Protein 4IC5 (pdb70)

B-factor: mean 51.71, std 29.11, range [2.99, 169.83]

Organism: Arabidopsis thaliana (NCBI:txid3702)

Solvent-accessible surface area: 26484 Å² total; per-residue (Å²): 136,126,24,60,115,56,2,44,95,9,4,78,7,25,88,132,14,15,38,6,3,0,15,0,41,11,55,108,153,172,33,60,2,0,0,0,0,41,34,104,121,0,14,0,0,0,3,46,110,16,1,23,137,24,31,100,56,102,178,55,59,23,23,0,89,0,12,0,34,3,55,186,49,65,91,22,46,66,105,3,139,52,36,3,46,9,64,69,38,7,0,0,0,0,46,2,109,23,112,83,82,95,2,33,42,18,85,69,13,69,14,128,95,14,91,16,0,11,17,0,10,0,0,0,2,17,118,21,120,46,24,7,0,12,44,12,13,0,1,0,54,20,121,131,30,129,77,21,99,40,150,40,30,18,83,9,1,9,2,20,0,43,21,49,83,17,4,8,0,0,1,0,2,19,26,107,2,67,0,1,0,0,0,2,47,40,76,93,25,43,0,2,4,0,43,13,0,63,154,8,0,62,105,0,48,112,159,26,90,82,136,126,23,59,118,58,2,45,96,8,5,80,5,26,89,134,11,13,40,6,3,0,14,0,45,12,52,113,160,177,33,59,3,0,0,0,0,42,32,104,118,0,12,0,0,0,2,48,112,17,1,23,132,20,28,100,61,104,168,58,58,24,25,0,91,0,13,0,32,4,54,177,53,61,95,25,46,70,106,3,129,50,37,3,52,8,67,67,32,7,0,0,0,0,41,1,107,22,112,84,71,96,2,34,43,20,85,71,13,69,14,125,91,13,83,14,0,13,18,0,10,0,0,0,2,17,124,19,119,47,26,5,0,10,43,13,12,0,1,0,56,21,123,130,29,122,81,20,103,41,147,38,27,16,84,8,1,10,1,19,0,50,20,49,86,17,3,8,0,0,1,0,4,19,28,108,3,67,0,1,0,0,0,3,43,40,77,91,24,43,0,2,5,0,42,10,0,62,151,9,0,60,105,0,49,110,161,25,92,81,134,127,24,59,115,56,2,42,92,9,4,81,8,27,88,134,12,13,41,6,3,0,13,0,52,26,61,118,162,85,69,3,0,0,0,1,42,33,103,119,0,14,0,0,0,2,51,107,15,0,26,140,22,29,98,59,105,165,60,54,23,24,0,95,0,12,0,33,3,54,175,52,64,95,18,48,67,114,2,130,51,35,3,49,8,65,62,36,6,0,0,0,0,39,1,111,23,110,80,78,96,2,34,43,20,86,72,13,71,13,124,93,14,96,18,0,11,17,0,10,0,0,0,2,18,115,20,120,47,22,7,0,13,45,13,13,0,2,0,54,24,124,133,30,125,75,18,99,38,148,38,29,17,82,8,1,11,2,18,0,46,21,52,85,19,3,8,0,0,1,0,2,20,29,105,2,66,0,2,0,0,0,3,44,38,74,94,23,43,0,2,4,0,42,10,0,61,154,8,0,59,106,0,48,111,162,26,92,82

Nearest PDB structures (foldseek):
  4ic5-assembly1_A  TM=1.004E+00  e=8.558E-43  Arabidopsis thaliana
  4ic5-assembly4_C  TM=1.004E+00  e=1.139E-42  Arabidopsis thaliana
  4ic6-assembly1_C-2  TM=8.941E-01  e=6.213E-22  Arabidopsis thaliana
  4ic6-assembly1_B-2  TM=8.958E-01  e=6.965E-22  Arabidopsis thaliana
  4ic6-assembly1_A-2  TM=8.940E-01  e=2.062E-21  Arabidopsis thaliana

Structure (mmCIF, N/CA/C/O backbone):
data_4IC5
#
_entry.id   4IC5
#
_cell.length_a   109.090
_cell.length_b   125.952
_cell.length_c   83.325
_cell.angle_alpha   90.00
_cell.angle_beta   102.91
_cell.angle_gamma   90.00
#
_symmetry.space_group_name_H-M   'C 1 2 1'
#
loop_
_entity.id
_entity.type
_entity.pdbx_description
1 polymer 'Protease Do-like 5, chloroplastic'
2 non-polymer 'CALCIUM ION'
3 water water
#
loop_
_atom_site.group_PDB
_atom_site.id
_atom_site.type_symbol
_atom_site.label_atom_id
_atom_site.label_alt_id
_atom_site.label_comp_id
_atom_site.label_asym_id
_atom_site.label_entity_id
_atom_site.label_seq_id
_atom_site.pdbx_PDB_ins_code
_atom_site.Cartn_x
_atom_site.Cartn_y
_atom_site.Cartn_z
_atom_site.occupancy
_atom_site.B_iso_or_equiv
_atom_site.auth_seq_id
_atom_site.auth_comp_id
_atom_site.auth_asym_id
_atom_site.auth_atom_id
_atom_site.pdbx_PDB_model_num
ATOM 1 N N . GLU A 1 33 ? 7.865 13.627 -10.410 1.00 59.84 82 GLU A N 1
ATOM 2 C CA . GLU A 1 33 ? 7.583 14.516 -11.529 1.00 63.29 82 GLU A CA 1
ATOM 3 C C . GLU A 1 33 ? 7.632 15.991 -11.143 1.00 60.59 82 GLU A C 1
ATOM 4 O O . GLU A 1 33 ? 7.555 16.347 -9.962 1.00 35.18 82 GLU A O 1
ATOM 10 N N . GLU A 1 34 ? 7.782 16.825 -12.171 1.00 70.00 83 GLU A N 1
ATOM 11 C CA . GLU A 1 34 ? 7.730 18.275 -12.068 1.00 61.84 83 GLU A CA 1
ATOM 12 C C . GLU A 1 34 ? 6.266 18.707 -12.042 1.00 65.12 83 GLU A C 1
ATOM 13 O O . GLU A 1 34 ? 5.954 19.893 -12.158 1.00 77.72 83 GLU A O 1
ATOM 19 N N . LEU A 1 35 ? 5.369 17.730 -11.900 1.00 38.81 84 LEU A N 1
ATOM 20 C CA . LEU A 1 35 ? 3.953 18.014 -11.735 1.00 33.16 84 LEU A CA 1
ATOM 21 C C . LEU A 1 35 ? 3.643 18.364 -10.284 1.00 28.92 84 LEU A C 1
ATOM 22 O O . LEU A 1 35 ? 4.327 17.929 -9.376 1.00 29.14 84 LEU A O 1
ATOM 27 N N . GLU A 1 36 ? 2.613 19.165 -10.072 1.00 21.94 85 GLU A N 1
ATOM 28 C CA . GLU A 1 36 ? 2.159 19.469 -8.726 1.00 19.86 85 GLU A CA 1
ATOM 29 C C . GLU A 1 36 ? 1.662 18.190 -8.041 1.00 31.48 85 GLU A C 1
ATOM 30 O O . GLU A 1 36 ? 1.307 17.231 -8.722 1.00 28.72 85 GLU A O 1
ATOM 36 N N . GLU A 1 37 ? 1.662 18.161 -6.706 1.00 31.24 86 GLU A N 1
ATOM 37 C CA . GLU A 1 37 ? 1.235 16.962 -5.970 1.00 24.37 86 GLU A CA 1
ATOM 38 C C . GLU A 1 37 ? -0.084 16.413 -6.481 1.00 30.94 86 GLU A C 1
ATOM 39 O O . GLU A 1 37 ? -0.217 15.203 -6.661 1.00 42.19 86 GLU A O 1
ATOM 45 N N . GLU A 1 38 ? -1.058 17.303 -6.686 1.00 25.75 87 GLU A N 1
ATOM 46 C CA . GLU A 1 38 ? -2.390 16.895 -7.125 1.00 25.84 87 GLU A CA 1
ATOM 47 C C . GLU A 1 38 ? -2.367 16.245 -8.504 1.00 36.60 87 GLU A C 1
ATOM 48 O O . GLU A 1 38 ? -2.945 15.178 -8.697 1.00 29.72 87 GLU A O 1
ATOM 54 N N . GLU A 1 39 ? -1.698 16.884 -9.464 1.00 25.58 88 GLU A N 1
ATOM 55 C CA . GLU A 1 39 ? -1.507 16.270 -10.770 1.00 24.35 88 GLU A CA 1
ATOM 56 C C . GLU A 1 39 ? -0.882 14.873 -10.609 1.00 27.10 88 GLU A C 1
ATOM 57 O O . GLU A 1 39 ? -1.285 13.920 -11.277 1.00 26.38 88 GLU A O 1
ATOM 63 N N . GLU A 1 40 ? 0.096 14.753 -9.713 1.00 21.73 89 GLU A N 1
ATOM 64 C CA . GLU A 1 40 ? 0.762 13.470 -9.488 1.00 26.75 89 GLU A CA 1
ATOM 65 C C . GLU A 1 40 ? -0.199 12.388 -9.037 1.00 26.27 89 GLU A C 1
ATOM 66 O O . GLU A 1 40 ? -0.167 11.269 -9.541 1.00 29.04 89 GLU A O 1
ATOM 72 N N . ARG A 1 41 ? -1.052 12.700 -8.077 1.00 23.88 90 ARG A N 1
ATOM 73 C CA A ARG A 1 41 ? -2.035 11.729 -7.642 0.47 25.73 90 ARG A CA 1
ATOM 74 C CA B ARG A 1 41 ? -2.020 11.714 -7.649 0.53 25.25 90 ARG A CA 1
ATOM 75 C C . ARG A 1 41 ? -2.963 11.385 -8.808 1.00 22.60 90 ARG A C 1
ATOM 76 O O . ARG A 1 41 ? -3.223 10.221 -9.079 1.00 30.92 90 ARG A O 1
ATOM 91 N N . ASN A 1 42 ? -3.442 12.402 -9.517 1.00 16.91 91 ASN A N 1
ATOM 92 C CA . ASN A 1 42 ? -4.326 12.158 -10.658 1.00 20.12 91 ASN A CA 1
ATOM 93 C C . ASN A 1 42 ? -3.693 11.228 -11.677 1.00 21.31 91 ASN A C 1
ATOM 94 O O . ASN A 1 42 ? -4.285 10.246 -12.108 1.00 30.72 91 ASN A O 1
ATOM 99 N N . VAL A 1 43 ? -2.465 11.547 -12.048 1.00 21.86 92 VAL A N 1
ATOM 100 C CA . VAL A 1 43 ? -1.758 10.809 -13.077 1.00 15.69 92 VAL A CA 1
ATOM 101 C C . VAL A 1 43 ? -1.582 9.339 -12.684 1.00 27.78 92 VAL A C 1
ATOM 102 O O . VAL A 1 43 ? -1.727 8.432 -13.511 1.00 27.77 92 VAL A O 1
ATOM 106 N N . ASN A 1 44 ? -1.300 9.108 -11.408 1.00 19.64 93 ASN A N 1
ATOM 107 C CA . ASN A 1 44 ? -1.078 7.759 -10.917 1.00 22.94 93 ASN A CA 1
ATOM 108 C C . ASN A 1 44 ? -2.369 6.976 -10.776 1.00 34.56 93 ASN A C 1
ATOM 109 O O . ASN A 1 44 ? -2.451 5.805 -11.165 1.00 26.17 93 ASN A O 1
ATOM 114 N N . LEU A 1 45 ? -3.378 7.639 -10.229 1.00 14.74 94 LEU A N 1
ATOM 115 C CA . LEU A 1 45 ? -4.682 7.038 -10.096 1.00 17.32 94 LEU A CA 1
ATOM 116 C C . LEU A 1 45 ? -5.101 6.497 -11.450 1.00 16.66 94 LEU A C 1
ATOM 117 O O . LEU A 1 45 ? -5.516 5.349 -11.559 1.00 31.35 94 LEU A O 1
ATOM 122 N N . PHE A 1 46 ? -4.984 7.318 -12.485 1.00 15.50 95 PHE A N 1
ATOM 123 C CA . PHE A 1 46 ? -5.365 6.881 -13.822 1.00 14.52 95 PHE A CA 1
ATOM 124 C C . PHE A 1 46 ? -4.543 5.680 -14.292 1.00 28.89 95 PHE A C 1
ATOM 125 O O . PHE A 1 46 ? -5.087 4.700 -14.807 1.00 32.26 95 PHE A O 1
ATOM 133 N N . GLN A 1 47 ? -3.229 5.756 -14.117 1.00 23.15 96 GLN A N 1
ATOM 134 C CA . GLN A 1 47 ? -2.373 4.678 -14.574 1.00 25.21 96 GLN A CA 1
ATOM 135 C C . GLN A 1 47 ? -2.731 3.357 -13.899 1.00 24.76 96 GLN A C 1
ATOM 136 O O . GLN A 1 47 ? -2.723 2.308 -14.529 1.00 33.01 96 GLN A O 1
ATOM 142 N N . LYS A 1 48 ? -3.075 3.401 -12.624 1.00 17.77 97 LYS A N 1
ATOM 143 C CA . LYS A 1 48 ? -3.279 2.160 -11.908 1.00 30.48 97 LYS A CA 1
ATOM 144 C C . LYS A 1 48 ? -4.704 1.617 -11.999 1.00 32.59 97 LYS A C 1
ATOM 145 O O . LYS A 1 48 ? -4.949 0.463 -11.660 1.00 45.38 97 LYS A O 1
ATOM 151 N N . THR A 1 49 ? -5.632 2.428 -12.495 1.00 19.23 98 THR A N 1
ATOM 152 C CA . THR A 1 49 ? -7.025 1.990 -12.602 1.00 22.96 98 THR A CA 1
ATOM 153 C C . THR A 1 49 ? -7.604 1.881 -14.011 1.00 32.51 98 THR A C 1
ATOM 154 O O . THR A 1 49 ? -8.628 1.232 -14.191 1.00 41.33 98 THR A O 1
ATOM 158 N N . SER A 1 50 ? -6.986 2.514 -15.005 1.00 33.41 99 SER A N 1
ATOM 159 C CA . SER A 1 50 ? -7.547 2.436 -16.357 1.00 35.19 99 SER A CA 1
ATOM 160 C C . SER A 1 50 ? -7.466 1.034 -16.977 1.00 29.97 99 SER A C 1
ATOM 161 O O . SER A 1 50 ? -8.287 0.695 -17.818 1.00 41.51 99 SER A O 1
ATOM 164 N N . PRO A 1 51 ? -6.489 0.215 -16.553 1.00 34.22 100 PRO A N 1
ATOM 165 C CA . PRO A 1 51 ? -6.429 -1.165 -17.057 1.00 33.13 100 PRO A CA 1
ATOM 166 C C . PRO A 1 51 ? -7.628 -2.015 -16.629 1.00 35.21 100 PRO A C 1
ATOM 167 O O . PRO A 1 51 ? -7.834 -3.084 -17.192 1.00 49.31 100 PRO A O 1
ATOM 171 N N . SER A 1 52 ? -8.397 -1.553 -15.649 1.00 29.12 101 SER A N 1
ATOM 172 C CA . SER A 1 52 ? -9.594 -2.259 -15.216 1.00 22.40 101 SER A CA 1
ATOM 173 C C . SER A 1 52 ? -10.812 -1.880 -16.053 1.00 22.70 101 SER A C 1
ATOM 174 O O . SER A 1 52 ? -11.915 -2.379 -15.847 1.00 28.67 101 SER A O 1
ATOM 177 N N . VAL A 1 53 ? -10.627 -0.979 -16.997 1.00 20.20 102 VAL A N 1
ATOM 178 C CA . VAL A 1 53 ? -11.784 -0.419 -17.665 1.00 31.17 102 VAL A CA 1
ATOM 179 C C . VAL A 1 53 ? -11.931 -1.017 -19.039 1.00 29.09 102 VAL A C 1
ATOM 180 O O . VAL A 1 53 ? -10.943 -1.293 -19.705 1.00 36.84 102 VAL A O 1
ATOM 184 N N . VAL A 1 54 ? -13.165 -1.264 -19.451 1.00 23.79 103 VAL A N 1
ATOM 185 C CA . VAL A 1 54 ? -13.367 -1.988 -20.695 1.00 15.40 103 VAL A CA 1
ATOM 186 C C . VAL A 1 54 ? -14.355 -1.269 -21.572 1.00 31.16 103 VAL A C 1
ATOM 187 O O . VAL A 1 54 ? -15.193 -0.490 -21.092 1.00 25.49 103 VAL A O 1
ATOM 191 N N . TYR A 1 55 ? -14.232 -1.555 -22.865 1.00 36.90 104 TYR A N 1
ATOM 192 C CA . TYR A 1 55 ? -15.040 -0.951 -23.904 1.00 34.56 104 TYR A CA 1
ATOM 193 C C . TYR A 1 55 ? -16.010 -1.989 -24.444 1.00 40.64 104 TYR A C 1
ATOM 194 O O . TYR A 1 55 ? -15.627 -3.114 -24.743 1.00 42.72 104 TYR A O 1
ATOM 203 N N . ILE A 1 56 ? -17.268 -1.607 -24.576 1.00 35.59 105 ILE A N 1
ATOM 204 C CA . ILE A 1 56 ? -18.297 -2.564 -24.929 1.00 44.80 105 ILE A CA 1
ATOM 205 C C . ILE A 1 56 ? -19.087 -2.111 -26.143 1.00 50.99 105 ILE A C 1
ATOM 206 O O . ILE A 1 56 ? -19.747 -1.070 -26.121 1.00 56.86 105 ILE A O 1
ATOM 211 N N . GLU A 1 57 ? -18.996 -2.896 -27.208 1.00 51.03 106 GLU A N 1
ATOM 212 C CA . GLU A 1 57 ? -19.714 -2.616 -28.441 1.00 60.97 106 GLU A CA 1
ATOM 213 C C . GLU A 1 57 ? -20.859 -3.589 -28.616 1.00 69.71 106 GLU A C 1
ATOM 214 O O . GLU A 1 57 ? -20.658 -4.811 -28.628 1.00 56.38 106 GLU A O 1
ATOM 220 N N . ALA A 1 58 ? -22.057 -3.033 -28.754 1.00 78.94 107 ALA A N 1
ATOM 221 C CA . ALA A 1 58 ? -23.243 -3.801 -29.093 1.00 81.58 107 ALA A CA 1
ATOM 222 C C . ALA A 1 58 ? -23.417 -3.802 -30.615 1.00 77.65 107 ALA A C 1
ATOM 223 O O . ALA A 1 58 ? -23.971 -2.864 -31.193 1.00 76.67 107 ALA A O 1
ATOM 225 N N . ILE A 1 59 ? -22.929 -4.853 -31.262 1.00 76.00 108 ILE A N 1
ATOM 226 C CA . ILE A 1 59 ? -22.981 -4.943 -32.713 1.00 86.65 108 ILE A CA 1
ATOM 227 C C . ILE A 1 59 ? -24.211 -5.697 -33.195 1.00 95.94 108 ILE A C 1
ATOM 228 O O . ILE A 1 59 ? -24.529 -6.773 -32.686 1.00 97.29 108 ILE A O 1
ATOM 233 N N . GLU A 1 60 ? -24.898 -5.133 -34.182 1.00 104.94 109 GLU A N 1
ATOM 234 C CA . GLU A 1 60 ? -25.961 -5.858 -34.866 1.00 112.61 109 GLU A CA 1
ATOM 235 C C . GLU A 1 60 ? -25.432 -6.474 -36.162 1.00 109.12 109 GLU A C 1
ATOM 236 O O . GLU A 1 60 ? -24.819 -5.785 -36.979 1.00 105.16 109 GLU A O 1
ATOM 242 N N . LEU A 1 61 ? -25.665 -7.772 -36.341 1.00 108.99 110 LEU A N 1
ATOM 243 C CA . LEU A 1 61 ? -25.198 -8.481 -37.533 1.00 104.93 110 LEU A CA 1
ATOM 244 C C . LEU A 1 61 ? -26.194 -8.373 -38.690 1.00 98.22 110 LEU A C 1
ATOM 245 O O . LEU A 1 61 ? -25.832 -8.552 -39.858 1.00 92.50 110 LEU A O 1
ATOM 250 N N . GLU A 1 79 ? -27.011 0.431 -33.281 1.00 120.17 128 GLU A N 1
ATOM 251 C CA . GLU A 1 79 ? -25.836 0.121 -32.473 1.00 116.60 128 GLU A CA 1
ATOM 252 C C . GLU A 1 79 ? -25.901 0.820 -31.109 1.00 114.44 128 GLU A C 1
ATOM 253 O O . GLU A 1 79 ? -26.906 1.447 -30.764 1.00 109.01 128 GLU A O 1
ATOM 259 N N . GLY A 1 80 ? -24.826 0.700 -30.336 1.00 109.58 129 GLY A N 1
ATOM 260 C CA . GLY A 1 80 ? -24.750 1.293 -29.014 1.00 93.14 129 GLY A CA 1
ATOM 261 C C . GLY A 1 80 ? -23.473 0.884 -28.304 1.00 86.76 129 GLY A C 1
ATOM 262 O O . GLY A 1 80 ? -23.171 -0.303 -28.181 1.00 80.55 129 GLY A O 1
ATOM 263 N N . THR A 1 81 ? -22.714 1.868 -27.836 1.00 89.28 130 THR A N 1
ATOM 264 C CA . THR A 1 81 ? -21.454 1.589 -27.153 1.00 80.54 130 THR A CA 1
ATOM 265 C C . THR A 1 81 ? -21.490 1.988 -25.681 1.00 62.51 130 THR A C 1
ATOM 266 O O . THR A 1 81 ? -22.316 2.804 -25.266 1.00 65.99 130 THR A O 1
ATOM 270 N N . GLY A 1 82 ? -20.592 1.404 -24.894 1.00 35.20 131 GLY A N 1
ATOM 271 C CA . GLY A 1 82 ? -20.558 1.672 -23.470 1.00 23.21 131 GLY A CA 1
ATOM 272 C C . GLY A 1 82 ? -19.225 1.304 -22.866 1.00 28.33 131 GLY A C 1
ATOM 273 O O . GLY A 1 82 ? -18.344 0.792 -23.557 1.00 39.88 131 GLY A O 1
ATOM 274 N N . SER A 1 83 ? -19.073 1.570 -21.573 1.00 26.33 132 SER A N 1
ATOM 275 C CA . SER A 1 83 ? -17.893 1.126 -20.837 1.00 27.60 132 SER A CA 1
ATOM 276 C C . SER A 1 83 ? -18.329 0.103 -19.806 1.00 31.02 132 SER A C 1
ATOM 277 O O . SER A 1 83 ? -19.524 -0.102 -19.573 1.00 20.72 132 SER A O 1
ATOM 280 N N . GLY A 1 84 ? -17.351 -0.527 -19.176 1.00 26.68 133 GLY A N 1
ATOM 281 C CA . GLY A 1 84 ? -17.623 -1.425 -18.072 1.00 16.75 133 GLY A CA 1
ATOM 282 C C . GLY A 1 84 ? -16.324 -1.627 -17.345 1.00 24.54 133 GLY A C 1
ATOM 283 O O . GLY A 1 84 ? -15.305 -1.033 -17.717 1.00 32.42 133 GLY A O 1
ATOM 284 N N . PHE A 1 85 ? -16.330 -2.461 -16.316 1.00 20.44 134 PHE A N 1
ATOM 285 C CA . PHE A 1 85 ? -15.074 -2.737 -15.644 1.00 16.11 134 PHE A CA 1
ATOM 286 C C . PHE A 1 85 ? -14.953 -4.177 -15.193 1.00 21.32 134 PHE A C 1
ATOM 287 O O . PHE A 1 85 ? -15.937 -4.905 -15.088 1.00 39.24 134 PHE A O 1
ATOM 295 N N . VAL A 1 86 ? -13.712 -4.575 -14.956 1.00 27.15 135 VAL A N 1
ATOM 296 C CA . VAL A 1 86 ? -13.372 -5.938 -14.615 1.00 20.15 135 VAL A CA 1
ATOM 297 C C . VAL A 1 86 ? -13.646 -6.162 -13.149 1.00 31.63 135 VAL A C 1
ATOM 298 O O . VAL A 1 86 ? -13.078 -5.497 -12.278 1.00 32.43 135 VAL A O 1
ATOM 302 N N . TRP A 1 87 ? -14.542 -7.100 -12.896 1.00 35.20 136 TRP A N 1
ATOM 303 C CA . TRP A 1 87 ? -14.967 -7.419 -11.557 1.00 30.21 136 TRP A CA 1
ATOM 304 C C . TRP A 1 87 ? -13.995 -8.409 -10.920 1.00 36.82 136 TRP A C 1
ATOM 305 O O . TRP A 1 87 ? -13.578 -8.222 -9.783 1.00 31.91 136 TRP A O 1
ATOM 316 N N . ASP A 1 88 ? -13.624 -9.453 -11.660 1.00 31.03 137 ASP A N 1
ATOM 317 C CA . ASP A 1 88 ? -12.720 -10.478 -11.128 1.00 36.93 137 ASP A CA 1
ATOM 318 C C . ASP A 1 88 ? -11.862 -11.171 -12.189 1.00 43.90 137 ASP A C 1
ATOM 319 O O . ASP A 1 88 ? -12.115 -11.035 -13.388 1.00 46.50 137 ASP A O 1
ATOM 324 N N . LYS A 1 89 ? -10.863 -11.930 -11.736 1.00 42.58 138 LYS A N 1
ATOM 325 C CA . LYS A 1 89 ? -9.930 -12.613 -12.642 1.00 53.38 138 LYS A CA 1
ATOM 326 C C . LYS A 1 89 ? -10.600 -13.684 -13.516 1.00 47.81 138 LYS A C 1
ATOM 327 O O . LYS A 1 89 ? -10.098 -14.029 -14.583 1.00 51.86 138 LYS A O 1
ATOM 333 N N . LEU A 1 90 ? -11.736 -14.201 -13.065 1.00 34.91 139 LEU A N 1
ATOM 334 C CA . LEU A 1 90 ? -12.487 -15.199 -13.831 1.00 36.61 139 LEU A CA 1
ATOM 335 C C . LEU A 1 90 ? -13.001 -14.674 -15.172 1.00 44.54 139 LEU A C 1
ATOM 336 O O . LEU A 1 90 ? -13.299 -15.453 -16.075 1.00 46.23 139 LEU A O 1
ATOM 341 N N . GLY A 1 91 ? -13.129 -13.356 -15.291 1.00 45.52 140 GLY A N 1
ATOM 342 C CA . GLY A 1 91 ? -13.635 -12.760 -16.511 1.00 34.26 140 GLY A CA 1
ATOM 343 C C . GLY A 1 91 ? -15.030 -12.177 -16.395 1.00 43.10 140 GLY A C 1
ATOM 344 O O . GLY A 1 91 ? -15.732 -12.040 -17.394 1.00 49.61 140 GLY A O 1
ATOM 345 N N . HIS A 1 92 ? -15.446 -11.828 -15.184 1.00 37.62 141 HIS A N 1
ATOM 346 C CA . HIS A 1 92 ? -16.713 -11.120 -15.025 1.00 38.41 141 HIS A CA 1
ATOM 347 C C . HIS A 1 92 ? -16.569 -9.611 -15.212 1.00 37.98 141 HIS A C 1
ATOM 348 O O . HIS A 1 92 ? -15.642 -8.984 -14.690 1.00 40.71 141 HIS A O 1
ATOM 355 N N . ILE A 1 93 ? -17.517 -9.041 -15.945 1.00 31.78 142 ILE A N 1
ATOM 356 C CA . ILE A 1 93 ? -17.510 -7.629 -16.273 1.00 26.10 142 ILE A CA 1
ATOM 357 C C . ILE A 1 93 ? -18.808 -6.993 -15.791 1.00 32.13 142 ILE A C 1
ATOM 358 O O . ILE A 1 93 ? -19.889 -7.511 -16.058 1.00 36.74 142 ILE A O 1
ATOM 363 N N . VAL A 1 94 ? -18.703 -5.871 -15.087 1.00 31.26 143 VAL A N 1
ATOM 364 C CA . VAL A 1 94 ? -19.877 -5.106 -14.683 1.00 30.61 143 VAL A CA 1
ATOM 365 C C . VAL A 1 94 ? -20.072 -3.910 -15.606 1.00 29.70 143 VAL A C 1
ATOM 366 O O . VAL A 1 94 ? -19.103 -3.250 -15.974 1.00 38.05 143 VAL A O 1
ATOM 370 N N . THR A 1 95 ? -21.320 -3.635 -15.969 1.00 19.99 144 THR A N 1
ATOM 371 C CA . THR A 1 95 ? -21.670 -2.433 -16.723 1.00 24.13 144 THR A CA 1
ATOM 372 C C . THR A 1 95 ? -23.110 -2.012 -16.429 1.00 33.35 144 THR A C 1
ATOM 373 O O . THR A 1 95 ? -23.736 -2.510 -15.487 1.00 38.81 144 THR A O 1
ATOM 377 N N . ASN A 1 96 ? -23.626 -1.085 -17.231 1.00 31.47 145 ASN A N 1
ATOM 378 C CA . ASN A 1 96 ? -25.010 -0.657 -17.111 1.00 38.17 145 ASN A CA 1
ATOM 379 C C . ASN A 1 96 ? -25.889 -1.601 -17.886 1.00 50.04 145 ASN A C 1
ATOM 380 O O . ASN A 1 96 ? -25.456 -2.164 -18.887 1.00 45.03 145 ASN A O 1
ATOM 385 N N . TYR A 1 97 ? -27.130 -1.755 -17.437 1.00 46.13 146 TYR A N 1
ATOM 386 C CA . TYR A 1 97 ? -28.122 -2.499 -18.196 1.00 47.67 146 TYR A CA 1
ATOM 387 C C . TYR A 1 97 ? -28.480 -1.792 -19.502 1.00 47.71 146 TYR A C 1
ATOM 388 O O . TYR A 1 97 ? -28.629 -2.436 -20.535 1.00 56.55 146 TYR A O 1
ATOM 397 N N A HIS A 1 98 ? -28.632 -0.472 -19.450 0.56 50.76 147 HIS A N 1
ATOM 398 N N B HIS A 1 98 ? -28.588 -0.466 -19.456 0.44 50.82 147 HIS A N 1
ATOM 399 C CA A HIS A 1 98 ? -28.964 0.296 -20.643 0.56 53.39 147 HIS A CA 1
ATOM 400 C CA B HIS A 1 98 ? -28.969 0.309 -20.635 0.44 53.39 147 HIS A CA 1
ATOM 401 C C A HIS A 1 98 ? -27.951 0.034 -21.756 0.56 54.55 147 HIS A C 1
ATOM 402 C C B HIS A 1 98 ? -27.851 0.398 -21.683 0.44 54.70 147 HIS A C 1
ATOM 403 O O A HIS A 1 98 ? -28.299 0.010 -22.937 0.56 52.97 147 HIS A O 1
ATOM 404 O O B HIS A 1 98 ? -28.033 0.980 -22.750 0.44 58.37 147 HIS A O 1
ATOM 417 N N . VAL A 1 99 ? -26.699 -0.184 -21.373 1.00 52.95 148 VAL A N 1
ATOM 418 C CA . VAL A 1 99 ? -25.635 -0.358 -22.355 1.00 43.89 148 VAL A CA 1
ATOM 419 C C . VAL A 1 99 ? -25.849 -1.640 -23.166 1.00 54.53 148 VAL A C 1
ATOM 420 O O . VAL A 1 99 ? -25.578 -1.671 -24.364 1.00 61.52 148 VAL A O 1
ATOM 424 N N . ILE A 1 100 ? -26.334 -2.694 -22.510 1.00 58.24 149 ILE A N 1
ATOM 425 C CA . ILE A 1 100 ? -26.567 -3.979 -23.174 1.00 57.57 149 ILE A CA 1
ATOM 426 C C . ILE A 1 100 ? -28.051 -4.297 -23.307 1.00 58.77 149 ILE A C 1
ATOM 427 O O . ILE A 1 100 ? -28.438 -5.462 -23.373 1.00 59.97 149 ILE A O 1
ATOM 432 N N . ALA A 1 101 ? -28.878 -3.258 -23.353 1.00 64.41 150 ALA A N 1
ATOM 433 C CA . ALA A 1 101 ? -30.327 -3.438 -23.307 1.00 68.85 150 ALA A CA 1
ATOM 434 C C . ALA A 1 101 ? -30.870 -4.219 -24.497 1.00 80.48 150 ALA A C 1
ATOM 435 O O . ALA A 1 101 ? -31.655 -5.148 -24.318 1.00 93.46 150 ALA A O 1
ATOM 437 N N . LYS A 1 102 ? -30.458 -3.842 -25.705 1.00 78.37 151 LYS A N 1
ATOM 438 C CA . LYS A 1 102 ? -30.954 -4.493 -26.923 1.00 89.73 151 LYS A CA 1
ATOM 439 C C . LYS A 1 102 ? -30.516 -5.960 -27.062 1.00 86.62 151 LYS A C 1
ATOM 440 O O . LYS A 1 102 ? -31.283 -6.808 -27.519 1.00 95.31 151 LYS A O 1
ATOM 446 N N . LEU A 1 103 ? -29.287 -6.249 -26.657 1.00 68.48 152 LEU A N 1
ATOM 447 C CA . LEU A 1 103 ? -28.767 -7.611 -26.661 1.00 57.81 152 LEU A CA 1
ATOM 448 C C . LEU A 1 103 ? -29.516 -8.519 -25.684 1.00 71.72 152 LEU A C 1
ATOM 449 O O . LEU A 1 103 ? -29.522 -9.744 -25.837 1.00 83.35 152 LEU A O 1
ATOM 454 N N . ALA A 1 104 ? -30.149 -7.916 -24.683 1.00 66.34 153 ALA A N 1
ATOM 455 C CA . ALA A 1 104 ? -30.811 -8.675 -23.627 1.00 74.65 153 ALA A CA 1
ATOM 456 C C . ALA A 1 104 ? -32.314 -8.788 -23.849 1.00 85.24 153 ALA A C 1
ATOM 457 O O . ALA A 1 104 ? -32.951 -9.744 -23.400 1.00 76.74 153 ALA A O 1
ATOM 459 N N . THR A 1 105 ? -32.883 -7.805 -24.535 1.00 101.68 154 THR A N 1
ATOM 460 C CA . THR A 1 105 ? -34.323 -7.782 -24.739 1.00 120.92 154 THR A CA 1
ATOM 461 C C . THR A 1 105 ? -34.675 -8.151 -26.178 1.00 136.44 154 THR A C 1
ATOM 462 O O . THR A 1 105 ? -35.438 -9.090 -26.417 1.00 134.81 154 THR A O 1
ATOM 466 N N . ASP A 1 106 ? -34.097 -7.425 -27.130 1.00 146.12 155 ASP A N 1
ATOM 467 C CA . ASP A 1 106 ? -34.336 -7.676 -28.545 1.00 156.96 155 ASP A CA 1
ATOM 468 C C . ASP A 1 106 ? -33.865 -9.077 -28.926 1.00 151.87 155 ASP A C 1
ATOM 469 O O . ASP A 1 106 ? -34.641 -9.890 -29.436 1.00 146.34 155 ASP A O 1
ATOM 474 N N . GLN A 1 107 ? -32.591 -9.354 -28.661 1.00 146.64 156 GLN A N 1
ATOM 475 C CA . GLN A 1 107 ? -31.981 -10.623 -29.035 1.00 141.06 156 GLN A CA 1
ATOM 476 C C . GLN A 1 107 ? -32.215 -10.875 -30.520 1.00 145.35 156 GLN A C 1
ATOM 477 O O . GLN A 1 107 ? -31.376 -10.526 -31.355 1.00 135.56 156 GLN A O 1
ATOM 483 N N . PHE A 1 108 ? -33.368 -11.466 -30.835 1.00 153.70 157 PHE A N 1
ATOM 484 C CA . PHE A 1 108 ? -33.747 -11.806 -32.209 1.00 145.52 157 PHE A CA 1
ATOM 485 C C . PHE A 1 108 ? -32.840 -12.895 -32.779 1.00 128.35 157 PHE A C 1
ATOM 486 O O . PHE A 1 108 ? -33.317 -13.896 -33.315 1.00 124.07 157 PHE A O 1
ATOM 494 N N . GLY A 1 109 ? -31.532 -12.692 -32.652 1.00 117.99 158 GLY A N 1
ATOM 495 C CA . GLY A 1 109 ? -30.553 -13.672 -33.083 1.00 105.82 158 GLY A CA 1
ATOM 496 C C . GLY A 1 109 ? -29.200 -13.059 -33.402 1.00 96.08 158 GLY A C 1
ATOM 497 O O . GLY A 1 109 ? -28.163 -13.549 -32.951 1.00 69.67 158 GLY A O 1
ATOM 498 N N . LEU A 1 110 ? -29.215 -11.978 -34.177 1.00 112.66 159 LEU A N 1
ATOM 499 C CA . LEU A 1 110 ? -27.988 -11.339 -34.650 1.00 123.76 159 LEU A CA 1
ATOM 500 C C . LEU A 1 110 ? -27.171 -10.671 -33.539 1.00 127.51 159 LEU A C 1
ATOM 501 O O . LEU A 1 110 ? -25.946 -10.808 -33.496 1.00 130.44 159 LEU A O 1
ATOM 506 N N . GLN A 1 111 ? -27.858 -9.964 -32.644 1.00 124.55 160 GLN A N 1
ATOM 507 C CA . GLN A 1 111 ? -27.221 -9.229 -31.548 1.00 109.34 160 GLN A CA 1
ATOM 508 C C . GLN A 1 111 ? -26.037 -9.964 -30.905 1.00 105.65 160 GLN A C 1
ATOM 509 O O . GLN A 1 111 ? -26.199 -11.035 -30.319 1.00 102.11 160 GLN A O 1
ATOM 515 N N . ARG A 1 112 ? -24.849 -9.377 -31.020 1.00 101.71 161 ARG A N 1
ATOM 516 C CA . ARG A 1 112 ? -23.661 -9.896 -30.346 1.00 93.02 161 ARG A CA 1
ATOM 517 C C . ARG A 1 112 ? -23.075 -8.840 -29.404 1.00 92.27 161 ARG A C 1
ATOM 518 O O . ARG A 1 112 ? -23.616 -7.738 -29.267 1.00 80.33 161 ARG A O 1
ATOM 520 N N . CYS A 1 113 ? -21.966 -9.173 -28.757 1.00 83.93 162 CYS A N 1
ATOM 521 C CA . CYS A 1 113 ? -21.389 -8.275 -27.767 1.00 62.90 162 CYS A CA 1
ATOM 522 C C . CYS A 1 113 ? -19.866 -8.403 -27.690 1.00 64.82 162 CYS A C 1
ATOM 523 O O . CYS A 1 113 ? -19.343 -9.392 -27.170 1.00 60.27 162 CYS A O 1
ATOM 526 N N . LYS A 1 114 ? -19.149 -7.407 -28.208 1.00 55.05 163 LYS A N 1
ATOM 527 C CA . LYS A 1 114 ? -17.691 -7.463 -28.174 1.00 47.81 163 LYS A CA 1
ATOM 528 C C . LYS A 1 114 ? -17.121 -6.613 -27.048 1.00 54.03 163 LYS A C 1
ATOM 529 O O . LYS A 1 114 ? -17.585 -5.497 -26.792 1.00 44.17 163 LYS A O 1
ATOM 535 N N . VAL A 1 115 ? -16.106 -7.156 -26.386 1.00 37.15 164 VAL A N 1
ATOM 536 C CA . VAL A 1 115 ? -15.477 -6.498 -25.256 1.00 30.79 164 VAL A CA 1
ATOM 537 C C . VAL A 1 115 ? -13.979 -6.319 -25.499 1.00 39.39 164 VAL A C 1
ATOM 538 O O . VAL A 1 115 ? -13.265 -7.277 -25.786 1.00 44.40 164 VAL A O 1
ATOM 542 N N . SER A 1 116 ? -13.496 -5.092 -25.377 1.00 34.03 165 SER A N 1
ATOM 543 C CA . SER A 1 116 ? -12.078 -4.843 -25.563 1.00 40.67 165 SER A CA 1
ATOM 544 C C . SER A 1 116 ? -11.462 -4.355 -24.268 1.00 36.05 165 SER A C 1
ATOM 545 O O . SER A 1 116 ? -12.045 -3.548 -23.550 1.00 39.63 165 SER A O 1
ATOM 548 N N . LEU A 1 117 ? -10.273 -4.851 -23.975 1.00 35.60 166 LEU A N 1
ATOM 549 C CA . LEU A 1 117 ? -9.590 -4.471 -22.760 1.00 32.41 166 LEU A CA 1
ATOM 550 C C . LEU A 1 117 ? -8.110 -4.754 -22.864 1.00 40.79 166 LEU A C 1
ATOM 551 O O . LEU A 1 117 ? -7.557 -4.869 -23.949 1.00 50.30 166 LEU A O 1
ATOM 556 N N . VAL A 1 118 ? -7.482 -4.889 -21.710 1.00 40.10 167 VAL A N 1
ATOM 557 C CA . VAL A 1 118 ? -6.044 -4.941 -21.621 1.00 31.88 167 VAL A CA 1
ATOM 558 C C . VAL A 1 118 ? -5.711 -5.913 -20.506 1.00 42.11 167 VAL A C 1
ATOM 559 O O . VAL A 1 118 ? -6.389 -5.925 -19.476 1.00 50.02 167 VAL A O 1
ATOM 563 N N . ASP A 1 119 ? -4.687 -6.739 -20.707 1.00 49.43 168 ASP A N 1
ATOM 564 C CA . ASP A 1 119 ? -4.312 -7.730 -19.696 1.00 48.43 168 ASP A CA 1
ATOM 565 C C . ASP A 1 119 ? -3.309 -7.133 -18.717 1.00 50.44 168 ASP A C 1
ATOM 566 O O . ASP A 1 119 ? -3.121 -5.915 -18.680 1.00 52.46 168 ASP A O 1
ATOM 571 N N . ALA A 1 120 ? -2.675 -7.980 -17.915 1.00 44.07 169 ALA A N 1
ATOM 572 C CA . ALA A 1 120 ? -1.760 -7.486 -16.892 1.00 58.82 169 ALA A CA 1
ATOM 573 C C . ALA A 1 120 ? -0.399 -7.113 -17.475 1.00 69.84 169 ALA A C 1
ATOM 574 O O . ALA A 1 120 ? 0.385 -6.412 -16.836 1.00 71.21 169 ALA A O 1
ATOM 576 N N . LYS A 1 121 ? -0.125 -7.588 -18.687 1.00 77.57 170 LYS A N 1
ATOM 577 C CA . LYS A 1 121 ? 1.136 -7.292 -19.364 1.00 79.25 170 LYS A CA 1
ATOM 578 C C . LYS A 1 121 ? 1.046 -5.979 -20.139 1.00 73.82 170 LYS A C 1
ATOM 579 O O . LYS A 1 121 ? 2.064 -5.373 -20.471 1.00 77.11 170 LYS A O 1
ATOM 585 N N . GLY A 1 122 ? -0.180 -5.543 -20.417 1.00 57.57 171 GLY A N 1
ATOM 586 C CA . GLY A 1 122 ? -0.411 -4.292 -21.117 1.00 33.93 171 GLY A CA 1
ATOM 587 C C . GLY A 1 122 ? -0.994 -4.484 -22.502 1.00 52.22 171 GLY A C 1
ATOM 588 O O . GLY A 1 122 ? -1.329 -3.515 -23.180 1.00 47.78 171 GLY A O 1
ATOM 589 N N . THR A 1 123 ? -1.122 -5.740 -22.923 1.00 63.29 172 THR A N 1
ATOM 590 C CA . THR A 1 123 ? -1.591 -6.064 -24.269 1.00 58.32 172 THR A CA 1
ATOM 591 C C . THR A 1 123 ? -3.086 -5.837 -24.453 1.00 55.07 172 THR A C 1
ATOM 592 O O . THR A 1 123 ? -3.904 -6.432 -23.753 1.00 54.12 172 THR A O 1
ATOM 596 N N . ARG A 1 124 ? -3.437 -4.984 -25.407 1.00 48.37 173 ARG A N 1
ATOM 597 C CA . ARG A 1 124 ? -4.831 -4.814 -25.793 1.00 47.87 173 ARG A CA 1
ATOM 598 C C . ARG A 1 124 ? -5.347 -6.117 -26.385 1.00 45.18 173 ARG A C 1
ATOM 599 O O . ARG A 1 124 ? -4.596 -6.858 -27.015 1.00 56.89 173 ARG A O 1
ATOM 607 N N . PHE A 1 125 ? -6.624 -6.409 -26.168 1.00 52.65 174 PHE A N 1
ATOM 608 C CA . PHE A 1 125 ? -7.235 -7.601 -26.748 1.00 51.72 174 PHE A CA 1
ATOM 609 C C . PHE A 1 125 ? -8.749 -7.594 -26.605 1.00 51.54 174 PHE A C 1
ATOM 610 O O . PHE A 1 125 ? -9.305 -6.867 -25.790 1.00 68.90 174 PHE A O 1
ATOM 618 N N . SER A 1 126 ? -9.411 -8.418 -27.403 1.00 48.13 175 SER A N 1
ATOM 619 C CA . SER A 1 126 ? -10.857 -8.368 -27.507 1.00 47.61 175 SER A CA 1
ATOM 620 C C . SER A 1 126 ? -11.466 -9.765 -27.368 1.00 51.00 175 SER A C 1
ATOM 621 O O . SER A 1 126 ? -10.793 -10.760 -27.599 1.00 49.57 175 SER A O 1
ATOM 624 N N . LYS A 1 127 ? -12.735 -9.831 -26.972 1.00 49.69 176 LYS A N 1
ATOM 625 C CA . LYS A 1 127 ? -13.409 -11.104 -26.719 1.00 43.67 176 LYS A CA 1
ATOM 626 C C . LYS A 1 127 ? -14.919 -10.960 -26.795 1.00 46.21 176 LYS A C 1
ATOM 627 O O . LYS A 1 127 ? -15.455 -9.868 -26.625 1.00 49.12 176 LYS A O 1
ATOM 633 N N . GLU A 1 128 ? -15.602 -12.068 -27.060 1.00 63.38 177 GLU A N 1
ATOM 634 C CA . GLU A 1 128 ? -17.060 -12.077 -27.054 1.00 54.31 177 GLU A CA 1
ATOM 635 C C . GLU A 1 128 ? -17.533 -12.073 -25.612 1.00 51.28 177 GLU A C 1
ATOM 636 O O . GLU A 1 128 ? -16.936 -12.713 -24.747 1.00 48.56 177 GLU A O 1
ATOM 642 N N . GLY A 1 129 ? -18.601 -11.337 -25.350 1.00 46.67 178 GLY A N 1
ATOM 643 C CA . GLY A 1 129 ? -19.102 -11.218 -24.001 1.00 49.63 178 GLY A CA 1
ATOM 644 C C . GLY A 1 129 ? -20.503 -11.761 -23.862 1.00 57.30 178 GLY A C 1
ATOM 645 O O . GLY A 1 129 ? -21.400 -11.403 -24.633 1.00 61.89 178 GLY A O 1
ATOM 646 N N . LYS A 1 130 ? -20.690 -12.612 -22.858 1.00 44.43 179 LYS A N 1
ATOM 647 C CA . LYS A 1 130 ? -21.954 -13.297 -22.657 1.00 49.88 179 LYS A CA 1
ATOM 648 C C . LYS A 1 130 ? -22.648 -12.764 -21.408 1.00 47.62 179 LYS A C 1
ATOM 649 O O . LYS A 1 130 ? -22.004 -12.545 -20.378 1.00 38.28 179 LYS A O 1
ATOM 655 N N . ILE A 1 131 ? -23.960 -12.556 -21.506 1.00 52.09 180 ILE A N 1
ATOM 656 C CA . ILE A 1 131 ? -24.765 -12.117 -20.365 1.00 46.34 180 ILE A CA 1
ATOM 657 C C . ILE A 1 131 ? -24.879 -13.196 -19.280 1.00 47.61 180 ILE A C 1
ATOM 658 O O . ILE A 1 131 ? -25.247 -14.332 -19.558 1.00 65.98 180 ILE A O 1
ATOM 663 N N . VAL A 1 132 ? -24.546 -12.825 -18.048 1.00 51.65 181 VAL A N 1
ATOM 664 C CA . VAL A 1 132 ? -24.612 -13.720 -16.896 1.00 39.95 181 VAL A CA 1
ATOM 665 C C . VAL A 1 132 ? -25.841 -13.419 -16.043 1.00 43.64 181 VAL A C 1
ATOM 666 O O . VAL A 1 132 ? -26.507 -14.326 -15.561 1.00 56.62 181 VAL A O 1
ATOM 670 N N . GLY A 1 133 ? -26.131 -12.138 -15.856 1.00 40.97 182 GLY A N 1
ATOM 671 C CA . GLY A 1 133 ? -27.264 -11.712 -15.059 1.00 32.97 182 GLY A CA 1
ATOM 672 C C . GLY A 1 133 ? -27.667 -10.283 -15.375 1.00 44.30 182 GLY A C 1
ATOM 673 O O . GLY A 1 133 ? -26.844 -9.476 -15.811 1.00 45.94 182 GLY A O 1
ATOM 674 N N . LEU A 1 134 ? -28.942 -9.968 -15.163 1.00 48.99 183 LEU A N 1
ATOM 675 C CA . LEU A 1 134 ? -29.449 -8.626 -15.425 1.00 47.58 183 LEU A CA 1
ATOM 676 C C . LEU A 1 134 ? -30.202 -8.087 -14.225 1.00 55.44 183 LEU A C 1
ATOM 677 O O . LEU A 1 134 ? -30.855 -8.839 -13.502 1.00 66.27 183 LEU A O 1
ATOM 682 N N . ASP A 1 135 ? -30.108 -6.779 -14.016 1.00 52.99 184 ASP A N 1
ATOM 683 C CA . ASP A 1 135 ? -30.883 -6.117 -12.978 1.00 43.88 184 ASP A CA 1
ATOM 684 C C . ASP A 1 135 ? -31.273 -4.715 -13.421 1.00 51.33 184 ASP A C 1
ATOM 685 O O . ASP A 1 135 ? -30.662 -3.731 -13.008 1.00 61.93 184 ASP A O 1
ATOM 690 N N . PRO A 1 136 ? -32.293 -4.624 -14.281 1.00 61.72 185 PRO A N 1
ATOM 691 C CA . PRO A 1 136 ? -32.740 -3.342 -14.838 1.00 67.35 185 PRO A CA 1
ATOM 692 C C . PRO A 1 136 ? -33.252 -2.368 -13.765 1.00 67.31 185 PRO A C 1
ATOM 693 O O . PRO A 1 136 ? -33.146 -1.149 -13.943 1.00 67.58 185 PRO A O 1
ATOM 697 N N . ASP A 1 137 ? -33.783 -2.899 -12.664 1.00 60.29 186 ASP A N 1
ATOM 698 C CA . ASP A 1 137 ? -34.212 -2.065 -11.536 1.00 68.84 186 ASP A CA 1
ATOM 699 C C . ASP A 1 137 ? -33.120 -1.136 -11.000 1.00 69.82 186 ASP A C 1
ATOM 700 O O . ASP A 1 137 ? -33.369 0.051 -10.764 1.00 78.17 186 ASP A O 1
ATOM 705 N N . ASN A 1 138 ? -31.922 -1.679 -10.796 1.00 54.59 187 ASN A N 1
ATOM 706 C CA . ASN A 1 138 ? -30.767 -0.857 -10.434 1.00 42.03 187 ASN A CA 1
ATOM 707 C C . ASN A 1 138 ? -29.830 -0.495 -11.603 1.00 49.42 187 ASN A C 1
ATOM 708 O O . ASN A 1 138 ? -28.682 -0.090 -11.381 1.00 57.80 187 ASN A O 1
ATOM 713 N N . ASP A 1 139 ? -30.302 -0.661 -12.837 1.00 33.92 188 ASP A N 1
ATOM 714 C CA . ASP A 1 139 ? -29.465 -0.408 -14.018 1.00 41.28 188 ASP A CA 1
ATOM 715 C C . ASP A 1 139 ? -28.120 -1.155 -13.998 1.00 46.45 188 ASP A C 1
ATOM 716 O O . ASP A 1 139 ? -27.084 -0.593 -14.341 1.00 47.04 188 ASP A O 1
ATOM 721 N N . L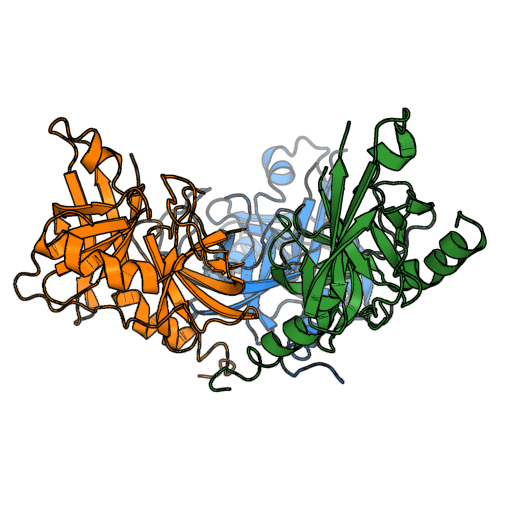EU A 1 140 ? -28.133 -2.426 -13.613 1.00 46.11 189 LEU A N 1
ATOM 722 C CA . LEU A 1 140 ? -26.898 -3.200 -13.585 1.00 37.51 189 LEU A CA 1
ATOM 723 C C . LEU A 1 140 ? -26.967 -4.400 -14.505 1.00 34.73 189 LEU A C 1
ATOM 724 O O . LEU A 1 140 ? -28.040 -4.902 -14.800 1.00 39.92 189 LEU A O 1
ATOM 729 N N . ALA A 1 141 ? -25.804 -4.843 -14.964 1.00 33.03 190 ALA A N 1
ATOM 730 C CA . ALA A 1 141 ? -25.687 -6.052 -15.769 1.00 30.51 190 ALA A CA 1
ATOM 731 C C . ALA A 1 141 ? -24.295 -6.650 -15.581 1.00 40.64 190 ALA A C 1
ATOM 732 O O . ALA A 1 141 ? -23.323 -5.923 -15.352 1.00 35.15 190 ALA A O 1
ATOM 734 N N . VAL A 1 142 ? -24.196 -7.972 -15.662 1.00 32.35 191 VAL A N 1
ATOM 735 C CA . VAL A 1 142 ? -22.903 -8.623 -15.550 1.00 19.55 191 VAL A CA 1
ATOM 736 C C . VAL A 1 142 ? -22.632 -9.429 -16.799 1.00 30.72 191 VAL A C 1
ATOM 737 O O . VAL A 1 142 ? -23.522 -10.086 -17.327 1.00 29.25 191 VAL A O 1
ATOM 741 N N . LEU A 1 143 ? -21.397 -9.356 -17.277 1.00 29.06 192 LEU A N 1
ATOM 742 C CA . LEU A 1 143 ? -20.993 -10.099 -18.452 1.00 24.91 192 LEU A CA 1
ATOM 743 C C . LEU A 1 143 ? -19.834 -10.992 -18.085 1.00 32.18 192 LEU A C 1
ATOM 744 O O . LEU A 1 143 ? -19.177 -10.798 -17.062 1.00 36.72 192 LEU A O 1
ATOM 749 N N . LYS A 1 144 ? -19.589 -11.977 -18.935 1.00 28.14 193 LYS A N 1
ATOM 750 C CA . LYS A 1 144 ? -18.511 -12.910 -18.724 1.00 32.11 193 LYS A CA 1
ATOM 751 C C . LYS A 1 144 ? -17.770 -13.041 -20.041 1.00 36.56 193 LYS A C 1
ATOM 752 O O . LYS A 1 144 ? -18.384 -13.052 -21.112 1.00 39.06 193 LYS A O 1
ATOM 758 N N . ILE A 1 145 ? -16.446 -13.090 -19.957 1.00 35.57 194 ILE A N 1
ATOM 759 C CA . ILE A 1 145 ? -15.621 -13.367 -21.116 1.00 45.99 194 ILE A CA 1
ATOM 760 C C . ILE A 1 145 ? -14.700 -14.523 -20.766 1.00 59.62 194 ILE A C 1
ATOM 761 O O . ILE A 1 145 ? -14.560 -14.879 -19.591 1.00 57.33 194 ILE A O 1
ATOM 766 N N . GLU A 1 146 ? -14.086 -15.107 -21.792 1.00 58.63 195 GLU A N 1
ATOM 767 C CA . GLU A 1 146 ? -13.107 -16.169 -21.612 1.00 59.32 195 GLU A CA 1
ATOM 768 C C . GLU A 1 146 ? -11.684 -15.607 -21.591 1.00 56.76 195 GLU A C 1
ATOM 769 O O . GLU A 1 146 ? -11.165 -15.164 -22.617 1.00 61.01 195 GLU A O 1
ATOM 775 N N . THR A 1 147 ? -11.055 -15.630 -20.421 1.00 50.96 196 THR A N 1
ATOM 776 C CA . THR A 1 147 ? -9.707 -15.099 -20.278 1.00 61.85 196 THR A CA 1
ATOM 777 C C . THR A 1 147 ? -8.718 -15.940 -21.067 1.00 73.70 196 THR A C 1
ATOM 778 O O . THR A 1 147 ? -7.794 -15.411 -21.686 1.00 74.20 196 THR A O 1
ATOM 782 N N . GLU A 1 148 ? -8.923 -17.253 -21.038 1.00 81.55 197 GLU A N 1
ATOM 783 C CA . GLU A 1 148 ? -8.029 -18.199 -21.698 1.00 70.56 197 GLU A CA 1
ATOM 784 C C . GLU A 1 148 ? -6.559 -17.902 -21.353 1.00 63.26 197 GLU A C 1
ATOM 785 O O . GLU A 1 148 ? -5.712 -17.725 -22.227 1.00 57.20 197 GLU A O 1
ATOM 791 N N . GLY A 1 149 ? -6.269 -17.830 -20.056 1.00 65.19 198 GLY A N 1
ATOM 792 C CA . GLY A 1 149 ? -4.899 -17.674 -19.597 1.00 70.09 198 GLY A CA 1
ATOM 793 C C . GLY A 1 149 ? -4.388 -16.245 -19.512 1.00 71.85 198 GLY A C 1
ATOM 794 O O . GLY A 1 149 ? -3.263 -16.007 -19.060 1.00 62.57 198 GLY A O 1
ATOM 795 N N . ARG A 1 150 ? -5.200 -15.292 -19.959 1.00 70.16 199 ARG A N 1
ATOM 796 C CA . ARG A 1 150 ? -4.882 -13.879 -19.791 1.00 62.46 199 ARG A CA 1
ATOM 797 C C . ARG A 1 150 ? -5.071 -13.502 -18.329 1.00 54.69 199 ARG A C 1
ATOM 798 O O . ARG A 1 150 ? -6.022 -13.951 -17.692 1.00 56.02 199 ARG A O 1
ATOM 806 N N . GLU A 1 151 ? -4.177 -12.683 -17.787 1.00 54.43 200 GLU A N 1
ATOM 807 C CA . GLU A 1 151 ? -4.437 -12.119 -16.469 1.00 57.11 200 GLU A CA 1
ATOM 808 C C . GLU A 1 151 ? -5.093 -10.732 -16.571 1.00 49.62 200 GLU A C 1
ATOM 809 O O . GLU A 1 151 ? -4.615 -9.838 -17.276 1.00 44.64 200 GLU A O 1
ATOM 815 N N . LEU A 1 152 ? -6.206 -10.575 -15.868 1.00 43.05 201 LEU A N 1
ATOM 816 C CA . LEU A 1 152 ? -6.967 -9.341 -15.905 1.00 39.66 201 LEU A CA 1
ATOM 817 C C . LEU A 1 152 ? -6.635 -8.432 -14.729 1.00 51.85 201 LEU A C 1
ATOM 818 O O . LEU A 1 152 ? -5.857 -8.808 -13.847 1.00 48.85 201 LEU A O 1
ATOM 823 N N . ASN A 1 153 ? -7.238 -7.240 -14.729 1.00 51.28 202 ASN A N 1
ATOM 824 C CA . ASN A 1 153 ? -7.041 -6.244 -13.672 1.00 38.13 202 ASN A CA 1
ATOM 825 C C . ASN A 1 153 ? -8.365 -5.814 -13.081 1.00 40.75 202 ASN A C 1
ATOM 826 O O . ASN A 1 153 ? -9.039 -4.934 -13.615 1.00 41.08 202 ASN A O 1
ATOM 831 N N . PRO A 1 154 ? -8.759 -6.460 -11.984 1.00 42.77 203 PRO A N 1
ATOM 832 C CA . PRO A 1 154 ? -10.046 -6.178 -11.348 1.00 37.09 203 PRO A CA 1
ATOM 833 C C . PRO A 1 154 ? -9.989 -4.862 -10.575 1.00 41.09 203 PRO A C 1
ATOM 834 O O . PRO A 1 154 ? -8.923 -4.497 -10.073 1.00 35.38 203 PRO A O 1
ATOM 838 N N . VAL A 1 155 ? -11.117 -4.160 -10.496 1.00 32.10 204 VAL A N 1
ATOM 839 C CA . VAL A 1 155 ? -11.215 -2.963 -9.668 1.00 24.66 204 VAL A CA 1
ATOM 840 C C . VAL A 1 155 ? -10.945 -3.312 -8.213 1.00 30.68 204 VAL A C 1
ATOM 841 O O . VAL A 1 155 ? -11.024 -4.471 -7.811 1.00 33.11 204 VAL A O 1
ATOM 845 N N . VAL A 1 156 ? -10.612 -2.299 -7.432 1.00 26.61 205 VAL A N 1
ATOM 846 C CA . VAL A 1 156 ? -10.560 -2.428 -5.991 1.00 23.36 205 VAL A CA 1
ATOM 847 C C . VAL A 1 156 ? -11.837 -1.778 -5.478 1.00 25.73 205 VAL A C 1
ATOM 848 O O . VAL A 1 156 ? -12.028 -0.567 -5.621 1.00 33.32 205 VAL A O 1
ATOM 852 N N . LEU A 1 157 ? -12.722 -2.584 -4.907 1.00 26.32 206 LEU A N 1
ATOM 853 C CA . LEU A 1 157 ? -14.015 -2.090 -4.435 1.00 23.66 206 LEU A CA 1
ATOM 854 C C . LEU A 1 157 ? -13.861 -1.263 -3.185 1.00 25.83 206 LEU A C 1
ATOM 855 O O . LEU A 1 157 ? -13.099 -1.621 -2.296 1.00 25.76 206 LEU A O 1
ATOM 860 N N . GLY A 1 158 ? -14.580 -0.142 -3.144 1.00 34.49 207 GLY A N 1
ATOM 861 C CA . GLY A 1 158 ? -14.670 0.687 -1.961 1.00 20.74 207 GLY A CA 1
ATOM 862 C C . GLY A 1 158 ? -16.066 0.619 -1.354 1.00 30.45 207 GLY A C 1
ATOM 863 O O . GLY A 1 158 ? -16.788 -0.364 -1.517 1.00 35.93 207 GLY A O 1
ATOM 864 N N . THR A 1 159 ? -16.453 1.671 -0.649 1.00 26.93 208 THR A N 1
ATOM 865 C CA . THR A 1 159 ? -17.761 1.712 -0.013 1.00 34.96 208 THR A CA 1
ATOM 866 C C . THR A 1 159 ? -18.452 3.022 -0.341 1.00 29.88 208 THR A C 1
ATOM 867 O O . THR A 1 159 ? -17.797 4.029 -0.601 1.00 37.18 208 THR A O 1
ATOM 871 N N . SER A 1 160 ? -19.776 3.018 -0.336 1.00 25.16 209 SER A N 1
ATOM 872 C CA . SER A 1 160 ? -20.496 4.221 -0.700 1.00 27.93 209 SER A CA 1
ATOM 873 C C . SER A 1 160 ? -21.325 4.813 0.443 1.00 34.76 209 SER A C 1
ATOM 874 O O . SER A 1 160 ? -21.839 5.931 0.331 1.00 42.70 209 SER A O 1
ATOM 877 N N . ASN A 1 161 ? -21.439 4.088 1.549 1.00 35.00 210 ASN A N 1
ATOM 878 C CA . ASN A 1 161 ? -22.238 4.583 2.683 1.00 48.63 210 ASN A CA 1
ATOM 879 C C . ASN A 1 161 ? -21.535 5.657 3.536 1.00 43.68 210 ASN A C 1
ATOM 880 O O . ASN A 1 161 ? -22.183 6.399 4.268 1.00 44.20 210 ASN A O 1
ATOM 885 N N . ASP A 1 162 ? -20.212 5.741 3.441 1.00 35.87 211 ASP A N 1
ATOM 886 C CA . ASP A 1 162 ? -19.466 6.714 4.228 1.00 40.95 211 ASP A CA 1
ATOM 887 C C . ASP A 1 162 ? -18.911 7.872 3.379 1.00 41.19 211 ASP A C 1
ATOM 888 O O . ASP A 1 162 ? -17.945 8.533 3.767 1.00 35.16 211 ASP A O 1
ATOM 893 N N . LEU A 1 163 ? -19.510 8.097 2.216 1.00 24.36 212 LEU A N 1
ATOM 894 C CA . LEU A 1 163 ? -19.115 9.201 1.357 1.00 28.12 212 LEU A CA 1
ATOM 895 C C . LEU A 1 163 ? -19.535 10.543 1.966 1.00 25.52 212 LEU A C 1
ATOM 896 O O . LEU A 1 163 ? -20.510 10.618 2.709 1.00 44.39 212 LEU A O 1
ATOM 901 N N . ARG A 1 164 ? -18.799 11.597 1.639 1.00 26.17 213 ARG A N 1
ATOM 902 C CA A ARG A 1 164 ? -19.135 12.948 2.085 0.43 27.28 213 ARG A CA 1
ATOM 903 C CA B ARG A 1 164 ? -19.139 12.944 2.088 0.57 27.34 213 ARG A CA 1
ATOM 904 C C . ARG A 1 164 ? -19.189 13.902 0.896 1.00 21.94 213 ARG A C 1
ATOM 905 O O . ARG A 1 164 ? -18.268 13.947 0.072 1.00 29.44 213 ARG A O 1
ATOM 920 N N . VAL A 1 165 ? -20.269 14.661 0.797 1.00 32.16 214 VAL A N 1
ATOM 921 C CA . VAL A 1 165 ? -20.386 15.671 -0.247 1.00 23.78 214 VAL A CA 1
ATOM 922 C C . VAL A 1 165 ? -19.168 16.577 -0.161 1.00 25.06 214 VAL A C 1
ATOM 923 O O . VAL A 1 165 ? -18.864 17.103 0.911 1.00 22.77 214 VAL A O 1
ATOM 927 N N . GLY A 1 166 ? -18.453 16.730 -1.276 1.00 25.99 215 GLY A N 1
ATOM 928 C CA . GLY A 1 166 ? -17.251 17.546 -1.302 1.00 15.60 215 GLY A CA 1
ATOM 929 C C . GLY A 1 166 ? -15.939 16.806 -1.537 1.00 28.47 215 GLY A C 1
ATOM 930 O O . GLY A 1 166 ? -14.918 17.411 -1.855 1.00 28.07 215 GLY A O 1
ATOM 931 N N . GLN A 1 167 ? -15.936 15.493 -1.376 1.00 17.10 216 GLN A N 1
ATOM 932 C CA . GLN A 1 167 ? -14.714 14.755 -1.673 1.00 22.66 216 GLN A CA 1
ATOM 933 C C . GLN A 1 167 ? -14.563 14.510 -3.183 1.00 23.62 216 GLN A C 1
ATOM 934 O O . GLN A 1 167 ? -15.539 14.582 -3.951 1.00 29.16 216 GLN A O 1
ATOM 940 N N . SER A 1 168 ? -13.332 14.236 -3.602 1.00 24.64 217 SER A N 1
ATOM 941 C CA . SER A 1 168 ? -13.000 14.106 -5.016 1.00 21.25 217 SER A CA 1
ATOM 942 C C . SER A 1 168 ? -13.587 12.837 -5.595 1.00 30.33 217 SER A C 1
ATOM 943 O O . SER A 1 168 ? -13.713 11.825 -4.908 1.00 20.45 217 SER A O 1
ATOM 946 N N . CYS A 1 169 ? -13.933 12.883 -6.869 1.00 18.05 218 CYS A N 1
ATOM 947 C CA . CYS A 1 169 ? -14.286 11.665 -7.564 1.00 14.74 218 CYS A CA 1
ATOM 948 C C . CYS A 1 169 ? -13.802 11.699 -9.011 1.00 18.83 218 CYS A C 1
ATOM 949 O O . CYS A 1 169 ? -13.649 12.765 -9.621 1.00 24.45 218 CYS A O 1
ATOM 952 N N . PHE A 1 170 ? -13.537 10.509 -9.530 1.00 15.27 219 PHE A N 1
ATOM 953 C CA . PHE A 1 170 ? -12.879 10.330 -10.810 1.00 16.45 219 PHE A CA 1
ATOM 954 C C . PHE A 1 170 ? -13.684 9.344 -11.642 1.00 23.89 219 PHE A C 1
ATOM 955 O O . PHE A 1 170 ? -13.874 8.203 -11.248 1.00 27.68 219 PHE A O 1
ATOM 963 N N . ALA A 1 171 ? -14.189 9.799 -12.778 1.00 18.46 220 ALA A N 1
ATOM 964 C CA . ALA A 1 171 ? -14.923 8.924 -13.667 1.00 19.09 220 ALA A CA 1
ATOM 965 C C . ALA A 1 171 ? -14.031 8.532 -14.842 1.00 23.54 220 ALA A C 1
ATOM 966 O O . ALA A 1 171 ? -13.412 9.386 -15.470 1.00 29.50 220 ALA A O 1
ATOM 968 N N . ILE A 1 172 ? -13.963 7.237 -15.120 1.00 27.21 221 ILE A N 1
ATOM 969 C CA . ILE A 1 172 ? -13.167 6.699 -16.218 1.00 25.65 221 ILE A CA 1
ATOM 970 C C . ILE A 1 172 ? -14.033 5.892 -17.189 1.00 30.14 221 ILE A C 1
ATOM 971 O O . ILE A 1 172 ? -14.931 5.162 -16.779 1.00 37.38 221 ILE A O 1
ATOM 976 N N . GLY A 1 173 ? -13.763 6.047 -18.477 1.00 30.52 222 GLY A N 1
ATOM 977 C CA . GLY A 1 173 ? -14.485 5.349 -19.519 1.00 39.48 222 GLY A CA 1
ATOM 978 C C . GLY A 1 173 ? -13.580 5.061 -20.704 1.00 51.87 222 GLY A C 1
ATOM 979 O O . GLY A 1 173 ? -12.415 5.461 -20.725 1.00 46.32 222 GLY A O 1
ATOM 980 N N . ASN A 1 174 ? -14.110 4.323 -21.675 1.00 65.80 223 ASN A N 1
ATOM 981 C CA . ASN A 1 174 ? -13.443 4.105 -22.956 1.00 52.35 223 ASN A CA 1
ATOM 982 C C . ASN A 1 174 ? -14.453 4.507 -24.001 1.00 46.02 223 ASN A C 1
ATOM 983 O O . ASN A 1 174 ? -15.391 3.759 -24.269 1.00 43.33 223 ASN A O 1
ATOM 988 N N . PRO A 1 175 ? -14.281 5.713 -24.569 1.00 60.70 224 PRO A N 1
ATOM 989 C CA . PRO A 1 175 ? -15.334 6.388 -25.338 1.00 62.42 224 PRO A CA 1
ATOM 990 C C . PRO A 1 175 ? -15.448 5.975 -26.819 1.00 72.10 224 PRO A C 1
ATOM 991 O O . PRO A 1 175 ? -16.559 5.946 -27.351 1.00 69.56 224 PRO A O 1
ATOM 995 N N . TYR A 1 176 ? -14.335 5.662 -27.473 1.00 75.78 225 TYR A N 1
ATOM 996 C CA . TYR A 1 176 ? -14.389 5.318 -28.891 1.00 74.66 225 TYR A CA 1
ATOM 997 C C . TYR A 1 176 ? -13.642 4.032 -29.237 1.00 77.90 225 TYR A C 1
ATOM 998 O O . TYR A 1 176 ? -13.384 3.761 -30.409 1.00 80.23 225 TYR A O 1
ATOM 1007 N N . GLY A 1 177 ? -13.295 3.245 -28.223 1.00 71.30 226 GLY A N 1
ATOM 1008 C CA . GLY A 1 177 ? -12.622 1.975 -28.444 1.00 67.23 226 GLY A CA 1
ATOM 1009 C C . GLY A 1 177 ? -11.105 2.057 -28.432 1.00 74.70 226 GLY A C 1
ATOM 1010 O O . GLY A 1 177 ? -10.415 1.030 -28.468 1.00 68.27 226 GLY A O 1
ATOM 1011 N N . TYR A 1 178 ? -10.582 3.280 -28.369 1.00 77.71 227 TYR A N 1
ATOM 1012 C CA . TYR A 1 178 ? -9.137 3.501 -28.402 1.00 72.09 227 TYR A CA 1
ATOM 1013 C C . TYR A 1 178 ? -8.532 3.717 -27.017 1.00 66.35 227 TYR A C 1
ATOM 1014 O O . TYR A 1 178 ? -8.167 2.754 -26.343 1.00 73.60 227 TYR A O 1
ATOM 1023 N N . GLU A 1 179 ? -8.430 4.968 -26.585 1.00 57.82 228 GLU A N 1
ATOM 1024 C CA . GLU A 1 179 ? -7.880 5.258 -25.259 1.00 58.65 228 GLU A CA 1
ATOM 1025 C C . GLU A 1 179 ? -8.973 5.387 -24.183 1.00 51.32 228 GLU A C 1
ATOM 1026 O O . GLU A 1 179 ? -10.148 5.607 -24.490 1.00 47.57 228 GLU A O 1
ATOM 1032 N N . ASN A 1 180 ? -8.587 5.232 -22.921 1.00 44.31 229 ASN A N 1
ATOM 1033 C CA . ASN A 1 180 ? -9.503 5.528 -21.817 1.00 45.82 229 ASN A CA 1
ATOM 1034 C C . ASN A 1 180 ? -9.493 7.022 -21.466 1.00 47.56 229 ASN A C 1
ATOM 1035 O O . ASN A 1 180 ? -8.480 7.714 -21.645 1.00 39.32 229 ASN A O 1
ATOM 1040 N N . THR A 1 181 ? -10.621 7.519 -20.968 1.00 29.48 230 THR A N 1
ATOM 1041 C CA . THR A 1 181 ? -10.713 8.920 -20.608 1.00 28.46 230 THR A CA 1
ATOM 1042 C C . THR A 1 181 ? -10.910 9.115 -19.116 1.00 34.57 230 THR A C 1
ATOM 1043 O O . THR A 1 181 ? -11.342 8.218 -18.412 1.00 53.36 230 THR A O 1
ATOM 1047 N N . LEU A 1 182 ? -10.556 10.303 -18.645 1.00 36.07 231 LEU A N 1
ATOM 1048 C CA . LEU A 1 182 ? -10.618 10.637 -17.240 1.00 17.26 231 LEU A CA 1
ATOM 1049 C C . LEU A 1 182 ? -11.382 11.948 -17.071 1.00 31.59 231 LEU A C 1
ATOM 1050 O O . LEU A 1 182 ? -11.097 12.923 -17.759 1.00 28.24 231 LEU A O 1
ATOM 1055 N N . THR A 1 183 ? -12.366 11.967 -16.176 1.00 28.58 232 THR A N 1
ATOM 1056 C CA . THR A 1 183 ? -12.995 13.228 -15.771 1.00 21.24 232 THR A CA 1
ATOM 1057 C C . THR A 1 183 ? -13.039 13.360 -14.251 1.00 27.63 232 THR A C 1
ATOM 1058 O O . THR A 1 183 ? -13.239 12.380 -13.530 1.00 26.21 232 THR A O 1
ATOM 1062 N N . ILE A 1 184 ? -12.834 14.582 -13.771 1.00 21.65 233 ILE A N 1
ATOM 1063 C CA . ILE A 1 184 ? -12.662 14.801 -12.353 1.00 17.20 233 ILE A CA 1
ATOM 1064 C C . ILE A 1 184 ? -13.668 15.785 -11.800 1.00 24.71 233 ILE A C 1
ATOM 1065 O O . ILE A 1 184 ? -13.959 16.813 -12.408 1.00 29.50 233 ILE A O 1
ATOM 1070 N N . GLY A 1 185 ? -14.211 15.465 -10.638 1.00 29.66 234 GLY A N 1
ATOM 1071 C CA . GLY A 1 185 ? -15.154 16.360 -10.004 1.00 23.21 234 GLY A CA 1
ATOM 1072 C C . GLY A 1 185 ? -15.171 16.164 -8.513 1.00 20.95 234 GLY A C 1
ATOM 1073 O O . GLY A 1 185 ? -14.199 15.698 -7.926 1.00 35.58 234 GLY A O 1
ATOM 1074 N N . VAL A 1 186 ? -16.280 16.532 -7.891 1.00 27.15 235 VAL A N 1
ATOM 1075 C CA . VAL A 1 186 ? -16.511 16.145 -6.506 1.00 24.56 235 VAL A CA 1
ATOM 1076 C C . VAL A 1 186 ? -17.846 15.424 -6.365 1.00 24.79 235 VAL A C 1
ATOM 1077 O O . VAL A 1 186 ? -18.690 15.454 -7.267 1.00 23.13 235 VAL A O 1
ATOM 1081 N N . VAL A 1 187 ? -18.034 14.762 -5.232 1.00 15.73 236 VAL A N 1
ATOM 1082 C CA . VAL A 1 187 ? -19.361 14.292 -4.885 1.00 13.29 236 VAL A CA 1
ATOM 1083 C C . VAL A 1 187 ? -20.252 15.508 -4.605 1.00 26.34 236 VAL A C 1
ATOM 1084 O O . VAL A 1 187 ? -19.959 16.315 -3.713 1.00 28.05 236 VAL A O 1
ATOM 1088 N N . SER A 1 188 ? -21.318 15.646 -5.392 1.00 28.29 237 SER A N 1
ATOM 1089 C CA . SER A 1 188 ? -22.221 16.800 -5.314 1.00 26.12 237 SER A CA 1
ATOM 1090 C C . SER A 1 188 ? -23.392 16.557 -4.384 1.00 30.78 237 SER A C 1
ATOM 1091 O O . SER A 1 188 ? -23.904 17.485 -3.772 1.00 25.76 237 SER A O 1
ATOM 1094 N N . GLY A 1 189 ? -23.834 15.307 -4.316 1.00 26.89 238 GLY A N 1
ATOM 1095 C CA . GLY A 1 189 ? -24.992 14.950 -3.525 1.00 23.57 238 GLY A CA 1
ATOM 1096 C C . GLY A 1 189 ? -25.031 13.462 -3.241 1.00 37.34 238 GLY A C 1
ATOM 1097 O O . GLY A 1 189 ? -24.513 12.651 -4.005 1.00 25.03 238 GLY A O 1
ATOM 1098 N N . LEU A 1 190 ? -25.637 13.110 -2.117 1.00 38.73 239 LEU A N 1
ATOM 1099 C CA . LEU A 1 190 ? -25.841 11.720 -1.755 1.00 37.67 239 LEU A CA 1
ATOM 1100 C C . LEU A 1 190 ? -27.338 11.516 -1.632 1.00 42.51 239 LEU A C 1
ATOM 1101 O O . LEU A 1 190 ? -27.974 12.071 -0.737 1.00 44.80 239 LEU A O 1
ATOM 1106 N N . GLY A 1 191 ? -27.893 10.756 -2.573 1.00 43.46 240 GLY A N 1
ATOM 1107 C CA . GLY A 1 191 ? -29.331 10.682 -2.772 1.00 34.91 240 GLY A CA 1
ATOM 1108 C C . GLY A 1 191 ? -30.047 10.012 -1.625 1.00 40.55 240 GLY A C 1
ATOM 1109 O O . GLY A 1 191 ? -29.408 9.488 -0.711 1.00 52.78 240 GLY A O 1
ATOM 1110 N N . ARG A 1 192 ? -31.376 10.032 -1.668 1.00 39.05 241 ARG A N 1
ATOM 1111 C CA . ARG A 1 192 ? -32.176 9.408 -0.618 1.00 60.18 241 ARG A CA 1
ATOM 1112 C C . ARG A 1 192 ? -32.418 7.934 -0.945 1.00 65.53 241 ARG A C 1
ATOM 1113 O O . ARG A 1 192 ? -32.208 7.494 -2.082 1.00 49.80 241 ARG A O 1
ATOM 1121 N N . GLU A 1 193 ? -32.859 7.169 0.049 1.00 72.78 242 GLU A N 1
ATOM 1122 C CA . GLU A 1 193 ? -33.154 5.757 -0.170 1.00 87.56 242 GLU A CA 1
ATOM 1123 C C . GLU A 1 193 ? -34.438 5.585 -0.990 1.00 87.30 242 GLU A C 1
ATOM 1124 O O . GLU A 1 193 ? -35.467 6.191 -0.682 1.00 91.87 242 GLU A O 1
ATOM 1130 N N . ILE A 1 194 ? -34.364 4.776 -2.045 1.00 79.13 243 ILE A N 1
ATOM 1131 C CA . ILE A 1 194 ? -35.544 4.434 -2.836 1.00 80.88 243 ILE A CA 1
ATOM 1132 C C . ILE A 1 194 ? -35.796 2.925 -2.768 1.00 91.58 243 ILE A C 1
ATOM 1133 O O . ILE A 1 194 ? -35.084 2.144 -3.406 1.00 72.59 243 ILE A O 1
ATOM 1138 N N . PRO A 1 195 ? -36.812 2.509 -1.987 1.00 107.83 244 PRO A N 1
ATOM 1139 C CA . PRO A 1 195 ? -37.124 1.088 -1.767 1.00 107.82 244 PRO A CA 1
ATOM 1140 C C . PRO A 1 195 ? -37.432 0.332 -3.063 1.00 115.31 244 PRO A C 1
ATOM 1141 O O . PRO A 1 195 ? -37.010 -0.816 -3.219 1.00 117.54 244 PRO A O 1
ATOM 1145 N N . SER A 1 196 ? -38.157 0.968 -3.977 1.00 112.54 245 SER A N 1
ATOM 1146 C CA . SER A 1 196 ? -38.455 0.360 -5.269 1.00 110.17 245 SER A CA 1
ATOM 1147 C C . SER A 1 196 ? -38.017 1.285 -6.409 1.00 114.71 245 SER A C 1
ATOM 1148 O O . SER A 1 196 ? -38.846 1.982 -7.001 1.00 103.44 245 SER A O 1
ATOM 1151 N N . PRO A 1 197 ? -36.703 1.293 -6.715 1.00 124.93 246 PRO A N 1
ATOM 1152 C CA . PRO A 1 197 ? -36.095 2.182 -7.718 1.00 124.24 246 PRO A CA 1
ATOM 1153 C C . PRO A 1 197 ? -36.863 2.196 -9.038 1.00 120.82 246 PRO A C 1
ATOM 1154 O O . PRO A 1 197 ? -37.236 3.265 -9.524 1.00 114.91 246 PRO A O 1
ATOM 1158 N N . ASN A 1 198 ? -37.092 1.012 -9.600 1.00 119.38 247 ASN A N 1
ATOM 1159 C CA . ASN A 1 198 ? -37.803 0.864 -10.866 1.00 115.75 247 ASN A CA 1
ATOM 1160 C C . ASN A 1 198 ? -37.272 1.730 -12.002 1.00 125.90 247 ASN A C 1
ATOM 1161 O O . ASN A 1 198 ? -37.611 2.911 -12.122 1.00 126.15 247 ASN A O 1
ATOM 1166 N N . GLY A 1 199 ? -36.430 1.121 -12.831 1.00 126.96 248 GLY A N 1
ATOM 1167 C CA . GLY A 1 199 ? -35.948 1.745 -14.046 1.00 117.02 248 GLY A CA 1
ATOM 1168 C C . GLY A 1 199 ? -35.191 3.040 -13.851 1.00 105.63 248 GLY A C 1
ATOM 1169 O O . GLY A 1 199 ? -33.987 3.025 -13.616 1.00 104.04 248 GLY A O 1
ATOM 1170 N N . LYS A 1 200 ? -35.904 4.160 -13.941 1.00 108.08 249 LYS A N 1
ATOM 1171 C CA . LYS A 1 200 ? -35.270 5.474 -14.038 1.00 116.18 249 LYS A CA 1
ATOM 1172 C C . LYS A 1 200 ? -35.206 6.233 -12.707 1.00 97.50 249 LYS A C 1
ATOM 1173 O O . LYS A 1 200 ? -35.663 7.373 -12.599 1.00 87.28 249 LYS A O 1
ATOM 1179 N N . SER A 1 201 ? -34.614 5.596 -11.705 1.00 84.70 250 SER A N 1
ATOM 1180 C CA . SER A 1 201 ? -34.496 6.187 -10.381 1.00 82.05 250 SER A CA 1
ATOM 1181 C C . SER A 1 201 ? -33.528 5.382 -9.517 1.00 84.97 250 SER A C 1
ATOM 1182 O O . SER A 1 201 ? -33.719 4.183 -9.289 1.00 86.02 250 SER A O 1
ATOM 1185 N N . ILE A 1 202 ? -32.489 6.051 -9.035 1.00 82.15 251 ILE A N 1
ATOM 1186 C CA . ILE A 1 202 ? -31.451 5.387 -8.261 1.00 81.54 251 ILE A CA 1
ATOM 1187 C C . ILE A 1 202 ? -31.625 5.632 -6.771 1.00 64.52 251 ILE A C 1
ATOM 1188 O O . ILE A 1 202 ? -31.662 6.776 -6.317 1.00 70.36 251 ILE A O 1
ATOM 1193 N N . SER A 1 203 ? -31.728 4.555 -6.010 1.00 45.20 252 SER A N 1
ATOM 1194 C CA . SER A 1 203 ? -31.695 4.655 -4.563 1.00 44.30 252 SER A CA 1
ATOM 1195 C C . SER A 1 203 ? -30.269 4.948 -4.101 1.00 41.59 252 SER A C 1
ATOM 1196 O O . SER A 1 203 ? -29.326 4.242 -4.480 1.00 40.42 252 SER A O 1
ATOM 1199 N N . GLU A 1 204 ? -30.118 5.971 -3.267 1.00 31.05 253 GLU A N 1
ATOM 1200 C CA . GLU A 1 204 ? -28.805 6.334 -2.738 1.00 43.63 253 GLU A CA 1
ATOM 1201 C C . GLU A 1 204 ? -27.848 6.805 -3.842 1.00 46.01 253 GLU A C 1
ATOM 1202 O O . GLU A 1 204 ? -26.629 6.673 -3.716 1.00 40.35 253 GLU A O 1
ATOM 1208 N N . ALA A 1 205 ? -28.406 7.357 -4.917 1.00 39.12 254 ALA A N 1
ATOM 1209 C CA . ALA A 1 205 ? -27.613 7.823 -6.050 1.00 25.57 254 ALA A CA 1
ATOM 1210 C C . ALA A 1 205 ? -26.504 8.764 -5.612 1.00 29.19 254 ALA A C 1
ATOM 1211 O O . ALA A 1 205 ? -26.699 9.620 -4.752 1.00 32.34 254 ALA A O 1
ATOM 1213 N N . ILE A 1 206 ? -25.338 8.602 -6.220 1.00 24.95 255 ILE A N 1
ATOM 1214 C CA . ILE A 1 206 ? -24.248 9.533 -6.025 1.00 20.60 255 ILE A CA 1
ATOM 1215 C C . ILE A 1 206 ? -24.310 10.554 -7.136 1.00 21.20 255 ILE A C 1
ATOM 1216 O O . ILE A 1 206 ? -24.282 10.201 -8.313 1.00 30.44 255 ILE A O 1
ATOM 1221 N N . GLN A 1 207 ? -24.432 11.817 -6.757 1.00 26.21 256 GLN A N 1
ATOM 1222 C CA . GLN A 1 207 ? -24.436 12.899 -7.720 1.00 24.99 256 GLN A CA 1
ATOM 1223 C C . GLN A 1 207 ? -23.050 13.543 -7.794 1.00 31.27 256 GLN A C 1
ATOM 1224 O O . GLN A 1 207 ? -22.384 13.754 -6.779 1.00 25.79 256 GLN A O 1
ATOM 1230 N N . THR A 1 208 ? -22.614 13.854 -9.002 1.00 15.35 257 THR A N 1
ATOM 1231 C CA . THR A 1 208 ? -21.265 14.345 -9.183 1.00 29.87 257 THR A CA 1
ATOM 1232 C C . THR A 1 208 ? -21.270 15.442 -10.226 1.00 26.40 257 THR A C 1
ATOM 1233 O O . THR A 1 208 ? -22.191 15.514 -11.045 1.00 26.34 257 THR A O 1
ATOM 1237 N N . ASP A 1 209 ? -20.262 16.308 -10.184 1.00 29.60 258 ASP A N 1
ATOM 1238 C CA . ASP A 1 209 ? -20.086 17.272 -11.265 1.00 41.31 258 ASP A CA 1
ATOM 1239 C C . ASP A 1 209 ? -18.921 16.931 -12.207 1.00 48.72 258 ASP A C 1
ATOM 1240 O O . ASP A 1 209 ? -18.566 17.737 -13.072 1.00 65.36 258 ASP A O 1
ATOM 1245 N N . ALA A 1 210 ? -18.332 15.744 -12.034 1.00 26.86 259 ALA A N 1
ATOM 1246 C CA . ALA A 1 210 ? -17.435 15.170 -13.046 1.00 37.98 259 ALA A CA 1
ATOM 1247 C C . ALA A 1 210 ? -18.268 14.881 -14.284 1.00 36.05 259 ALA A C 1
ATOM 1248 O O . ALA A 1 210 ? -19.331 14.290 -14.168 1.00 34.31 259 ALA A O 1
ATOM 1250 N N . ASP A 1 211 ? -17.799 15.292 -15.461 1.00 35.59 260 ASP A N 1
ATOM 1251 C CA . ASP A 1 211 ? -18.599 15.155 -16.681 1.00 38.03 260 ASP A CA 1
ATOM 1252 C C . ASP A 1 211 ? -18.878 13.693 -16.993 1.00 50.01 260 ASP A C 1
ATOM 1253 O O . ASP A 1 211 ? -17.950 12.896 -17.150 1.00 52.61 260 ASP A O 1
ATOM 1258 N N . ILE A 1 212 ? -20.157 13.336 -17.068 1.00 52.85 261 ILE A N 1
ATOM 1259 C CA . ILE A 1 212 ? -20.544 11.959 -17.372 1.00 42.18 261 ILE A CA 1
ATOM 1260 C C . ILE A 1 212 ? -21.480 11.875 -18.572 1.00 37.32 261 ILE A C 1
ATOM 1261 O O . ILE A 1 212 ? -22.561 12.462 -18.585 1.00 56.04 261 ILE A O 1
ATOM 1266 N N . ASN A 1 213 ? -21.047 11.124 -19.573 1.00 47.48 262 ASN A N 1
ATOM 1267 C CA . ASN A 1 213 ? -21.775 10.992 -20.819 1.00 49.40 262 ASN A CA 1
ATOM 1268 C C . ASN A 1 213 ? -21.784 9.546 -21.286 1.00 60.35 262 ASN A C 1
ATOM 1269 O O . ASN A 1 213 ? -21.427 8.634 -20.535 1.00 70.64 262 ASN A O 1
ATOM 1274 N N . SER A 1 214 ? -22.179 9.347 -22.539 1.00 65.08 263 SER A N 1
ATOM 1275 C CA . SER A 1 214 ? -22.183 8.027 -23.161 1.00 64.56 263 SER A CA 1
ATOM 1276 C C . SER A 1 214 ? -20.796 7.382 -23.162 1.00 59.87 263 SER A C 1
ATOM 1277 O O . SER A 1 214 ? -20.659 6.181 -22.899 1.00 51.27 263 SER A O 1
ATOM 1280 N N . GLY A 1 215 ? -19.778 8.191 -23.456 1.00 54.30 264 GLY A N 1
ATOM 1281 C CA . GLY A 1 215 ? -18.397 7.738 -23.516 1.00 65.66 264 GLY A CA 1
ATOM 1282 C C . GLY A 1 215 ? -17.841 7.078 -22.260 1.00 72.71 264 GLY A C 1
ATOM 1283 O O . GLY A 1 215 ? -16.748 6.496 -22.299 1.00 63.47 264 GLY A O 1
ATOM 1284 N N . ASN A 1 216 ? -18.571 7.164 -21.146 1.00 51.49 265 ASN A N 1
ATOM 1285 C CA . ASN A 1 216 ? -18.102 6.544 -19.909 1.00 50.15 265 ASN A CA 1
ATOM 1286 C C . ASN A 1 216 ? -19.182 5.969 -18.991 1.00 49.36 265 ASN A C 1
ATOM 1287 O O . ASN A 1 216 ? -18.871 5.503 -17.887 1.00 50.26 265 ASN A O 1
ATOM 1292 N N . ALA A 1 217 ? -20.437 5.986 -19.446 1.00 28.11 266 ALA A N 1
ATOM 1293 C CA . ALA A 1 217 ? -21.490 5.213 -18.771 1.00 29.98 266 ALA A CA 1
ATOM 1294 C C . ALA A 1 217 ? -21.093 3.743 -18.612 1.00 33.83 266 ALA A C 1
ATOM 1295 O O . ALA A 1 217 ? -20.501 3.143 -19.508 1.00 44.89 266 ALA A O 1
ATOM 1297 N N . GLY A 1 218 ? -21.429 3.166 -17.466 1.00 36.18 267 GLY A N 1
ATOM 1298 C CA . GLY A 1 218 ? -21.119 1.778 -17.187 1.00 29.18 267 GLY A CA 1
ATOM 1299 C C . GLY A 1 218 ? -19.710 1.617 -16.657 1.00 34.31 267 GLY A C 1
ATOM 1300 O O . GLY A 1 218 ? -19.344 0.553 -16.166 1.00 30.92 267 GLY A O 1
ATOM 1301 N N . GLY A 1 219 ? -18.909 2.670 -16.767 1.00 22.50 268 GLY A N 1
ATOM 1302 C CA . GLY A 1 219 ? -17.574 2.642 -16.203 1.00 14.78 268 GLY A CA 1
ATOM 1303 C C . GLY A 1 219 ? -17.552 3.053 -14.743 1.00 19.09 268 GLY A C 1
ATOM 1304 O O . GLY A 1 219 ? -18.539 3.577 -14.200 1.00 21.80 268 GLY A O 1
ATOM 1305 N N . PRO A 1 220 ? -16.405 2.850 -14.093 1.00 17.04 269 PRO A N 1
ATOM 1306 C CA . PRO A 1 220 ? -16.291 3.090 -12.645 1.00 22.89 269 PRO A CA 1
ATOM 1307 C C . PRO A 1 220 ? -16.199 4.565 -12.236 1.00 24.27 269 PRO A C 1
ATOM 1308 O O . PRO A 1 220 ? -15.635 5.392 -12.947 1.00 33.64 269 PRO A O 1
ATOM 1312 N N . LEU A 1 221 ? -16.764 4.877 -11.079 1.00 27.51 270 LEU A N 1
ATOM 1313 C CA . LEU A 1 221 ? -16.527 6.151 -10.413 1.00 18.88 270 LEU A CA 1
ATOM 1314 C C . LEU A 1 221 ? -15.563 5.852 -9.274 1.00 24.18 270 LEU A C 1
ATOM 1315 O O . LEU A 1 221 ? -15.800 4.932 -8.490 1.00 33.24 270 LEU A O 1
ATOM 1320 N N . LEU A 1 222 ? -14.473 6.599 -9.172 1.00 19.18 271 LEU A N 1
ATOM 1321 C CA . LEU A 1 222 ? -13.490 6.289 -8.135 1.00 22.06 271 LEU A CA 1
ATOM 1322 C C . LEU A 1 222 ? -13.264 7.423 -7.157 1.00 25.36 271 LEU A C 1
ATOM 1323 O O . LEU A 1 222 ? -13.522 8.590 -7.472 1.00 28.55 271 LEU A O 1
ATOM 1328 N N . ASP A 1 223 ? -12.786 7.076 -5.965 1.00 19.59 272 ASP A N 1
ATOM 1329 C CA . ASP A 1 223 ? -12.360 8.093 -5.000 1.00 13.33 272 ASP A CA 1
ATOM 1330 C C . ASP A 1 223 ? -10.846 8.304 -5.065 1.00 20.99 272 ASP A C 1
ATOM 1331 O O . ASP A 1 223 ? -10.151 7.690 -5.884 1.00 25.80 272 ASP A O 1
ATOM 1336 N N . SER A 1 224 ? -10.331 9.163 -4.198 1.00 22.34 273 SER A N 1
ATOM 1337 C CA . SER A 1 224 ? -8.945 9.616 -4.321 1.00 29.35 273 SER A CA 1
ATOM 1338 C C . SER A 1 224 ? -7.925 8.520 -4.031 1.00 18.66 273 SER A C 1
ATOM 1339 O O . SER A 1 224 ? -6.755 8.667 -4.351 1.00 38.80 273 SER A O 1
ATOM 1342 N N . TYR A 1 225 ? -8.376 7.423 -3.432 1.00 18.66 274 TYR A N 1
ATOM 1343 C CA . TYR A 1 225 ? -7.516 6.267 -3.181 1.00 25.74 274 TYR A CA 1
ATOM 1344 C C . TYR A 1 225 ? -7.485 5.257 -4.335 1.00 23.26 274 TYR A C 1
ATOM 1345 O O . TYR A 1 225 ? -6.806 4.229 -4.250 1.00 32.70 274 TYR A O 1
ATOM 1354 N N . GLY A 1 226 ? -8.226 5.532 -5.402 1.00 24.08 275 GLY A N 1
ATOM 1355 C CA . GLY A 1 226 ? -8.314 4.594 -6.511 1.00 21.62 275 GLY A CA 1
ATOM 1356 C C . GLY A 1 226 ? -9.352 3.497 -6.317 1.00 19.62 275 GLY A C 1
ATOM 1357 O O . GLY A 1 226 ? -9.457 2.589 -7.130 1.00 35.89 275 GLY A O 1
ATOM 1358 N N . HIS A 1 227 ? -10.121 3.578 -5.238 1.00 25.52 276 HIS A N 1
ATOM 1359 C CA . HIS A 1 227 ? -11.184 2.610 -4.986 1.00 27.23 276 HIS A CA 1
ATOM 1360 C C . HIS A 1 227 ? -12.461 2.944 -5.739 1.00 24.61 276 HIS A C 1
ATOM 1361 O O . HIS A 1 227 ? -12.824 4.113 -5.893 1.00 30.94 276 HIS A O 1
ATOM 1368 N N . THR A 1 228 ? -13.148 1.908 -6.195 1.00 16.21 277 THR A N 1
ATOM 1369 C CA . THR A 1 228 ? -14.419 2.097 -6.878 1.00 24.00 277 THR A CA 1
ATOM 1370 C C . THR A 1 228 ? -15.569 2.272 -5.895 1.00 28.63 277 THR A C 1
ATOM 1371 O O . THR A 1 228 ? -15.814 1.406 -5.057 1.00 35.60 277 THR A O 1
ATOM 1375 N N . ILE A 1 229 ? -16.247 3.414 -6.002 1.00 16.63 278 ILE A N 1
ATOM 1376 C CA . ILE A 1 229 ? -17.354 3.794 -5.119 1.00 18.35 278 ILE A CA 1
ATOM 1377 C C . ILE A 1 229 ? -18.661 3.890 -5.888 1.00 24.50 278 ILE A C 1
ATOM 1378 O O . ILE A 1 229 ? -19.704 4.134 -5.299 1.00 29.66 278 ILE A O 1
ATOM 1383 N N . GLY A 1 230 ? -18.616 3.710 -7.205 1.00 20.65 279 GLY A N 1
ATOM 1384 C CA . GLY A 1 230 ? -19.853 3.700 -7.962 1.00 10.22 279 GLY A CA 1
ATOM 1385 C C . GLY A 1 230 ? -19.732 3.288 -9.409 1.00 25.71 279 GLY A C 1
ATOM 1386 O O . GLY A 1 230 ? -18.637 3.026 -9.913 1.00 19.35 279 GLY A O 1
ATOM 1387 N N . VAL A 1 231 ? -20.883 3.213 -10.068 1.00 16.61 280 VAL A N 1
ATOM 1388 C CA . VAL A 1 231 ? -20.937 2.930 -11.491 1.00 25.53 280 VAL A CA 1
ATOM 1389 C C . VAL A 1 231 ? -21.607 4.100 -12.206 1.00 25.06 280 VAL A C 1
ATOM 1390 O O . VAL A 1 231 ? -22.735 4.457 -11.885 1.00 34.89 280 VAL A O 1
ATOM 1394 N N . ASN A 1 232 ? -20.909 4.707 -13.163 1.00 23.28 281 ASN A N 1
ATOM 1395 C CA . ASN A 1 232 ? -21.486 5.807 -13.937 1.00 34.05 281 ASN A CA 1
ATOM 1396 C C . ASN A 1 232 ? -22.725 5.356 -14.714 1.00 32.88 281 ASN A C 1
ATOM 1397 O O . ASN A 1 232 ? -22.717 4.319 -15.351 1.00 32.87 281 ASN A O 1
ATOM 1402 N N . THR A 1 233 ? -23.792 6.132 -14.664 1.00 34.96 282 THR A N 1
ATOM 1403 C CA . THR A 1 233 ? -24.914 5.903 -15.556 1.00 43.17 282 THR A CA 1
ATOM 1404 C C . THR A 1 233 ? -25.153 7.149 -16.389 1.00 53.31 282 THR A C 1
ATOM 1405 O O . THR A 1 233 ? -24.604 8.213 -16.103 1.00 63.17 282 THR A O 1
ATOM 1409 N N . ALA A 1 234 ? -25.982 7.025 -17.414 1.00 52.00 283 ALA A N 1
ATOM 1410 C CA . ALA A 1 234 ? -26.328 8.183 -18.218 1.00 61.09 283 ALA A CA 1
ATOM 1411 C C . ALA A 1 234 ? -27.762 8.087 -18.711 1.00 74.20 283 ALA A C 1
ATOM 1412 O O . ALA A 1 234 ? -28.310 9.058 -19.235 1.00 88.47 283 ALA A O 1
ATOM 1414 N N . THR A 1 235 ? -28.367 6.918 -18.522 0.82 75.98 284 THR A N 1
ATOM 1415 C CA . THR A 1 235 ? -29.739 6.686 -18.961 0.82 88.89 284 THR A CA 1
ATOM 1416 C C . THR A 1 235 ? -30.677 7.711 -18.322 0.82 91.86 284 THR A C 1
ATOM 1417 O O . THR A 1 235 ? -31.787 7.936 -18.801 0.82 86.26 284 THR A O 1
ATOM 1421 N N . PHE A 1 236 ? -30.210 8.336 -17.243 0.98 95.52 285 PHE A N 1
ATOM 1422 C CA . PHE A 1 236 ? -30.930 9.438 -16.613 0.98 96.68 285 PHE A CA 1
ATOM 1423 C C . PHE A 1 236 ? -30.179 10.743 -16.885 0.98 91.90 285 PHE A C 1
ATOM 1424 O O . PHE A 1 236 ? -30.780 11.781 -17.179 0.98 83.42 285 PHE A O 1
ATOM 1432 N N . VAL A 1 247 ? -25.791 17.866 -14.563 1.00 59.89 296 VAL A N 1
ATOM 1433 C CA . VAL A 1 247 ? -25.996 17.017 -13.390 1.00 71.11 296 VAL A CA 1
ATOM 1434 C C . VAL A 1 247 ? -25.869 15.521 -13.700 1.00 70.57 296 VAL A C 1
ATOM 1435 O O . VAL A 1 247 ? -26.627 14.981 -14.501 1.00 70.16 296 VAL A O 1
ATOM 1439 N N . ASN A 1 248 ? -24.916 14.862 -13.042 1.00 49.99 297 ASN A N 1
ATOM 1440 C CA . ASN A 1 248 ? -24.572 13.479 -13.355 1.00 34.08 297 ASN A CA 1
ATOM 1441 C C . ASN A 1 248 ? -24.713 12.549 -12.160 1.00 28.92 297 ASN A C 1
ATOM 1442 O O . ASN A 1 248 ? -24.560 12.970 -11.012 1.00 36.54 297 ASN A O 1
ATOM 1447 N N . PHE A 1 249 ? -24.969 11.271 -12.436 1.00 36.63 298 PHE A N 1
ATOM 1448 C CA . PHE A 1 249 ? -25.265 10.304 -11.383 1.00 27.86 298 PHE A CA 1
ATOM 1449 C C . PHE A 1 249 ? -24.505 9.000 -11.505 1.00 34.20 298 PHE A C 1
ATOM 1450 O O . PHE A 1 249 ? -24.298 8.500 -12.610 1.00 34.32 298 PHE A O 1
ATOM 1458 N N . ALA A 1 250 ? -24.116 8.442 -10.357 1.00 28.65 299 ALA A N 1
ATOM 1459 C CA . ALA A 1 250 ? -23.579 7.082 -10.302 1.00 25.37 299 ALA A CA 1
ATOM 1460 C C . ALA A 1 250 ? -24.411 6.209 -9.381 1.00 31.20 299 ALA A C 1
ATOM 1461 O O . ALA A 1 250 ? -25.006 6.691 -8.425 1.00 40.83 299 ALA A O 1
ATOM 1463 N N . ILE A 1 251 ? -24.455 4.920 -9.699 1.00 24.63 300 ILE A N 1
ATOM 1464 C CA . ILE A 1 251 ? -25.015 3.910 -8.827 1.00 24.38 300 ILE A CA 1
ATOM 1465 C C . ILE A 1 251 ? -23.976 3.550 -7.775 1.00 24.35 300 ILE A C 1
ATOM 1466 O O . ILE A 1 251 ? -22.837 3.219 -8.101 1.00 22.67 300 ILE A O 1
ATOM 1471 N N . PRO A 1 252 ? -24.359 3.633 -6.502 1.00 23.70 301 PRO A N 1
ATOM 1472 C CA . PRO A 1 252 ? -23.399 3.495 -5.404 1.00 24.63 301 PRO A CA 1
ATOM 1473 C C . PRO A 1 252 ? -22.863 2.089 -5.372 1.00 18.66 301 PRO A C 1
ATOM 1474 O O . PRO A 1 252 ? -23.621 1.174 -5.664 1.00 29.49 301 PRO A O 1
ATOM 1478 N N . ILE A 1 253 ? -21.583 1.926 -5.050 1.00 26.13 302 ILE A N 1
ATOM 1479 C CA . ILE A 1 253 ? -20.945 0.624 -5.157 1.00 27.20 302 ILE A CA 1
ATOM 1480 C C . ILE A 1 253 ? -21.531 -0.387 -4.171 1.00 35.54 302 ILE A C 1
ATOM 1481 O O . ILE A 1 253 ? -21.508 -1.587 -4.427 1.00 44.67 302 ILE A O 1
ATOM 1486 N N . ASP A 1 254 ? -22.066 0.104 -3.057 1.00 25.26 303 ASP A N 1
ATOM 1487 C CA . ASP A 1 254 ? -22.695 -0.763 -2.069 1.00 20.93 303 ASP A CA 1
ATOM 1488 C C . ASP A 1 254 ? -23.901 -1.507 -2.618 1.00 31.53 303 ASP A C 1
ATOM 1489 O O . ASP A 1 254 ? -24.170 -2.624 -2.198 1.00 31.54 303 ASP A O 1
ATOM 1494 N N . THR A 1 255 ? -24.621 -0.905 -3.561 1.00 26.73 304 THR A N 1
ATOM 1495 C CA . THR A 1 255 ? -25.738 -1.596 -4.198 1.00 26.65 304 THR A CA 1
ATOM 1496 C C . THR A 1 255 ? -25.224 -2.691 -5.121 1.00 36.52 304 THR A C 1
ATOM 1497 O O . THR A 1 255 ? -25.846 -3.738 -5.268 1.00 44.01 304 THR A O 1
ATOM 1501 N N . VAL A 1 256 ? -24.076 -2.430 -5.735 1.00 30.21 305 VAL A N 1
ATOM 1502 C CA . VAL A 1 256 ? -23.418 -3.380 -6.628 1.00 28.93 305 VAL A CA 1
ATOM 1503 C C . VAL A 1 256 ? -22.782 -4.546 -5.859 1.00 31.38 305 VAL A C 1
ATOM 1504 O O . VAL A 1 256 ? -22.781 -5.686 -6.310 1.00 29.53 305 VAL A O 1
ATOM 1508 N N . VAL A 1 257 ? -22.247 -4.251 -4.686 1.00 32.52 306 VAL A N 1
ATOM 1509 C CA . VAL A 1 257 ? -21.644 -5.271 -3.857 1.00 26.29 306 VAL A CA 1
ATOM 1510 C C . VAL A 1 257 ? -22.685 -6.264 -3.322 1.00 31.99 306 VAL A C 1
ATOM 1511 O O . VAL A 1 257 ? -22.403 -7.448 -3.230 1.00 30.97 306 VAL A O 1
ATOM 1515 N N . ARG A 1 258 ? -23.888 -5.794 -2.995 1.00 29.36 307 ARG A N 1
ATOM 1516 C CA . ARG A 1 258 ? -24.971 -6.701 -2.588 1.00 27.37 307 ARG A CA 1
ATOM 1517 C C . ARG A 1 258 ? -25.561 -7.480 -3.765 1.00 35.32 307 ARG A C 1
ATOM 1518 O O . ARG A 1 258 ? -25.983 -8.616 -3.610 1.00 46.17 307 ARG A O 1
ATOM 1526 N N . THR A 1 259 ? -25.599 -6.866 -4.938 1.00 33.27 308 THR A N 1
ATOM 1527 C CA . THR A 1 259 ? -26.329 -7.438 -6.066 1.00 27.00 308 THR A CA 1
ATOM 1528 C C . THR A 1 259 ? -25.533 -8.349 -6.994 1.00 37.58 308 THR A C 1
ATOM 1529 O O . THR A 1 259 ? -26.055 -9.359 -7.467 1.00 45.10 308 THR A O 1
ATOM 1533 N N . VAL A 1 260 ? -24.285 -7.995 -7.278 1.00 35.88 309 VAL A N 1
ATOM 1534 C CA . VAL A 1 260 ? -23.521 -8.746 -8.271 1.00 38.70 309 VAL A CA 1
ATOM 1535 C C . VAL A 1 260 ? -23.290 -10.234 -7.941 1.00 31.40 309 VAL A C 1
ATOM 1536 O O . VAL A 1 260 ? -23.374 -11.073 -8.829 1.00 27.86 309 VAL A O 1
ATOM 1540 N N . PRO A 1 261 ? -23.022 -10.568 -6.666 1.00 43.56 310 PRO A N 1
ATOM 1541 C CA . PRO A 1 261 ? -22.883 -11.991 -6.318 1.00 31.69 310 PRO A CA 1
ATOM 1542 C C . PRO A 1 261 ? -24.132 -12.832 -6.654 1.00 35.60 310 PRO A C 1
ATOM 1543 O O . PRO A 1 261 ? -23.992 -13.993 -7.025 1.00 36.77 310 PRO A O 1
ATOM 1547 N N . TYR A 1 262 ? -25.328 -12.257 -6.541 1.00 27.59 311 TYR A N 1
ATOM 1548 C CA . TYR A 1 262 ? -26.547 -12.947 -6.964 1.00 27.48 311 TYR A CA 1
ATOM 1549 C C . TYR A 1 262 ? -26.697 -13.061 -8.483 1.00 35.22 311 TYR A C 1
ATOM 1550 O O . TYR A 1 262 ? -27.158 -14.084 -8.988 1.00 32.23 311 TYR A O 1
ATOM 1559 N N . LEU A 1 263 ? -26.324 -12.014 -9.211 1.00 27.85 312 LEU A N 1
ATOM 1560 C CA . LEU A 1 263 ? -26.368 -12.073 -10.669 1.00 25.61 312 LEU A CA 1
ATOM 1561 C C . LEU A 1 263 ? -25.442 -13.160 -11.183 1.00 34.21 312 LEU A C 1
ATOM 1562 O O . LEU A 1 263 ? -25.753 -13.845 -12.152 1.00 42.90 312 LEU A O 1
ATOM 1567 N N . ILE A 1 264 ? -24.302 -13.321 -10.521 1.00 27.54 313 ILE A N 1
ATOM 1568 C CA . ILE A 1 264 ? -23.341 -14.321 -10.936 1.00 35.38 313 ILE A CA 1
ATOM 1569 C C . ILE A 1 264 ? -23.859 -15.729 -10.632 1.00 46.31 313 ILE A C 1
ATOM 1570 O O . ILE A 1 264 ? -23.890 -16.600 -11.506 1.00 36.86 313 ILE A O 1
ATOM 1575 N N . VAL A 1 265 ? -24.293 -15.943 -9.398 1.00 40.49 314 VAL A N 1
ATOM 1576 C CA . VAL A 1 265 ? -24.630 -17.286 -8.958 1.00 33.50 314 VAL A CA 1
ATOM 1577 C C . VAL A 1 265 ? -26.027 -17.735 -9.396 1.00 33.95 314 VAL A C 1
ATOM 1578 O O . VAL A 1 265 ? -26.203 -18.880 -9.777 1.00 36.95 314 VAL A O 1
ATOM 1582 N N . TYR A 1 266 ? -27.004 -16.833 -9.379 1.00 29.89 315 TYR A N 1
ATOM 1583 C CA . TYR A 1 266 ? -28.399 -17.203 -9.650 1.00 30.76 315 TYR A CA 1
ATOM 1584 C C . TYR A 1 266 ? -28.925 -16.649 -10.970 1.00 43.23 315 TYR A C 1
ATOM 1585 O O . TYR A 1 266 ? -30.019 -17.008 -11.403 1.00 40.83 315 TYR A O 1
ATOM 1594 N N . GLY A 1 267 ? -28.192 -15.721 -11.575 1.00 50.91 316 GLY A N 1
ATOM 1595 C CA . GLY A 1 267 ? -28.665 -15.062 -12.783 1.00 23.87 316 GLY A CA 1
ATOM 1596 C C . GLY A 1 267 ? -29.674 -13.936 -12.587 1.00 46.88 316 GLY A C 1
ATOM 1597 O O . GLY A 1 267 ? -30.121 -13.345 -13.571 1.00 61.06 316 GLY A O 1
ATOM 1598 N N . THR A 1 268 ? -30.049 -13.646 -11.339 1.00 48.43 317 THR A N 1
ATOM 1599 C CA . THR A 1 268 ? -30.914 -12.497 -11.013 1.00 57.21 317 THR A CA 1
ATOM 1600 C C . THR A 1 268 ? -30.707 -12.028 -9.566 1.00 69.15 317 THR A C 1
ATOM 1601 O O . THR A 1 268 ? -30.141 -12.753 -8.739 1.00 62.60 317 THR A O 1
ATOM 1605 N N . ALA A 1 269 ? -31.181 -10.818 -9.266 1.00 66.02 318 ALA A N 1
ATOM 1606 C CA . ALA A 1 269 ? -31.069 -10.261 -7.921 1.00 59.40 318 ALA A CA 1
ATOM 1607 C C . ALA A 1 269 ? -31.842 -11.095 -6.916 1.00 64.40 318 ALA A C 1
ATOM 1608 O O . ALA A 1 269 ? -31.978 -10.702 -5.761 1.00 78.45 318 ALA A O 1
ATOM 1610 N N . GLU B 1 33 ? -9.616 13.533 8.848 1.00 65.16 82 GLU B N 1
ATOM 1611 C CA . GLU B 1 33 ? -9.996 12.504 7.891 1.00 66.66 82 GLU B CA 1
ATOM 1612 C C . GLU B 1 33 ? -8.828 12.007 7.040 1.00 63.96 82 GLU B C 1
ATOM 1613 O O . GLU B 1 33 ? -7.803 12.682 6.905 1.00 32.17 82 GLU B O 1
ATOM 1619 N N . GLU B 1 34 ? -9.003 10.804 6.491 1.00 79.43 83 GLU B N 1
ATOM 1620 C CA . GLU B 1 34 ? -8.075 10.204 5.538 1.00 58.38 83 GLU B CA 1
ATOM 1621 C C . GLU B 1 34 ? -8.247 10.871 4.171 1.00 60.73 83 GLU B C 1
ATOM 1622 O O . GLU B 1 34 ? -7.633 10.460 3.182 1.00 66.20 83 GLU B O 1
ATOM 1628 N N . LEU B 1 35 ? -9.089 11.905 4.126 1.00 43.94 84 LEU B N 1
ATOM 1629 C CA . LEU B 1 35 ? -9.269 12.698 2.918 1.00 33.71 84 LEU B CA 1
ATOM 1630 C C . LEU B 1 35 ? -8.072 13.606 2.715 1.00 23.97 84 LEU B C 1
ATOM 1631 O O . LEU B 1 35 ? -7.428 13.994 3.673 1.00 30.55 84 LEU B O 1
ATOM 1636 N N . GLU B 1 36 ? -7.759 13.924 1.466 1.00 22.35 85 GLU B N 1
ATOM 1637 C CA . GLU B 1 36 ? -6.753 14.941 1.165 1.00 20.48 85 GLU B CA 1
ATOM 1638 C C . GLU B 1 36 ? -7.133 16.332 1.738 1.00 31.89 85 GLU B C 1
ATOM 1639 O O . GLU B 1 36 ? -8.296 16.588 2.055 1.00 26.44 85 GLU B O 1
ATOM 1645 N N . GLU B 1 37 ? -6.157 17.224 1.891 1.00 34.31 86 GLU B N 1
ATOM 1646 C CA . GLU B 1 37 ? -6.429 18.534 2.489 1.00 23.13 86 GLU B CA 1
ATOM 1647 C C . GLU B 1 37 ? -7.519 19.276 1.757 1.00 29.75 86 GLU B C 1
ATOM 1648 O O . GLU B 1 37 ? -8.350 19.927 2.390 1.00 32.77 86 GLU B O 1
ATOM 1654 N N . GLU B 1 38 ? -7.505 19.192 0.428 1.00 24.47 87 GLU B N 1
ATOM 1655 C CA . GLU B 1 38 ? -8.499 19.896 -0.373 1.00 26.99 87 GLU B CA 1
ATOM 1656 C C . GLU B 1 38 ? -9.903 19.329 -0.168 1.00 30.29 87 GLU B C 1
ATOM 1657 O O . GLU B 1 38 ? -10.868 20.075 -0.019 1.00 28.29 87 GLU B O 1
ATOM 1663 N N . GLU B 1 39 ? -10.012 18.005 -0.161 1.00 27.91 88 GLU B N 1
ATOM 1664 C CA . GLU B 1 39 ? -11.278 17.353 0.125 1.00 22.93 88 GLU B CA 1
ATOM 1665 C C . GLU B 1 39 ? -11.759 17.792 1.505 1.00 26.63 88 GLU B C 1
ATOM 1666 O O . GLU B 1 39 ? -12.937 18.104 1.690 1.00 29.59 88 GLU B O 1
ATOM 1672 N N . GLU B 1 40 ? -10.847 17.837 2.473 1.00 22.18 89 GLU B N 1
ATOM 1673 C CA . GLU B 1 40 ? -11.222 18.242 3.828 1.00 25.41 89 GLU B CA 1
ATOM 1674 C C . GLU B 1 40 ? -11.831 19.624 3.816 1.00 25.63 89 GLU B C 1
ATOM 1675 O O . GLU B 1 40 ? -12.864 19.857 4.433 1.00 28.42 89 GLU B O 1
ATOM 1681 N N . ARG B 1 41 ? -11.202 20.560 3.121 1.00 24.42 90 ARG B N 1
ATOM 1682 C CA A ARG B 1 41 ? -11.752 21.896 3.068 0.48 18.83 90 ARG B CA 1
ATOM 1683 C CA B ARG B 1 41 ? -11.756 21.901 3.055 0.52 18.62 90 ARG B CA 1
ATOM 1684 C C . ARG B 1 41 ? -13.142 21.869 2.431 1.00 22.53 90 ARG B C 1
ATOM 1685 O O . ARG B 1 41 ? -14.081 22.447 2.969 1.00 31.45 90 ARG B O 1
ATOM 1700 N N . ASN B 1 42 ? -13.280 21.174 1.306 1.00 14.77 91 ASN B N 1
ATOM 1701 C CA . ASN B 1 42 ? -14.583 21.102 0.643 1.00 24.76 91 ASN B CA 1
ATOM 1702 C C . ASN B 1 42 ? -15.666 20.550 1.558 1.00 24.00 91 ASN B C 1
ATOM 1703 O O . ASN B 1 42 ? -16.767 21.079 1.642 1.00 33.37 91 ASN B O 1
ATOM 1708 N N . VAL B 1 43 ? -15.336 19.469 2.245 1.00 24.15 92 VAL B N 1
ATOM 1709 C CA . VAL B 1 43 ? -16.291 18.775 3.083 1.00 18.99 92 VAL B CA 1
ATOM 1710 C C . VAL B 1 43 ? -16.766 19.654 4.243 1.00 25.10 92 VAL B C 1
ATOM 1711 O O . VAL B 1 43 ? -17.959 19.684 4.571 1.00 26.60 92 VAL B O 1
ATOM 1715 N N . ASN B 1 44 ? -15.835 20.389 4.842 1.00 18.55 93 ASN B N 1
ATOM 1716 C CA . ASN B 1 44 ? -16.174 21.284 5.938 1.00 22.55 93 ASN B CA 1
ATOM 1717 C C . ASN B 1 44 ? -16.965 22.493 5.478 1.00 32.97 93 ASN B C 1
ATOM 1718 O O . ASN B 1 44 ? -17.953 22.875 6.111 1.00 29.55 93 ASN B O 1
ATOM 1723 N N . LEU B 1 45 ? -16.529 23.081 4.369 1.00 22.44 94 LEU B N 1
ATOM 1724 C CA . LEU B 1 45 ? -17.198 24.236 3.809 1.00 21.16 94 LEU B CA 1
ATOM 1725 C C . LEU B 1 45 ? -18.660 23.900 3.592 1.00 27.85 94 LEU B C 1
ATOM 1726 O O . LEU B 1 45 ? -19.542 24.694 3.921 1.00 24.08 94 LEU B O 1
ATOM 1731 N N . PHE B 1 46 ? -18.918 22.718 3.042 1.00 17.78 95 PHE B N 1
ATOM 1732 C CA . PHE B 1 46 ? -20.288 22.326 2.749 1.00 17.31 95 PHE B CA 1
ATOM 1733 C C . PHE B 1 46 ? -21.080 22.097 4.042 1.00 30.71 95 PHE B C 1
ATOM 1734 O O . PHE B 1 46 ? -22.229 22.527 4.169 1.00 28.93 95 PHE B O 1
ATOM 1742 N N . GLN B 1 47 ? -20.458 21.428 5.004 1.00 20.71 96 GLN B N 1
ATOM 1743 C CA . GLN B 1 47 ? -21.118 21.190 6.275 1.00 30.53 96 GLN B CA 1
ATOM 1744 C C . GLN B 1 47 ? -21.473 22.491 6.982 1.00 28.28 96 GLN B C 1
ATOM 1745 O O . GLN B 1 47 ? -22.535 22.604 7.585 1.00 33.96 96 GLN B O 1
ATOM 1751 N N . LYS B 1 48 ? -20.612 23.492 6.894 1.00 20.52 97 LYS B N 1
ATOM 1752 C CA . LYS B 1 48 ? -20.889 24.701 7.650 1.00 34.49 97 LYS B CA 1
ATOM 1753 C C . LYS B 1 48 ? -21.750 25.726 6.914 1.00 35.57 97 LYS B C 1
ATOM 1754 O O . LYS B 1 48 ? -22.287 26.634 7.541 1.00 40.30 97 LYS B O 1
ATOM 1760 N N . THR B 1 49 ? -21.924 25.559 5.605 1.00 26.24 98 THR B N 1
ATOM 1761 C CA . THR B 1 49 ? -22.711 26.525 4.833 1.00 25.59 98 THR B CA 1
ATOM 1762 C C . THR B 1 49 ? -24.064 26.044 4.310 1.00 33.19 98 THR B C 1
ATOM 1763 O O . THR B 1 49 ? -24.945 26.870 4.072 1.00 38.82 98 THR B O 1
ATOM 1767 N N . SER B 1 50 ? -24.229 24.740 4.096 1.00 25.86 99 SER B N 1
ATOM 1768 C CA . SER B 1 50 ? -25.492 24.241 3.537 1.00 32.83 99 SER B CA 1
ATOM 1769 C C . SER B 1 50 ? -26.721 24.492 4.423 1.00 34.31 99 SER B C 1
ATOM 1770 O O . SER B 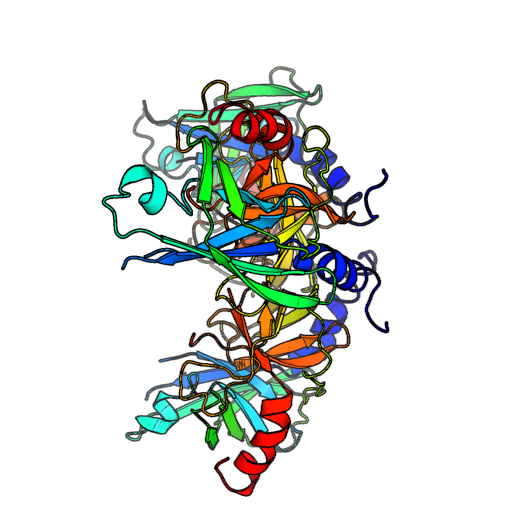1 50 ? -27.822 24.670 3.906 1.00 41.95 99 SER B O 1
ATOM 1773 N N . PRO B 1 51 ? -26.542 24.512 5.753 1.00 31.53 100 PRO B N 1
ATOM 1774 C CA . PRO B 1 51 ? -27.692 24.845 6.607 1.00 30.36 100 PRO B CA 1
ATOM 1775 C C . PRO B 1 51 ? -28.262 26.242 6.303 1.00 40.61 100 PRO B C 1
ATOM 1776 O O . PRO B 1 51 ? -29.409 26.520 6.657 1.00 43.44 100 PRO B O 1
ATOM 1780 N N . SER B 1 52 ? -27.477 27.102 5.657 1.00 30.18 101 SER B N 1
ATOM 1781 C CA . SER B 1 52 ? -27.963 28.418 5.257 1.00 22.05 101 SER B CA 1
ATOM 1782 C C . SER B 1 52 ? -28.805 28.352 3.989 1.00 21.28 101 SER B C 1
ATOM 1783 O O . SER B 1 52 ? -29.441 29.324 3.600 1.00 23.56 101 SER B O 1
ATOM 1786 N N . VAL B 1 53 ? -28.819 27.207 3.332 1.00 17.97 102 VAL B N 1
ATOM 1787 C CA . VAL B 1 53 ? -29.482 27.149 2.040 1.00 28.23 102 VAL B CA 1
ATOM 1788 C C . VAL B 1 53 ? -30.926 26.695 2.152 1.00 31.03 102 VAL B C 1
ATOM 1789 O O . VAL B 1 53 ? -31.246 25.810 2.942 1.00 48.10 102 VAL B O 1
ATOM 1793 N N . VAL B 1 54 ? -31.807 27.326 1.384 1.00 31.96 103 VAL B N 1
ATOM 1794 C CA . VAL B 1 54 ? -33.230 26.994 1.458 1.00 16.07 103 VAL B CA 1
ATOM 1795 C C . VAL B 1 54 ? -33.783 26.598 0.102 1.00 35.97 103 VAL B C 1
ATOM 1796 O O . VAL B 1 54 ? -33.219 26.929 -0.952 1.00 34.22 103 VAL B O 1
ATOM 1800 N N . TYR B 1 55 ? -34.895 25.873 0.151 1.00 37.10 104 TYR B N 1
ATOM 1801 C CA . TYR 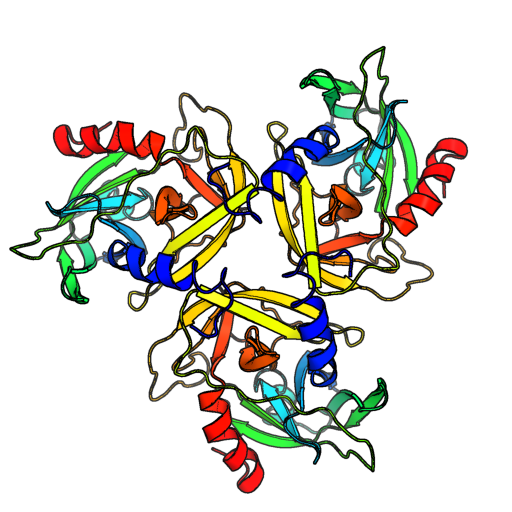B 1 55 ? -35.552 25.373 -1.042 1.00 32.30 104 TYR B CA 1
ATOM 1802 C C . TYR B 1 55 ? -36.887 26.085 -1.204 1.00 34.77 104 TYR B C 1
ATOM 1803 O O . TYR B 1 55 ? -37.641 26.223 -0.253 1.00 38.73 104 TYR B O 1
ATOM 1812 N N . ILE B 1 56 ? -37.173 26.541 -2.412 1.00 39.21 105 ILE B N 1
ATOM 1813 C CA . ILE B 1 56 ? -38.341 27.377 -2.632 1.00 40.76 105 ILE B CA 1
ATOM 1814 C C . ILE B 1 56 ? -39.246 26.806 -3.709 1.00 46.45 105 ILE B C 1
ATOM 1815 O O . ILE B 1 56 ? -38.831 26.616 -4.859 1.00 41.14 105 ILE B O 1
ATOM 1820 N N . GLU B 1 57 ? -40.484 26.529 -3.323 1.00 53.46 106 GLU B N 1
ATOM 1821 C CA . GLU B 1 57 ? -41.468 25.964 -4.235 1.00 66.35 106 GLU B CA 1
ATOM 1822 C C . GLU B 1 57 ? -42.561 26.972 -4.510 1.00 65.85 106 GLU B C 1
ATOM 1823 O O . GLU B 1 57 ? -43.224 27.454 -3.584 1.00 57.52 106 GLU B O 1
ATOM 1829 N N . ALA B 1 58 ? -42.730 27.289 -5.789 1.00 75.32 107 ALA B N 1
ATOM 1830 C CA . ALA B 1 58 ? -43.814 28.144 -6.246 1.00 84.05 107 ALA B CA 1
ATOM 1831 C C . ALA B 1 58 ? -45.000 27.274 -6.664 1.00 78.86 107 ALA B C 1
ATOM 1832 O O . ALA B 1 58 ? -45.049 26.747 -7.780 1.00 72.73 107 ALA B O 1
ATOM 1834 N N . ILE B 1 59 ? -45.945 27.120 -5.743 1.00 70.94 108 ILE B N 1
ATOM 1835 C CA . ILE B 1 59 ? -47.128 26.304 -5.962 1.00 81.79 108 ILE B CA 1
ATOM 1836 C C . ILE B 1 59 ? -48.253 27.104 -6.603 1.00 93.96 108 ILE B C 1
ATOM 1837 O O . ILE B 1 59 ? -48.441 28.280 -6.288 1.00 95.01 108 ILE B O 1
ATOM 1842 N N . GLU B 1 60 ? -49.003 26.470 -7.500 1.00 103.44 109 GLU B N 1
ATOM 1843 C CA . GLU B 1 60 ? -50.293 27.020 -7.907 1.00 109.12 109 GLU B CA 1
ATOM 1844 C C . GLU B 1 60 ? -51.426 26.184 -7.317 1.00 100.33 109 GLU B C 1
ATOM 1845 O O . GLU B 1 60 ? -51.464 24.968 -7.494 1.00 99.28 109 GLU B O 1
ATOM 1851 N N . LEU B 1 61 ? -52.340 26.842 -6.611 1.00 99.23 110 LEU B N 1
ATOM 1852 C CA . LEU B 1 61 ? -53.474 26.156 -5.993 1.00 102.84 110 LEU B CA 1
ATOM 1853 C C . LEU B 1 61 ? -54.595 25.885 -7.001 1.00 100.23 110 LEU B C 1
ATOM 1854 O O . LEU B 1 61 ? -55.525 25.120 -6.727 1.00 92.53 110 LEU B O 1
ATOM 1859 N N . GLU B 1 79 ? -45.183 25.449 -13.320 1.00 127.75 128 GLU B N 1
ATOM 1860 C CA . GLU B 1 79 ? -44.737 25.561 -11.935 1.00 126.99 128 GLU B CA 1
ATOM 1861 C C . GLU B 1 79 ? -43.381 26.269 -11.862 1.00 118.69 128 GLU B C 1
ATOM 1862 O O . GLU B 1 79 ? -43.095 27.160 -12.667 1.00 115.35 128 GLU B O 1
ATOM 1868 N N . GLY B 1 80 ? -42.549 25.874 -10.901 1.00 104.41 129 GLY B N 1
ATOM 1869 C CA . GLY B 1 80 ? -41.235 26.470 -10.751 1.00 87.07 129 GLY B CA 1
ATOM 1870 C C . GLY B 1 80 ? -40.635 26.343 -9.363 1.00 80.17 129 GLY B C 1
ATOM 1871 O O . GLY B 1 80 ? -41.249 26.719 -8.368 1.00 81.95 129 GLY B O 1
ATOM 1872 N N . THR B 1 81 ? -39.418 25.814 -9.299 1.00 84.08 130 THR B N 1
ATOM 1873 C CA . THR B 1 81 ? -38.703 25.686 -8.032 1.00 79.23 130 THR B CA 1
ATOM 1874 C C . THR B 1 81 ? -37.356 26.411 -8.072 1.00 62.19 130 THR B C 1
ATOM 1875 O O . THR B 1 81 ? -36.852 26.747 -9.145 1.00 63.75 130 THR B O 1
ATOM 1879 N N . GLY B 1 82 ? -36.778 26.656 -6.901 1.00 39.47 131 GLY B N 1
ATOM 1880 C CA . GLY B 1 82 ? -35.502 27.338 -6.825 1.00 17.31 131 GLY B CA 1
ATOM 1881 C C . GLY B 1 82 ? -34.852 27.235 -5.461 1.00 30.81 131 GLY B C 1
ATOM 1882 O O . GLY B 1 82 ? -35.389 26.611 -4.547 1.00 39.28 131 GLY B O 1
ATOM 1883 N N . SER B 1 83 ? -33.683 27.855 -5.329 1.00 27.20 132 SER B N 1
ATOM 1884 C CA . SER B 1 83 ? -32.972 27.913 -4.061 1.00 25.33 132 SER B CA 1
ATOM 1885 C C . SER B 1 83 ? -32.974 29.350 -3.562 1.00 22.11 132 SER B C 1
ATOM 1886 O O . SER B 1 83 ? -33.345 30.271 -4.278 1.00 21.04 132 SER B O 1
ATOM 1889 N N . GLY B 1 84 ? -32.537 29.529 -2.328 1.00 25.70 133 GLY B N 1
ATOM 1890 C CA . GLY B 1 84 ? -32.285 30.844 -1.783 1.00 20.12 133 GLY B CA 1
ATOM 1891 C C . GLY B 1 84 ? -31.483 30.605 -0.531 1.00 31.56 133 GLY B C 1
ATOM 1892 O O . GLY B 1 84 ? -31.192 29.451 -0.194 1.00 39.25 133 GLY B O 1
ATOM 1893 N N . PHE B 1 85 ? -31.126 31.671 0.173 1.00 19.95 134 PHE B N 1
ATOM 1894 C CA . PHE B 1 85 ? -30.405 31.492 1.424 1.00 24.03 134 PHE B CA 1
ATOM 1895 C C . PHE B 1 85 ? -30.872 32.435 2.515 1.00 27.95 134 PHE B C 1
ATOM 1896 O O . PHE B 1 85 ? -31.483 33.468 2.253 1.00 30.49 134 PHE B O 1
ATOM 1904 N N . VAL B 1 86 ? -30.565 32.050 3.746 1.00 26.37 135 VAL B N 1
ATOM 1905 C CA . VAL B 1 86 ? -30.961 32.792 4.922 1.00 16.87 135 VAL B CA 1
ATOM 1906 C C . VAL B 1 86 ? -30.088 34.027 5.069 1.00 24.32 135 VAL B C 1
ATOM 1907 O O . VAL B 1 86 ? -28.862 33.945 5.135 1.00 31.17 135 VAL B O 1
ATOM 1911 N N . TRP B 1 87 ? -30.745 35.175 5.101 1.00 27.01 136 TRP B N 1
ATOM 1912 C CA . TRP B 1 87 ? -30.079 36.453 5.214 1.00 19.69 136 TRP B CA 1
ATOM 1913 C C . TRP B 1 87 ? -29.886 36.831 6.677 1.00 31.55 136 TRP B C 1
ATOM 1914 O O . TRP B 1 87 ? -28.806 37.275 7.065 1.00 29.91 136 TRP B O 1
ATOM 1925 N N . ASP B 1 88 ? -30.923 36.652 7.493 1.00 32.70 137 ASP B N 1
ATOM 1926 C CA . ASP B 1 88 ? -30.798 36.969 8.915 1.00 43.41 137 ASP B CA 1
ATOM 1927 C C . ASP B 1 88 ? -31.677 36.102 9.815 1.00 44.79 137 ASP B C 1
ATOM 1928 O O . ASP B 1 88 ? -32.502 35.334 9.330 1.00 50.62 137 ASP B O 1
ATOM 1933 N N . LYS B 1 89 ? -31.509 36.242 11.128 1.00 45.01 138 LYS B N 1
ATOM 1934 C CA . LYS B 1 89 ? -32.298 35.460 12.088 1.00 54.25 138 LYS B CA 1
ATOM 1935 C C . LYS B 1 89 ? -33.783 35.854 12.152 1.00 46.62 138 LYS B C 1
ATOM 1936 O O . LYS B 1 89 ? -34.608 35.093 12.644 1.00 42.33 138 LYS B O 1
ATOM 1942 N N . LEU B 1 90 ? -34.123 37.040 11.663 1.00 40.08 139 LEU B N 1
ATOM 1943 C CA . LEU B 1 90 ? -35.520 37.462 11.640 1.00 32.39 139 LEU B CA 1
ATOM 1944 C C . LEU B 1 90 ? -36.379 36.586 10.729 1.00 42.73 139 LEU B C 1
ATOM 1945 O O . LEU B 1 90 ? -37.590 36.488 10.915 1.00 43.72 139 LEU B O 1
ATOM 1950 N N . GLY B 1 91 ? -35.755 35.965 9.732 1.00 46.21 140 GLY B N 1
ATOM 1951 C CA . GLY B 1 91 ? -36.491 35.170 8.768 1.00 38.30 140 GLY B CA 1
ATOM 1952 C C . GLY B 1 91 ? -36.514 35.770 7.371 1.00 48.26 140 GLY B C 1
ATOM 1953 O O . GLY B 1 91 ? -37.416 35.483 6.589 1.00 51.83 140 GLY B O 1
ATOM 1954 N N . HIS B 1 92 ? -35.532 36.608 7.048 1.00 33.55 141 HIS B N 1
ATOM 1955 C CA . HIS B 1 92 ? -35.391 37.082 5.671 1.00 35.21 141 HIS B CA 1
ATOM 1956 C C . HIS B 1 92 ? -34.612 36.106 4.799 1.00 34.36 141 HIS B C 1
ATOM 1957 O O . HIS B 1 92 ? -33.555 35.603 5.186 1.00 38.81 141 HIS B O 1
ATOM 1964 N N . ILE B 1 93 ? -35.155 35.848 3.618 1.00 28.20 142 ILE B N 1
ATOM 1965 C CA . ILE B 1 93 ? -34.544 34.932 2.675 1.00 32.78 142 ILE B CA 1
ATOM 1966 C C . ILE B 1 93 ? -34.248 35.681 1.385 1.00 31.69 142 ILE B C 1
ATOM 1967 O O . ILE B 1 93 ? -35.095 36.403 0.868 1.00 31.22 142 ILE B O 1
ATOM 1972 N N . VAL B 1 94 ? -33.035 35.518 0.873 1.00 34.88 143 VAL B N 1
ATOM 1973 C CA . VAL B 1 94 ? -32.678 36.088 -0.415 1.00 29.85 143 VAL B CA 1
ATOM 1974 C C . VAL B 1 94 ? -32.758 35.016 -1.493 1.00 28.71 143 VAL B C 1
ATOM 1975 O O . VAL B 1 94 ? -32.332 33.883 -1.274 1.00 38.67 143 VAL B O 1
ATOM 1979 N N . THR B 1 95 ? -33.313 35.375 -2.647 1.00 25.71 144 THR B N 1
ATOM 1980 C CA . THR B 1 95 ? -33.328 34.498 -3.817 1.00 31.11 144 THR B CA 1
ATOM 1981 C C . THR B 1 95 ? -33.286 35.312 -5.110 1.00 32.58 144 THR B C 1
ATOM 1982 O O . THR B 1 95 ? -33.051 36.522 -5.085 1.00 42.04 144 THR B O 1
ATOM 1986 N N . ASN B 1 96 ? -33.514 34.643 -6.237 1.00 31.70 145 ASN B N 1
ATOM 1987 C CA . ASN B 1 96 ? -33.623 35.317 -7.526 1.00 40.18 145 ASN B CA 1
ATOM 1988 C C . ASN B 1 96 ? -35.032 35.816 -7.740 1.00 50.79 145 ASN B C 1
ATOM 1989 O O . ASN B 1 96 ? -35.978 35.239 -7.205 1.00 45.28 145 ASN B O 1
ATOM 1994 N N . TYR B 1 97 ? -35.175 36.877 -8.529 1.00 49.11 146 TYR B N 1
ATOM 1995 C CA . TYR B 1 97 ? -36.496 37.355 -8.909 1.00 47.67 146 TYR B CA 1
ATOM 1996 C C . TYR B 1 97 ? -37.211 36.353 -9.815 1.00 41.66 146 TYR B C 1
ATOM 1997 O O . TYR B 1 97 ? -38.398 36.105 -9.646 1.00 55.24 146 TYR B O 1
ATOM 2006 N N A HIS B 1 98 ? -36.483 35.793 -10.774 0.56 44.03 147 HIS B N 1
ATOM 2007 N N B HIS B 1 98 ? -36.480 35.768 -10.759 0.44 44.36 147 HIS B N 1
ATOM 2008 C CA A HIS B 1 98 ? -37.056 34.831 -11.708 0.56 50.47 147 HIS B CA 1
ATOM 2009 C CA B HIS B 1 98 ? -37.080 34.837 -11.714 0.44 50.46 147 HIS B CA 1
ATOM 2010 C C A HIS B 1 98 ? -37.643 33.626 -10.975 0.56 53.70 147 HIS B C 1
ATOM 2011 C C B HIS B 1 98 ? -37.452 33.490 -11.084 0.44 53.48 147 HIS B C 1
ATOM 2012 O O A HIS B 1 98 ? -38.613 33.023 -11.428 0.56 53.88 147 HIS B O 1
ATOM 2013 O O B HIS B 1 98 ? -38.083 32.652 -11.723 0.44 55.15 147 HIS B O 1
ATOM 2026 N N . VAL B 1 99 ? -37.061 33.289 -9.830 1.00 55.15 148 VAL B N 1
ATOM 2027 C CA . VAL B 1 99 ? -37.508 32.129 -9.070 1.00 47.00 148 VAL B CA 1
ATOM 2028 C C . VAL B 1 99 ? -38.917 32.339 -8.519 1.00 56.20 148 VAL B C 1
ATOM 2029 O O . VAL B 1 99 ? -39.682 31.385 -8.376 1.00 58.90 148 VAL B O 1
ATOM 2033 N N . ILE B 1 100 ? -39.255 33.588 -8.205 1.00 61.45 149 ILE B N 1
ATOM 2034 C CA . ILE B 1 100 ? -40.574 33.912 -7.656 1.00 55.62 149 ILE B CA 1
ATOM 2035 C C . ILE B 1 100 ? -41.353 34.811 -8.595 1.00 53.38 149 ILE B C 1
ATOM 2036 O O . ILE B 1 100 ? -42.204 35.573 -8.157 1.00 55.91 149 ILE B O 1
ATOM 2041 N N . ALA B 1 101 ? -41.061 34.714 -9.889 1.00 62.94 150 ALA B N 1
ATOM 2042 C CA . ALA B 1 101 ? -41.607 35.652 -10.867 1.00 68.98 150 ALA B CA 1
ATOM 2043 C C . ALA B 1 101 ? -43.126 35.610 -10.948 1.00 86.27 150 ALA B C 1
ATOM 2044 O O . ALA B 1 101 ? -43.781 36.650 -10.886 1.00 94.61 150 ALA B O 1
ATOM 2046 N N . LYS B 1 102 ? -43.688 34.414 -11.085 1.00 93.58 151 LYS B N 1
ATOM 2047 C CA . LYS B 1 102 ? -45.137 34.282 -11.233 1.00 105.10 151 LYS B CA 1
ATOM 2048 C C . LYS B 1 102 ? -45.919 34.657 -9.971 1.00 101.51 151 LYS B C 1
ATOM 2049 O O . LYS B 1 102 ? -46.961 35.308 -10.049 1.00 109.19 151 LYS B O 1
ATOM 2055 N N . LEU B 1 103 ? -45.408 34.255 -8.814 1.00 83.86 152 LEU B N 1
ATOM 2056 C CA . LEU B 1 103 ? -45.996 34.643 -7.537 1.00 70.77 152 LEU B CA 1
ATOM 2057 C C . LEU B 1 103 ? -46.105 36.160 -7.389 1.00 76.07 152 LEU B C 1
ATOM 2058 O O . LEU B 1 103 ? -47.044 36.669 -6.772 1.00 91.07 152 LEU B O 1
ATOM 2063 N N . ALA B 1 104 ? -45.141 36.875 -7.960 1.00 73.56 153 ALA B N 1
ATOM 2064 C CA . ALA B 1 104 ? -45.041 38.321 -7.792 1.00 81.73 153 ALA B CA 1
ATOM 2065 C C . ALA B 1 104 ? -45.762 39.089 -8.896 1.00 92.88 153 ALA B C 1
ATOM 2066 O O . ALA B 1 104 ? -46.386 40.124 -8.645 1.00 78.55 153 ALA B O 1
ATOM 2068 N N . THR B 1 105 ? -45.666 38.584 -10.120 1.00 111.52 154 THR B N 1
ATOM 2069 C CA . THR B 1 105 ? -46.261 39.270 -11.257 1.00 125.28 154 THR B CA 1
ATOM 2070 C C . THR B 1 105 ? -47.722 38.857 -11.425 1.00 132.59 154 THR B C 1
ATOM 2071 O O . THR B 1 105 ? -48.627 39.688 -11.334 1.00 131.00 154 THR B O 1
ATOM 2075 N N . ASP B 1 106 ? -47.945 37.566 -11.641 1.00 138.55 155 ASP B N 1
ATOM 2076 C CA . ASP B 1 106 ? -49.286 37.037 -11.836 1.00 149.45 155 ASP B CA 1
ATOM 2077 C C . ASP B 1 106 ? -50.126 37.233 -10.576 1.00 148.11 155 ASP B C 1
ATOM 2078 O O . ASP B 1 106 ? -51.172 37.889 -10.609 1.00 143.11 155 ASP B O 1
ATOM 2083 N N . GLN B 1 107 ? -49.648 36.676 -9.466 1.00 145.17 156 GLN B N 1
ATOM 2084 C CA . GLN B 1 107 ? -50.412 36.646 -8.226 1.00 137.11 156 GLN B CA 1
ATOM 2085 C C . GLN B 1 107 ? -51.761 35.993 -8.507 1.00 137.21 156 GLN B C 1
ATOM 2086 O O . GLN B 1 107 ? -51.918 34.781 -8.337 1.00 114.94 156 GLN B O 1
ATOM 2092 N N . PHE B 1 108 ? -52.719 36.806 -8.955 1.00 150.39 157 PHE B N 1
ATOM 2093 C CA . PHE B 1 108 ? -54.060 36.344 -9.326 1.00 145.55 157 PHE B CA 1
ATOM 2094 C C . PHE B 1 108 ? -54.879 35.898 -8.116 1.00 128.09 157 PHE B C 1
ATOM 2095 O O . PHE B 1 108 ? -56.088 36.119 -8.058 1.00 123.28 157 PHE B O 1
ATOM 2103 N N . GLY B 1 109 ? -54.210 35.271 -7.153 1.00 117.17 158 GLY B N 1
ATOM 2104 C CA . GLY B 1 109 ? -54.854 34.821 -5.934 1.00 103.68 158 GLY B CA 1
ATOM 2105 C C . GLY B 1 109 ? -54.331 33.477 -5.457 1.00 96.50 158 GLY B C 1
ATOM 2106 O O . GLY B 1 109 ? -54.022 33.304 -4.277 1.00 74.07 158 GLY B O 1
ATOM 2107 N N . LEU B 1 110 ? -54.224 32.526 -6.381 1.00 111.72 159 LEU B N 1
ATOM 2108 C CA . LEU B 1 110 ? -53.812 31.161 -6.048 1.00 124.40 159 LEU B CA 1
ATOM 2109 C C . LEU B 1 110 ? -52.340 31.023 -5.630 1.00 122.95 159 LEU B C 1
ATOM 2110 O O . LEU B 1 110 ? -52.039 30.402 -4.608 1.00 122.15 159 LEU B O 1
ATOM 2115 N N . GLN B 1 111 ? -51.439 31.611 -6.417 1.00 118.10 160 GLN B N 1
ATOM 2116 C CA . GLN B 1 111 ? -49.991 31.512 -6.198 1.00 101.87 160 GLN B CA 1
ATOM 2117 C C . GLN B 1 111 ? -49.556 31.642 -4.730 1.00 98.61 160 GLN B C 1
ATOM 2118 O O . GLN B 1 111 ? -49.656 32.715 -4.133 1.00 86.69 160 GLN B O 1
ATOM 2124 N N . ARG B 1 112 ? -49.063 30.545 -4.158 1.00 100.43 161 ARG B N 1
ATOM 2125 C CA . ARG B 1 112 ? -48.502 30.565 -2.808 1.00 94.13 161 ARG B CA 1
ATOM 2126 C C . ARG B 1 112 ? -46.984 30.396 -2.864 1.00 93.06 161 ARG B C 1
ATOM 2127 O O . ARG B 1 112 ? -46.387 30.391 -3.945 1.00 81.47 161 ARG B O 1
ATOM 2129 N N . CYS B 1 113 ? -46.356 30.254 -1.702 1.00 86.69 162 CYS B N 1
ATOM 2130 C CA . CYS B 1 113 ? -44.903 30.158 -1.660 1.00 71.96 162 CYS B CA 1
ATOM 2131 C C . CYS B 1 113 ? -44.374 29.368 -0.459 1.00 74.09 162 CYS B C 1
ATOM 2132 O O . CYS B 1 113 ? -44.371 29.870 0.670 1.00 68.29 162 CYS B O 1
ATOM 2135 N N . LYS B 1 114 ? -43.913 28.141 -0.701 1.00 60.40 163 LYS B N 1
ATOM 2136 C CA . LYS B 1 114 ? -43.394 27.319 0.385 1.00 49.04 163 LYS B CA 1
ATOM 2137 C C . LYS B 1 114 ? -41.868 27.330 0.449 1.00 55.07 163 LYS B C 1
ATOM 2138 O O . LYS B 1 114 ? -41.182 27.238 -0.574 1.00 39.69 163 LYS B O 1
ATOM 2144 N N . VAL B 1 115 ? -41.349 27.441 1.666 1.00 42.96 164 VAL B N 1
ATOM 2145 C CA . VAL B 1 115 ? -39.913 27.482 1.889 1.00 34.50 164 VAL B CA 1
ATOM 2146 C C . VAL B 1 115 ? -39.493 26.386 2.865 1.00 44.53 164 VAL B C 1
ATOM 2147 O O . VAL B 1 115 ? -39.963 26.341 3.999 1.00 53.08 164 VAL B O 1
ATOM 2151 N N . SER B 1 116 ? -38.598 25.507 2.433 1.00 38.82 165 SER B N 1
ATOM 2152 C CA . SER B 1 116 ? -38.088 24.475 3.319 1.00 39.45 165 SER B CA 1
ATOM 2153 C C . SER B 1 116 ? -36.640 24.753 3.690 1.00 36.37 165 SER B C 1
ATOM 2154 O O . SER B 1 116 ? -35.833 25.151 2.850 1.00 36.00 165 SER B O 1
ATOM 2157 N N . LEU B 1 117 ? -36.316 24.528 4.953 1.00 35.17 166 LEU B N 1
ATOM 2158 C CA . LEU B 1 117 ? -34.971 24.755 5.440 1.00 29.03 166 LEU B CA 1
ATOM 2159 C C . LEU B 1 117 ? -34.734 24.024 6.746 1.00 37.68 166 LEU B C 1
ATOM 2160 O O . LEU B 1 117 ? -35.524 23.187 7.159 1.00 54.60 166 LEU B O 1
ATOM 2165 N N . VAL B 1 118 ? -33.643 24.375 7.404 1.00 39.77 167 VAL B N 1
ATOM 2166 C CA . VAL B 1 118 ? -33.169 23.661 8.571 1.00 29.95 167 VAL B CA 1
ATOM 2167 C C . VAL B 1 118 ? -32.811 24.684 9.636 1.00 47.39 167 VAL B C 1
ATOM 2168 O O . VAL B 1 118 ? -32.248 25.740 9.323 1.00 56.46 167 VAL B O 1
ATOM 2172 N N . ASP B 1 119 ? -33.139 24.390 10.889 1.00 47.80 168 ASP B N 1
ATOM 2173 C CA . ASP B 1 119 ? -32.827 25.321 11.970 1.00 51.53 168 ASP B CA 1
ATOM 2174 C C . ASP B 1 119 ? -31.438 25.022 12.516 1.00 51.32 168 ASP B C 1
ATOM 2175 O O . ASP B 1 119 ? -30.673 24.280 11.901 1.00 54.10 168 ASP B O 1
ATOM 2180 N N . ALA B 1 120 ? -31.106 25.598 13.663 1.00 48.12 169 ALA B N 1
ATOM 2181 C CA . ALA B 1 120 ? -29.760 25.449 14.200 1.00 61.60 169 ALA B CA 1
ATOM 2182 C C . ALA B 1 120 ? -29.566 24.092 14.871 1.00 77.30 169 ALA B C 1
ATOM 2183 O O . ALA B 1 120 ? -28.432 23.669 15.115 1.00 75.76 169 ALA B O 1
ATOM 2185 N N . LYS B 1 121 ? -30.676 23.413 15.160 1.00 85.21 170 LYS B N 1
ATOM 2186 C CA . LYS B 1 121 ? -30.639 22.087 15.781 1.00 84.90 170 LYS B CA 1
ATOM 2187 C C . LYS B 1 121 ? -30.449 20.980 14.745 1.00 75.38 170 LYS B C 1
ATOM 2188 O O . LYS B 1 121 ? -30.107 19.852 15.092 1.00 77.87 170 LYS B O 1
ATOM 2194 N N . GLY B 1 122 ? -30.672 21.309 13.475 1.00 59.78 171 GLY B N 1
ATOM 2195 C CA . GLY B 1 122 ? -30.530 20.349 12.397 1.00 36.84 171 GLY B CA 1
ATOM 2196 C C . GLY B 1 122 ? -31.869 19.835 11.904 1.00 52.24 171 GLY B C 1
ATOM 2197 O O . GLY B 1 122 ? -31.937 19.037 10.966 1.00 50.90 171 GLY B O 1
ATOM 2198 N N . THR B 1 123 ? -32.940 20.308 12.535 1.00 56.09 172 THR B N 1
ATOM 2199 C CA . THR B 1 123 ? -34.294 19.861 12.216 1.00 53.16 172 THR B CA 1
ATOM 2200 C C . THR B 1 123 ? -34.834 20.483 10.936 1.00 45.63 172 THR B C 1
ATOM 2201 O O . THR B 1 123 ? -34.931 21.699 10.827 1.00 55.33 172 THR B O 1
ATOM 2205 N N . ARG B 1 124 ? -35.204 19.644 9.977 1.00 42.72 173 ARG B N 1
ATOM 2206 C CA . ARG B 1 124 ? -35.865 20.110 8.762 1.00 43.39 173 ARG B CA 1
ATOM 2207 C C . ARG B 1 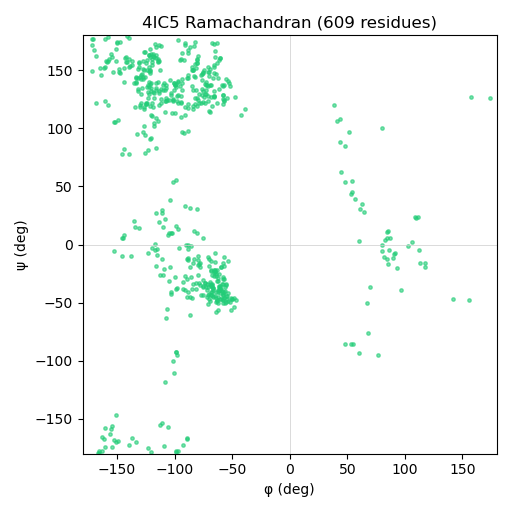124 ? -37.243 20.684 9.084 1.00 47.45 173 ARG B C 1
ATOM 2208 O O . ARG B 1 124 ? -37.906 20.235 10.018 1.00 63.58 173 ARG B O 1
ATOM 2216 N N . PHE B 1 125 ? -37.667 21.679 8.314 1.00 50.73 174 PHE B N 1
ATOM 2217 C CA . PHE B 1 125 ? -38.988 22.275 8.492 1.00 50.15 174 PHE B CA 1
ATOM 2218 C C . PHE B 1 125 ? -39.370 23.230 7.365 1.00 44.51 174 PHE B C 1
ATOM 2219 O O . PHE B 1 125 ? -38.539 23.624 6.557 1.00 56.16 174 PHE B O 1
ATOM 2227 N N . SER B 1 126 ? -40.641 23.596 7.320 1.00 45.67 175 SER B N 1
ATOM 2228 C CA . SER B 1 126 ? -41.179 24.298 6.170 1.00 41.30 175 SER B CA 1
ATOM 2229 C C . SER B 1 126 ? -42.124 25.410 6.618 1.00 46.03 175 SER B C 1
ATOM 2230 O O . SER B 1 126 ? -42.697 25.338 7.696 1.00 44.18 175 SER B O 1
ATOM 2233 N N . LYS B 1 127 ? -42.262 26.448 5.797 1.00 53.83 176 LYS B N 1
ATOM 2234 C CA . LYS B 1 127 ? -43.030 27.633 6.173 1.00 44.95 176 LYS B CA 1
ATOM 2235 C C . LYS B 1 127 ? -43.492 28.421 4.961 1.00 42.91 176 LYS B C 1
ATOM 2236 O O . LYS B 1 127 ? -42.930 28.299 3.871 1.00 45.26 176 LYS B O 1
ATOM 2242 N N . GLU B 1 128 ? -44.534 29.222 5.157 1.00 55.63 177 GLU B N 1
ATOM 2243 C CA . GLU B 1 128 ? -45.057 30.066 4.093 1.00 53.19 177 GLU B CA 1
ATOM 2244 C C . GLU B 1 128 ? -44.145 31.267 3.906 1.00 51.83 177 GLU B C 1
ATOM 2245 O O . GLU B 1 128 ? -43.729 31.910 4.873 1.00 48.89 177 GLU B O 1
ATOM 2251 N N . GLY B 1 129 ? -43.823 31.559 2.654 1.00 46.77 178 GLY B N 1
ATOM 2252 C CA . GLY B 1 129 ? -42.914 32.640 2.353 1.00 39.66 178 GLY B CA 1
ATOM 2253 C C . GLY B 1 129 ? -43.617 33.826 1.738 1.00 48.94 178 GLY B C 1
ATOM 2254 O O . GLY B 1 129 ? -44.280 33.694 0.704 1.00 57.32 178 GLY B O 1
ATOM 2255 N N . LYS B 1 130 ? -43.456 34.988 2.370 1.00 40.63 179 LYS B N 1
ATOM 2256 C CA . LYS B 1 130 ? -44.094 36.218 1.905 1.00 49.00 179 LYS B CA 1
ATOM 2257 C C . LYS B 1 130 ? -43.085 37.183 1.287 1.00 44.89 179 LYS B C 1
ATOM 2258 O O . LYS B 1 130 ? -42.008 37.416 1.844 1.00 42.99 179 LYS B O 1
ATOM 2264 N N . ILE B 1 131 ? -43.443 37.744 0.134 1.00 45.73 180 ILE B N 1
ATOM 2265 C CA . ILE B 1 131 ? -42.605 38.729 -0.552 1.00 48.87 180 ILE B CA 1
ATOM 2266 C C . ILE B 1 131 ? -42.454 40.033 0.236 1.00 48.52 180 ILE B C 1
ATOM 2267 O O . ILE B 1 131 ? -43.441 40.635 0.651 1.00 54.31 180 ILE B O 1
ATOM 2272 N N . VAL B 1 132 ? -41.211 40.461 0.434 1.00 48.09 181 VAL B N 1
ATOM 2273 C CA . VAL B 1 132 ? -40.916 41.702 1.142 1.00 35.73 181 VAL B CA 1
ATOM 2274 C C . VAL B 1 132 ? -40.545 42.814 0.174 1.00 40.74 181 VAL B C 1
ATOM 2275 O O . VAL B 1 132 ? -40.978 43.943 0.335 1.00 54.12 181 VAL B O 1
ATOM 2279 N N . GLY B 1 133 ? -39.731 42.487 -0.824 1.00 44.41 182 GLY B N 1
ATOM 2280 C CA . GLY B 1 133 ? -39.273 43.460 -1.798 1.00 31.74 182 GLY B CA 1
ATOM 2281 C C . GLY B 1 133 ? -38.792 42.767 -3.056 1.00 40.17 182 GLY B C 1
ATOM 2282 O O . GLY B 1 133 ? -38.459 41.583 -3.030 1.00 47.72 182 GLY B O 1
ATOM 2283 N N . LEU B 1 134 ? -38.769 43.494 -4.168 1.00 42.94 183 LEU B N 1
ATOM 2284 C CA . LEU B 1 134 ? -38.310 42.928 -5.435 1.00 49.48 183 LEU B CA 1
ATOM 2285 C C . LEU B 1 134 ? -37.343 43.865 -6.141 1.00 51.93 183 LEU B C 1
ATOM 2286 O O . LEU B 1 134 ? -37.493 45.085 -6.076 1.00 60.28 183 LEU B O 1
ATOM 2291 N N . ASP B 1 135 ? -36.349 43.294 -6.813 1.00 44.88 184 ASP B N 1
ATOM 2292 C CA . ASP B 1 135 ? -35.476 44.079 -7.677 1.00 43.57 184 ASP B CA 1
ATOM 2293 C C . ASP B 1 135 ? -35.174 43.322 -8.967 1.00 55.01 184 ASP B C 1
ATOM 2294 O O . ASP B 1 135 ? -34.099 42.746 -9.122 1.00 67.53 184 ASP B O 1
ATOM 2299 N N . PRO B 1 136 ? -36.135 43.316 -9.898 1.00 63.69 185 PRO B N 1
ATOM 2300 C CA . PRO B 1 136 ? -35.986 42.595 -11.166 1.00 62.49 185 PRO B CA 1
ATOM 2301 C C . PRO B 1 136 ? -34.814 43.106 -12.017 1.00 59.91 185 PRO B C 1
ATOM 2302 O O . PRO B 1 136 ? -34.279 42.342 -12.823 1.00 65.79 185 PRO B O 1
ATOM 2306 N N . ASP B 1 137 ? -34.422 44.366 -11.835 1.00 52.01 186 ASP B N 1
ATOM 2307 C CA . ASP B 1 137 ? -33.266 44.922 -12.538 1.00 62.84 186 ASP B CA 1
ATOM 2308 C C . ASP B 1 137 ? -31.985 44.140 -12.258 1.00 69.38 186 ASP B C 1
ATOM 2309 O O . ASP B 1 137 ? -31.235 43.801 -13.182 1.00 71.05 186 ASP B O 1
ATOM 2314 N N . ASN B 1 138 ? -31.732 43.871 -10.980 1.00 61.02 187 ASN B N 1
ATOM 2315 C CA . ASN B 1 138 ? -30.581 43.065 -10.577 1.00 50.40 187 ASN B CA 1
ATOM 2316 C C . ASN B 1 138 ? -30.918 41.578 -10.339 1.00 50.37 187 ASN B C 1
ATOM 2317 O O . ASN B 1 138 ? -30.112 40.835 -9.770 1.00 53.48 187 ASN B O 1
ATOM 2322 N N . ASP B 1 139 ? -32.102 41.151 -10.776 1.00 37.29 188 ASP B N 1
ATOM 2323 C CA . ASP B 1 139 ? -32.587 39.785 -10.544 1.00 41.80 188 ASP B CA 1
ATOM 2324 C C . ASP B 1 139 ? -32.572 39.362 -9.062 1.00 44.12 188 ASP B C 1
ATOM 2325 O O . ASP B 1 139 ? -32.152 38.256 -8.729 1.00 43.28 188 ASP B O 1
ATOM 2330 N N . LEU B 1 140 ? -33.051 40.235 -8.181 1.00 41.59 189 LEU B N 1
ATOM 2331 C CA . LEU B 1 140 ? -33.056 39.936 -6.752 1.00 39.15 189 LEU B CA 1
ATOM 2332 C C . LEU B 1 140 ? -34.452 39.977 -6.145 1.00 35.14 189 LEU B C 1
ATOM 2333 O O . LEU B 1 140 ? -35.314 40.709 -6.606 1.00 38.80 189 LEU B O 1
ATOM 2338 N N . ALA B 1 141 ? -34.665 39.181 -5.107 1.00 30.99 190 ALA B N 1
ATOM 2339 C CA . ALA B 1 141 ? -35.903 39.240 -4.334 1.00 34.01 190 ALA B CA 1
ATOM 2340 C C . ALA B 1 141 ? -35.641 38.882 -2.871 1.00 33.43 190 ALA B C 1
ATOM 2341 O O . ALA B 1 141 ? -34.718 38.134 -2.561 1.00 39.40 190 ALA B O 1
ATOM 2343 N N . VAL B 1 142 ? -36.445 39.423 -1.967 1.00 30.79 191 VAL B N 1
ATOM 2344 C CA . VAL B 1 142 ? -36.322 39.066 -0.562 1.00 24.10 191 VAL B CA 1
ATOM 2345 C C . VAL B 1 142 ? -37.649 38.518 -0.083 1.00 30.91 191 VAL B C 1
ATOM 2346 O O . VAL B 1 142 ? -38.698 39.056 -0.414 1.00 27.27 191 VAL B O 1
ATOM 2350 N N . LEU B 1 143 ? -37.593 37.424 0.667 1.00 28.83 192 LEU B N 1
ATOM 2351 C CA . LEU B 1 143 ? -38.785 36.821 1.237 1.00 28.77 192 LEU B CA 1
ATOM 2352 C C . LEU B 1 143 ? -38.669 36.828 2.746 1.00 30.54 192 LEU B C 1
ATOM 2353 O O . LEU B 1 143 ? -37.579 36.970 3.299 1.00 32.02 192 LEU B O 1
ATOM 2358 N N . LYS B 1 144 ? -39.803 36.665 3.408 1.00 26.97 193 LYS B N 1
ATOM 2359 C CA . LYS B 1 144 ? -39.835 36.652 4.852 1.00 30.08 193 LYS B CA 1
ATOM 2360 C C . LYS B 1 144 ? -40.650 35.446 5.264 1.00 32.41 193 LYS B C 1
ATOM 2361 O O . LYS B 1 144 ? -41.704 35.173 4.681 1.00 44.32 193 LYS B O 1
ATOM 2367 N N . ILE B 1 145 ? -40.133 34.700 6.236 1.00 23.36 194 ILE B N 1
ATOM 2368 C CA . ILE B 1 145 ? -40.885 33.621 6.857 1.00 43.23 194 ILE B CA 1
ATOM 2369 C C . ILE B 1 145 ? -40.978 33.915 8.350 1.00 55.18 194 ILE B C 1
ATOM 2370 O O . ILE B 1 145 ? -40.210 34.731 8.872 1.00 58.97 194 ILE B O 1
ATOM 2375 N N . GLU B 1 146 ? -41.924 33.271 9.029 1.00 52.28 195 GLU B N 1
ATOM 2376 C CA . GLU B 1 146 ? -42.030 33.381 10.480 1.00 55.75 195 GLU B CA 1
ATOM 2377 C C . GLU B 1 146 ? -41.221 32.276 11.157 1.00 65.08 195 GLU B C 1
ATOM 2378 O O . GLU B 1 146 ? -41.506 31.091 10.974 1.00 61.85 195 GLU B O 1
ATOM 2384 N N . THR B 1 147 ? -40.214 32.659 11.939 1.00 60.93 196 THR B N 1
ATOM 2385 C CA . THR B 1 147 ? -39.350 31.675 12.583 1.00 60.65 196 THR B CA 1
ATOM 2386 C C . THR B 1 147 ? -40.045 31.025 13.766 1.00 70.00 196 THR B C 1
ATOM 2387 O O . THR B 1 147 ? -39.862 29.837 14.026 1.00 69.53 196 THR B O 1
ATOM 2391 N N . GLU B 1 148 ? -40.837 31.821 14.478 1.00 77.82 197 GLU B N 1
ATOM 2392 C CA . GLU B 1 148 ? -41.504 31.388 15.705 1.00 65.12 197 GLU B CA 1
ATOM 2393 C C . GLU B 1 148 ? -40.561 30.600 16.633 1.00 63.87 197 GLU B C 1
ATOM 2394 O O . GLU B 1 148 ? -40.767 29.413 16.912 1.00 50.70 197 GLU B O 1
ATOM 2400 N N . GLY B 1 149 ? -39.510 31.274 17.097 1.00 68.25 198 GLY B N 1
ATOM 2401 C CA . GLY B 1 149 ? -38.598 30.683 18.063 1.00 79.13 198 GLY B CA 1
ATOM 2402 C C . GLY B 1 149 ? -37.561 29.738 17.476 1.00 81.60 198 GLY B C 1
ATOM 2403 O O . GLY B 1 149 ? -36.682 29.240 18.191 1.00 71.15 198 GLY B O 1
ATOM 2404 N N . ARG B 1 150 ? -37.669 29.476 16.177 1.00 74.38 199 ARG B N 1
ATOM 2405 C CA . ARG B 1 150 ? -36.652 28.715 15.471 1.00 67.99 199 ARG B CA 1
ATOM 2406 C C . ARG B 1 150 ? -35.409 29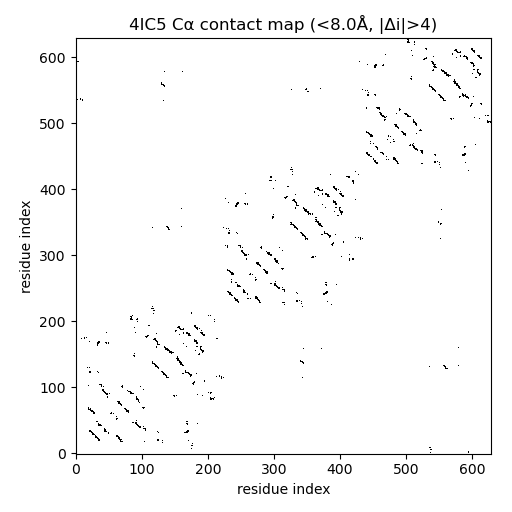.577 15.334 1.00 61.95 199 ARG B C 1
ATOM 2407 O O . ARG B 1 150 ? -35.514 30.764 15.035 1.00 71.80 199 ARG B O 1
ATOM 2415 N N . GLU B 1 151 ? -34.234 28.996 15.552 1.00 55.19 200 GLU B N 1
ATOM 2416 C CA . GLU B 1 151 ? -33.002 29.709 15.241 1.00 53.37 200 GLU B CA 1
ATOM 2417 C C . GLU B 1 151 ? -32.463 29.300 13.868 1.00 49.28 200 GLU B C 1
ATOM 2418 O O . GLU B 1 151 ? -32.198 28.130 13.608 1.00 53.35 200 GLU B O 1
ATOM 2424 N N . LEU B 1 152 ? -32.309 30.283 12.991 1.00 47.34 201 LEU B N 1
ATOM 2425 C CA . LEU B 1 152 ? -31.820 30.045 11.644 1.00 34.98 201 LEU B CA 1
ATOM 2426 C C . LEU B 1 152 ? -30.301 30.168 11.550 1.00 44.13 201 LEU B C 1
ATOM 2427 O O . LEU B 1 152 ? -29.632 30.567 12.508 1.00 36.82 201 LEU B O 1
ATOM 2432 N N . ASN B 1 153 ? -29.769 29.822 10.380 1.00 46.53 202 ASN B N 1
ATOM 2433 C CA . ASN B 1 153 ? -28.337 29.902 10.115 1.00 41.87 202 ASN B CA 1
ATOM 2434 C C . ASN B 1 153 ? -28.071 30.826 8.946 1.00 41.48 202 ASN B C 1
ATOM 2435 O O . ASN B 1 153 ? -28.092 30.401 7.789 1.00 44.00 202 ASN B O 1
ATOM 2440 N N . PRO B 1 154 ? -27.841 32.105 9.241 1.00 34.66 203 PRO B N 1
ATOM 2441 C CA . PRO B 1 154 ? -27.592 33.108 8.203 1.00 30.80 203 PRO B CA 1
ATOM 2442 C C . PRO B 1 154 ? -26.242 32.879 7.520 1.00 36.90 203 PRO B C 1
ATOM 2443 O O . PRO B 1 154 ? -25.305 32.349 8.137 1.00 31.33 203 PRO B O 1
ATOM 2447 N N . VAL B 1 155 ? -26.149 33.272 6.252 1.00 23.72 204 VAL B N 1
ATOM 2448 C CA . VAL B 1 155 ? -24.880 33.225 5.545 1.00 21.41 204 VAL B CA 1
ATOM 2449 C C . VAL B 1 155 ? -23.888 34.193 6.183 1.00 32.19 204 VAL B C 1
ATOM 2450 O O . VAL B 1 155 ? -24.255 35.041 6.995 1.00 28.83 204 VAL B O 1
ATOM 2454 N N . VAL B 1 156 ? -22.625 34.046 5.817 1.00 34.12 205 VAL B N 1
ATOM 2455 C CA . VAL B 1 156 ? -21.591 34.979 6.210 1.00 26.11 205 VAL B CA 1
ATOM 2456 C C . VAL B 1 156 ? -21.244 35.725 4.934 1.00 36.17 205 VAL B C 1
ATOM 2457 O O . VAL B 1 156 ? -20.730 35.128 3.982 1.00 36.07 205 VAL B O 1
ATOM 2461 N N . LEU B 1 157 ? -21.544 37.021 4.910 1.00 34.79 206 LEU B N 1
ATOM 2462 C CA . LEU B 1 157 ? -21.336 37.839 3.724 1.00 20.44 206 LEU B CA 1
ATOM 2463 C C . LEU B 1 157 ? -19.879 38.157 3.523 1.00 28.55 206 LEU B C 1
ATOM 2464 O O . LEU B 1 157 ? -19.196 38.556 4.460 1.00 28.91 206 LEU B O 1
ATOM 2469 N N . GLY B 1 158 ? -19.411 37.961 2.291 1.00 33.40 207 GLY B N 1
ATOM 2470 C CA . GLY B 1 158 ? -18.090 38.393 1.876 1.00 20.01 207 GLY B CA 1
ATOM 2471 C C . GLY B 1 158 ? -18.168 39.619 0.970 1.00 29.60 207 GLY B C 1
ATOM 2472 O O . GLY B 1 158 ? -19.145 40.368 0.985 1.00 33.01 207 GLY B O 1
ATOM 2473 N N . THR B 1 159 ? -17.132 39.824 0.170 1.00 23.46 208 THR B N 1
ATOM 2474 C CA . THR B 1 159 ? -17.077 40.963 -0.727 1.00 33.05 208 THR B CA 1
ATOM 2475 C C . THR B 1 159 ? -16.785 40.468 -2.137 1.00 33.09 208 THR B C 1
ATOM 2476 O O . THR B 1 159 ? -16.253 39.373 -2.313 1.00 38.98 208 THR B O 1
ATOM 2480 N N . SER B 1 160 ? -17.130 41.262 -3.144 1.00 29.45 209 SER B N 1
ATOM 2481 C CA . SER B 1 160 ? -16.946 40.821 -4.515 1.00 25.65 209 SER B CA 1
ATOM 2482 C C . SER B 1 160 ? -16.072 41.750 -5.356 1.00 36.42 209 SER B C 1
ATOM 2483 O O . SER B 1 160 ? -15.710 41.416 -6.491 1.00 45.12 209 SER B O 1
ATOM 2486 N N . ASN B 1 161 ? -15.705 42.901 -4.808 1.00 35.59 210 ASN B N 1
ATOM 2487 C CA . ASN B 1 161 ? -14.842 43.831 -5.551 1.00 45.76 210 ASN B CA 1
ATOM 2488 C C . ASN B 1 161 ? -13.344 43.442 -5.525 1.00 43.23 210 ASN B C 1
ATOM 2489 O O . ASN B 1 161 ? -12.546 43.950 -6.305 1.00 47.02 210 ASN B O 1
ATOM 2494 N N . ASP B 1 162 ? -12.975 42.523 -4.641 1.00 39.77 211 ASP B N 1
ATOM 2495 C CA . ASP B 1 162 ? -11.593 42.071 -4.548 1.00 39.20 211 ASP B CA 1
ATOM 2496 C C . ASP B 1 162 ? -11.387 40.627 -5.035 1.00 35.78 211 ASP B C 1
ATOM 2497 O O . ASP B 1 162 ? -10.357 40.012 -4.748 1.00 36.10 211 ASP B O 1
ATOM 2502 N N . LEU B 1 163 ? -12.364 40.083 -5.754 1.00 23.71 212 LEU B N 1
ATOM 2503 C CA . LEU B 1 163 ? -12.213 38.752 -6.340 1.00 26.62 212 LEU B CA 1
ATOM 2504 C C . LEU B 1 163 ? -11.126 38.755 -7.407 1.00 26.21 212 LEU B C 1
ATOM 2505 O O . LEU B 1 163 ? -10.877 39.776 -8.041 1.00 35.91 212 LEU B O 1
ATOM 2510 N N . ARG B 1 164 ? -10.492 37.609 -7.620 1.00 27.17 213 ARG B N 1
ATOM 2511 C CA . ARG B 1 164 ? -9.491 37.468 -8.675 1.00 25.06 213 ARG B CA 1
ATOM 2512 C C . ARG B 1 164 ? -9.825 36.259 -9.537 1.00 21.76 213 ARG B C 1
ATOM 2513 O O . ARG B 1 164 ? -10.147 35.185 -9.020 1.00 28.32 213 ARG B O 1
ATOM 2521 N N . VAL B 1 165 ? -9.747 36.430 -10.851 1.00 26.88 214 VAL B N 1
ATOM 2522 C CA . VAL B 1 165 ? -9.968 35.325 -11.772 1.00 15.49 214 VAL B CA 1
ATOM 2523 C C . VAL B 1 165 ? -8.969 34.240 -11.439 1.00 24.21 214 VAL B C 1
ATOM 2524 O O . VAL B 1 165 ? -7.759 34.498 -11.396 1.00 28.17 214 VAL B O 1
ATOM 2528 N N . GLY B 1 166 ? -9.471 33.035 -11.183 1.00 25.50 215 GLY B N 1
ATOM 2529 C CA . GLY B 1 166 ? -8.614 31.925 -10.803 1.00 17.18 215 GLY B CA 1
ATOM 2530 C C . GLY B 1 166 ? -8.884 31.371 -9.411 1.00 31.28 215 GLY B C 1
ATOM 2531 O O . GLY B 1 166 ? -8.499 30.254 -9.093 1.00 27.14 215 GLY B O 1
ATOM 2532 N N . GLN B 1 167 ? -9.536 32.139 -8.552 1.00 23.50 216 GLN B N 1
ATOM 2533 C CA . GLN B 1 167 ? -9.788 31.607 -7.218 1.00 26.80 216 GLN B CA 1
ATOM 2534 C C . GLN B 1 167 ? -10.985 30.656 -7.205 1.00 27.72 216 GLN B C 1
ATOM 2535 O O . GLN B 1 167 ? -11.795 30.628 -8.137 1.00 30.83 216 GLN B O 1
ATOM 2541 N N . SER B 1 168 ? -11.074 29.856 -6.152 1.00 21.94 217 SER B N 1
ATOM 2542 C CA . SER B 1 168 ? -12.106 28.835 -6.071 1.00 27.12 217 SER B CA 1
ATOM 2543 C C . SER B 1 168 ? -13.454 29.436 -5.742 1.00 30.08 217 SER B C 1
ATOM 2544 O O . SER B 1 168 ? -13.540 30.434 -5.031 1.00 21.72 217 SER B O 1
ATOM 2547 N N . CYS B 1 169 ? -14.506 28.825 -6.267 1.00 8.17 218 CYS B N 1
ATOM 2548 C CA . CYS B 1 169 ? -15.851 29.192 -5.869 1.00 18.50 218 CYS B CA 1
ATOM 2549 C C . CYS B 1 169 ? -16.712 27.942 -5.728 1.00 22.68 218 CYS B C 1
ATOM 2550 O O . CYS B 1 169 ? -16.449 26.911 -6.355 1.00 20.80 218 CYS B O 1
ATOM 2553 N N . PHE B 1 170 ? -17.717 28.038 -4.867 1.00 21.62 219 PHE B N 1
ATOM 2554 C CA . PHE B 1 170 ? -18.547 26.898 -4.504 1.00 20.14 219 PHE B CA 1
ATOM 2555 C C . PHE B 1 170 ? -20.009 27.284 -4.638 1.00 19.38 219 PHE B C 1
ATOM 2556 O O . PHE B 1 170 ? -20.467 28.226 -3.998 1.00 35.32 219 PHE B O 1
ATOM 2564 N N . ALA B 1 171 ? -20.740 26.588 -5.494 1.00 18.11 220 ALA B N 1
ATOM 2565 C CA . ALA B 1 171 ? -22.160 26.876 -5.645 1.00 17.97 220 ALA B CA 1
ATOM 2566 C C . ALA B 1 171 ? -23.019 25.820 -4.966 1.00 19.93 220 ALA B C 1
ATOM 2567 O O . ALA B 1 171 ? -22.897 24.629 -5.247 1.00 26.97 220 ALA B O 1
ATOM 2569 N N . ILE B 1 172 ? -23.884 26.269 -4.065 1.00 20.65 221 ILE B N 1
ATOM 2570 C CA . ILE B 1 172 ? -24.755 25.378 -3.301 1.00 22.85 221 ILE B CA 1
ATOM 2571 C C . ILE B 1 172 ? -26.238 25.617 -3.600 1.00 25.80 221 ILE B C 1
ATOM 2572 O O . ILE B 1 172 ? -26.705 26.749 -3.630 1.00 31.98 221 ILE B O 1
ATOM 2577 N N . GLY B 1 173 ? -26.978 24.539 -3.807 1.00 37.21 222 GLY B N 1
ATOM 2578 C CA . GLY B 1 173 ? -28.396 24.635 -4.073 1.00 42.33 222 GLY B CA 1
ATOM 2579 C C . GLY B 1 173 ? -29.183 23.533 -3.393 1.00 58.33 222 GLY B C 1
ATOM 2580 O O . GLY B 1 173 ? -28.627 22.684 -2.694 1.00 54.75 222 GLY B O 1
ATOM 2581 N N . ASN B 1 174 ? -30.496 23.569 -3.581 1.00 67.03 223 ASN B N 1
ATOM 2582 C CA . ASN B 1 174 ? -31.383 22.528 -3.086 1.00 51.28 223 ASN B CA 1
ATOM 2583 C C . ASN B 1 174 ? -32.281 22.189 -4.252 1.00 51.74 223 ASN B C 1
ATOM 2584 O O . ASN B 1 174 ? -33.280 22.869 -4.479 1.00 47.62 223 ASN B O 1
ATOM 2589 N N . PRO B 1 175 ? -31.904 21.147 -5.014 1.00 64.75 224 PRO B N 1
ATOM 2590 C CA . PRO B 1 175 ? -32.432 20.861 -6.354 1.00 69.46 224 PRO B CA 1
ATOM 2591 C C . PRO B 1 175 ? -33.789 20.131 -6.414 1.00 66.81 224 PRO B C 1
ATOM 2592 O O . PRO B 1 175 ? -34.553 20.382 -7.347 1.00 62.46 224 PRO B O 1
ATOM 2596 N N . TYR B 1 176 ? -34.090 19.256 -5.458 1.00 70.41 225 TYR B N 1
ATOM 2597 C CA . TYR B 1 176 ? -35.356 18.525 -5.503 1.00 68.95 225 TYR B CA 1
ATOM 2598 C C . TYR B 1 176 ? -36.097 18.465 -4.173 1.00 72.85 225 TYR B C 1
ATOM 2599 O O . TYR B 1 176 ? -36.942 17.593 -3.984 1.00 71.88 225 TYR B O 1
ATOM 2608 N N . GLY B 1 177 ? -35.780 19.377 -3.256 1.00 69.76 226 GLY B N 1
ATOM 2609 C CA . GLY B 1 177 ? -36.486 19.456 -1.986 1.00 70.26 226 GLY B CA 1
ATOM 2610 C C . GLY B 1 177 ? -35.896 18.598 -0.878 1.00 73.30 226 GLY B C 1
ATOM 2611 O O . GLY B 1 177 ? -36.255 18.745 0.300 1.00 63.79 226 GLY B O 1
ATOM 2612 N N . TYR B 1 178 ? -34.976 17.711 -1.254 1.00 71.92 227 TYR B N 1
ATOM 2613 C CA . TYR B 1 178 ? -34.353 16.793 -0.305 1.00 68.93 227 TYR B CA 1
ATOM 2614 C C . TYR B 1 178 ? -32.990 17.277 0.195 1.00 63.85 227 TYR B C 1
ATOM 2615 O O . TYR B 1 178 ? -32.919 18.061 1.139 1.00 74.43 227 TYR B O 1
ATOM 2624 N N . GLU B 1 179 ? -31.909 16.824 -0.425 1.00 58.08 228 GLU B N 1
ATOM 2625 C CA . GLU B 1 179 ? -30.577 17.228 0.027 1.00 59.89 228 GLU B CA 1
ATOM 2626 C C . GLU B 1 179 ? -30.053 18.478 -0.697 1.00 55.83 228 GLU B C 1
ATOM 2627 O O . GLU B 1 179 ? -30.513 18.830 -1.791 1.00 44.62 228 GLU B O 1
ATOM 2633 N N . ASN B 1 180 ? -29.095 19.157 -0.078 1.00 49.10 229 ASN B N 1
ATOM 2634 C CA . ASN B 1 180 ? -28.404 20.241 -0.763 1.00 52.50 229 ASN B CA 1
ATOM 2635 C C . ASN B 1 180 ? -27.326 19.672 -1.675 1.00 45.69 229 ASN B C 1
ATOM 2636 O O . ASN B 1 180 ? -26.845 18.555 -1.461 1.00 44.55 229 ASN B O 1
ATOM 2641 N N . THR B 1 181 ? -26.952 20.442 -2.691 1.00 25.80 230 THR B N 1
ATOM 2642 C CA . THR B 1 181 ? -25.948 20.004 -3.642 1.00 31.13 230 THR B CA 1
ATOM 2643 C C . THR B 1 181 ? -24.808 20.992 -3.736 1.00 33.55 230 THR B C 1
ATOM 2644 O O . THR B 1 181 ? -24.991 22.183 -3.546 1.00 51.27 230 THR B O 1
ATOM 2648 N N . LEU B 1 182 ? -23.627 20.467 -4.042 1.00 29.65 231 LEU B N 1
ATOM 2649 C CA . LEU B 1 182 ? -22.407 21.242 -4.101 1.00 19.70 231 LEU B CA 1
ATOM 2650 C C . LEU B 1 182 ? -21.790 21.124 -5.492 1.00 25.81 231 LEU B C 1
ATOM 2651 O O . LEU B 1 182 ? -21.646 20.026 -6.008 1.00 26.62 231 LEU B O 1
ATOM 2656 N N . THR B 1 183 ? -21.450 22.253 -6.109 1.00 24.43 232 THR B N 1
ATOM 2657 C CA . THR B 1 183 ? -20.612 22.232 -7.311 1.00 30.40 232 THR B CA 1
ATOM 2658 C C . THR B 1 183 ? -19.419 23.168 -7.154 1.00 27.51 232 THR B C 1
ATOM 2659 O O . THR B 1 183 ? -19.525 24.248 -6.570 1.00 30.05 232 THR B O 1
ATOM 2663 N N . ILE B 1 184 ? -18.277 22.742 -7.672 1.00 21.70 233 ILE B N 1
ATOM 2664 C CA . ILE B 1 184 ? -17.051 23.478 -7.458 1.00 15.77 233 ILE B CA 1
ATOM 2665 C C . ILE B 1 184 ? -16.440 23.914 -8.771 1.00 23.82 233 ILE B C 1
ATOM 2666 O O . ILE B 1 184 ? -16.436 23.165 -9.746 1.00 38.98 233 ILE B O 1
ATOM 2671 N N . GLY B 1 185 ? -15.928 25.138 -8.794 1.00 27.85 234 GLY B N 1
ATOM 2672 C CA . GLY B 1 185 ? -15.266 25.661 -9.974 1.00 18.65 234 GLY B CA 1
ATOM 2673 C C . GLY B 1 185 ? -14.290 26.764 -9.633 1.00 25.91 234 GLY B C 1
ATOM 2674 O O . GLY B 1 185 ? -13.874 26.902 -8.482 1.00 37.69 234 GLY B O 1
ATOM 2675 N N . VAL B 1 186 ? -13.900 27.543 -10.637 1.00 22.84 235 VAL B N 1
ATOM 2676 C CA . VAL B 1 186 ? -13.159 28.773 -10.371 1.00 16.36 235 VAL B CA 1
ATOM 2677 C C . VAL B 1 186 ? -13.941 30.014 -10.808 1.00 25.17 235 VAL B C 1
ATOM 2678 O O . VAL B 1 186 ? -14.909 29.938 -11.588 1.00 16.76 235 VAL B O 1
ATOM 2682 N N . VAL B 1 187 ? -13.516 31.161 -10.295 1.00 20.08 236 VAL B N 1
ATOM 2683 C CA . VAL B 1 187 ? -13.962 32.417 -10.853 1.00 14.26 236 VAL B CA 1
ATOM 2684 C C . VAL B 1 187 ? -13.318 32.536 -12.234 1.00 29.44 236 VAL B C 1
ATOM 2685 O O . VAL B 1 187 ? -12.091 32.626 -12.348 1.00 31.04 236 VAL B O 1
ATOM 2689 N N . SER B 1 188 ? -14.155 32.511 -13.272 1.00 20.49 237 SER B N 1
ATOM 2690 C CA . SER B 1 188 ? -13.701 32.538 -14.664 1.00 22.49 237 SER B CA 1
ATOM 2691 C C . SER B 1 188 ? -13.588 33.939 -15.239 1.00 26.92 237 SER B C 1
ATOM 2692 O O . SER B 1 188 ? -12.824 34.171 -16.157 1.00 31.49 237 SER B O 1
ATOM 2695 N N . GLY B 1 189 ? -14.379 34.860 -14.712 1.00 28.18 238 GLY B N 1
ATOM 2696 C CA . GLY B 1 189 ? -14.447 36.199 -15.260 1.00 23.20 238 GLY B CA 1
ATOM 2697 C C . GLY B 1 189 ? -15.096 37.157 -14.283 1.00 25.75 238 GLY B C 1
ATOM 2698 O O . GLY B 1 189 ? -15.985 36.784 -13.516 1.00 28.27 238 GLY B O 1
ATOM 2699 N N . LEU B 1 190 ? -14.628 38.394 -14.292 1.00 25.47 239 LEU B N 1
ATOM 2700 C CA . LEU B 1 190 ? -15.233 39.442 -13.487 1.00 34.20 239 LEU B CA 1
ATOM 2701 C C . LEU B 1 190 ? -15.778 40.475 -14.467 1.00 41.17 239 LEU B C 1
ATOM 2702 O O . LEU B 1 190 ? -15.015 41.156 -15.150 1.00 38.87 239 LEU B O 1
ATOM 2707 N N . GLY B 1 191 ? -17.104 40.535 -14.573 1.00 48.42 240 GLY B N 1
ATOM 2708 C CA . GLY B 1 191 ? -17.764 41.272 -15.638 1.00 39.63 240 GLY B CA 1
ATOM 2709 C C . GLY B 1 191 ? -17.530 42.763 -15.542 1.00 38.34 240 GLY B C 1
ATOM 2710 O O . GLY B 1 191 ? -16.953 43.237 -14.559 1.00 52.52 240 GLY B O 1
ATOM 2711 N N . ARG B 1 192 ? -17.968 43.503 -16.558 1.00 36.70 241 ARG B N 1
ATOM 2712 C CA . ARG B 1 192 ? -17.807 44.958 -16.565 1.00 60.31 241 ARG B CA 1
ATOM 2713 C C . ARG B 1 192 ? -18.987 45.653 -15.874 1.00 65.79 241 ARG B C 1
ATOM 2714 O O . ARG B 1 192 ? -20.023 45.030 -15.617 1.00 52.92 241 ARG B O 1
ATOM 2722 N N . GLU B 1 193 ? -18.834 46.943 -15.582 1.00 73.17 242 GLU B N 1
ATOM 2723 C CA . GLU B 1 193 ? -19.905 47.704 -14.937 1.00 84.35 242 GLU B CA 1
ATOM 2724 C C . GLU B 1 193 ? -21.036 48.025 -15.921 1.00 85.92 242 GLU B C 1
ATOM 2725 O O . GLU B 1 193 ? -20.798 48.555 -17.010 1.00 89.06 242 GLU B O 1
ATOM 2731 N N . ILE B 1 194 ? -22.263 47.680 -15.536 1.00 84.25 243 ILE B N 1
ATOM 2732 C CA . ILE B 1 194 ? -23.451 48.017 -16.314 1.00 83.56 243 ILE B CA 1
ATOM 2733 C C . ILE B 1 194 ? -24.362 48.929 -15.486 1.00 91.95 243 ILE B C 1
ATOM 2734 O O . ILE B 1 194 ? -25.067 48.459 -14.586 1.00 72.14 243 ILE B O 1
ATOM 2739 N N . PRO B 1 195 ? -24.342 50.241 -15.783 1.00 108.12 244 PRO B N 1
ATOM 2740 C CA . PRO B 1 195 ? -25.110 51.258 -15.051 1.00 108.79 244 PRO B CA 1
ATOM 2741 C C . PRO B 1 195 ? -26.604 50.937 -14.951 1.00 119.58 244 PRO B C 1
ATOM 2742 O O . PRO B 1 195 ? -27.179 51.021 -13.863 1.00 121.34 244 PRO B O 1
ATOM 2746 N N . SER B 1 196 ? -27.224 50.578 -16.072 1.00 119.78 245 SER B N 1
ATOM 2747 C CA . SER B 1 196 ? -28.645 50.250 -16.082 1.00 116.65 245 SER B CA 1
ATOM 2748 C C . SER B 1 196 ? -28.862 48.836 -16.628 1.00 115.14 245 SER B C 1
ATOM 2749 O O . SER B 1 196 ? -29.188 48.663 -17.806 1.00 100.07 245 SER B O 1
ATOM 2752 N N . PRO B 1 197 ? -28.683 47.821 -15.761 1.00 123.28 246 PRO B N 1
ATOM 2753 C CA . PRO B 1 197 ? -28.715 46.392 -16.111 1.00 119.74 246 PRO B CA 1
ATOM 2754 C C . PRO B 1 197 ? -29.963 45.988 -16.898 1.00 110.47 246 PRO B C 1
ATOM 2755 O O . PRO B 1 197 ? -29.848 45.277 -17.896 1.00 95.24 246 PRO B O 1
ATOM 2759 N N . ASN B 1 198 ? -31.129 46.437 -16.437 1.00 113.68 247 ASN B N 1
ATOM 2760 C CA . ASN B 1 198 ? -32.414 46.135 -17.071 1.00 115.84 247 ASN B CA 1
ATOM 2761 C C . ASN B 1 198 ? -32.619 44.688 -17.513 1.00 124.14 247 ASN B C 1
ATOM 2762 O O . ASN B 1 198 ? -32.325 44.323 -18.653 1.00 123.33 247 ASN B O 1
ATOM 2767 N N . GLY B 1 199 ? -33.132 43.873 -16.596 1.00 124.17 248 GLY B N 1
ATOM 2768 C CA . GLY B 1 199 ? -33.554 42.524 -16.917 1.00 118.20 248 GLY B CA 1
ATOM 2769 C C . GLY B 1 199 ? -32.438 41.516 -17.086 1.00 110.81 248 GLY B C 1
ATOM 2770 O O . GLY B 1 199 ? -31.963 40.943 -16.108 1.00 106.21 248 GLY B O 1
ATOM 2771 N N . LYS B 1 200 ? -32.018 41.301 -18.330 1.00 115.10 249 LYS B N 1
ATOM 2772 C CA . LYS B 1 200 ? -31.113 40.198 -18.654 1.00 123.25 249 LYS B CA 1
ATOM 2773 C C . LYS B 1 200 ? -29.654 40.635 -18.831 1.00 106.10 249 LYS B C 1
ATOM 2774 O O . LYS B 1 200 ? -29.014 40.339 -19.841 1.00 92.78 249 LYS B O 1
ATOM 2780 N N . SER B 1 201 ? -29.134 41.327 -17.826 1.00 97.45 250 SER B N 1
ATOM 2781 C CA . SER B 1 201 ? -27.758 41.795 -17.840 1.00 91.43 250 SER B CA 1
ATOM 2782 C C . SER B 1 201 ? -27.288 42.128 -16.425 1.00 83.07 250 SER B C 1
ATOM 2783 O O . SER B 1 201 ? -27.895 42.940 -15.721 1.00 77.64 250 SER B O 1
ATOM 2786 N N . ILE B 1 202 ? -26.200 41.491 -16.013 1.00 83.89 251 ILE B N 1
ATOM 2787 C CA . ILE B 1 202 ? -25.656 41.692 -14.679 1.00 80.01 251 ILE B CA 1
ATOM 2788 C C . ILE B 1 202 ? -24.466 42.629 -14.729 1.00 62.37 251 ILE B C 1
ATOM 2789 O O . ILE B 1 202 ? -23.504 42.386 -15.461 1.00 57.36 251 ILE B O 1
ATOM 2794 N N . SER B 1 203 ? -24.525 43.693 -13.942 1.00 40.26 252 SER B N 1
ATOM 2795 C CA . SER B 1 203 ? -23.361 44.543 -13.759 1.00 42.20 252 SER B CA 1
ATOM 2796 C C . SER B 1 203 ? -22.337 43.889 -12.828 1.00 41.78 252 SER B C 1
ATOM 2797 O O . SER B 1 203 ? -22.673 43.466 -11.713 1.00 37.42 252 SER B O 1
ATOM 2800 N N . GLU B 1 204 ? -21.085 43.831 -13.275 1.00 32.54 253 GLU B N 1
ATOM 2801 C CA . GLU B 1 204 ? -20.021 43.244 -12.468 1.00 32.54 253 GLU B CA 1
ATOM 2802 C C . GLU B 1 204 ? -20.311 41.767 -12.217 1.00 38.52 253 GLU B C 1
ATOM 2803 O O . GLU B 1 204 ? -20.007 41.241 -11.146 1.00 41.78 253 GLU B O 1
ATOM 2809 N N . ALA B 1 205 ? -20.913 41.108 -13.203 1.00 38.98 254 ALA B N 1
ATOM 2810 C CA . ALA B 1 205 ? -21.243 39.694 -13.083 1.00 28.20 254 ALA B CA 1
ATOM 2811 C C . ALA B 1 205 ? -20.004 38.863 -12.813 1.00 22.56 254 ALA B C 1
ATOM 2812 O O . ALA B 1 205 ? -18.958 39.058 -13.427 1.00 27.00 254 ALA B O 1
ATOM 2814 N N . ILE B 1 206 ? -20.138 37.936 -11.877 1.00 24.52 255 ILE B N 1
ATOM 2815 C CA . ILE B 1 206 ? -19.131 36.925 -11.648 1.00 29.95 255 ILE B CA 1
ATOM 2816 C C . ILE B 1 206 ? -19.411 35.734 -12.540 1.00 19.08 255 ILE B C 1
ATOM 2817 O O . ILE B 1 206 ? -20.451 35.095 -12.432 1.00 33.83 255 ILE B O 1
ATOM 2822 N N . GLN B 1 207 ? -18.477 35.441 -13.428 1.00 28.73 256 GLN B N 1
ATOM 2823 C CA . GLN B 1 207 ? -18.590 34.274 -14.276 1.00 25.13 256 GLN B CA 1
ATOM 2824 C C . GLN B 1 207 ? -17.815 33.111 -13.657 1.00 26.62 256 GLN B C 1
ATOM 2825 O O . GLN B 1 207 ? -16.697 33.287 -13.175 1.00 29.17 256 GLN B O 1
ATOM 2831 N N . THR B 1 208 ? -18.402 31.923 -13.673 1.00 14.80 257 THR B N 1
ATOM 2832 C CA . THR B 1 208 ? -17.750 30.770 -13.070 1.00 27.22 257 THR B CA 1
ATOM 2833 C C . THR B 1 208 ? -17.877 29.554 -13.953 1.00 28.07 257 THR B C 1
ATOM 2834 O O . THR B 1 208 ? -18.770 29.494 -14.797 1.00 33.82 257 THR B O 1
ATOM 2838 N N . ASP B 1 209 ? -16.986 28.582 -13.773 1.00 26.36 258 ASP B N 1
ATOM 2839 C CA . ASP B 1 209 ? -17.206 27.290 -14.422 1.00 33.36 258 ASP B CA 1
ATOM 2840 C C . ASP B 1 209 ? -17.732 26.185 -13.491 1.00 38.45 258 ASP B C 1
ATOM 2841 O O . ASP B 1 209 ? -17.783 25.017 -13.883 1.00 55.81 258 ASP B O 1
ATOM 2846 N N . ALA B 1 210 ? -18.126 26.555 -12.271 1.00 24.13 259 ALA B N 1
ATOM 2847 C CA . ALA B 1 210 ? -18.927 25.667 -11.423 1.00 30.60 259 ALA B CA 1
ATOM 2848 C C . ALA B 1 210 ? -20.278 25.488 -12.099 1.00 31.23 259 ALA B C 1
ATOM 2849 O O . ALA B 1 210 ? -20.918 26.472 -12.446 1.00 40.73 259 ALA B O 1
ATOM 2851 N N . ASP B 1 211 ? -20.710 24.244 -12.289 1.00 31.47 260 ASP B N 1
ATOM 2852 C CA . ASP B 1 211 ? -21.984 23.967 -12.959 1.00 44.50 260 ASP B CA 1
ATOM 2853 C C . ASP B 1 211 ? -23.154 24.644 -12.246 1.00 49.10 260 ASP B C 1
ATOM 2854 O O . ASP B 1 211 ? -23.371 24.427 -11.054 1.00 54.47 260 ASP B O 1
ATOM 2859 N N . ILE B 1 212 ? -23.895 25.470 -12.980 1.00 48.27 261 ILE B N 1
ATOM 2860 C CA . ILE B 1 212 ? -25.027 26.210 -12.422 1.00 35.83 261 ILE B CA 1
ATOM 2861 C C . ILE B 1 212 ? -26.299 26.047 -13.253 1.00 35.98 261 ILE B C 1
ATOM 2862 O O . ILE B 1 212 ? -26.346 26.386 -14.437 1.00 47.96 261 ILE B O 1
ATOM 2867 N N . ASN B 1 213 ? -27.337 25.543 -12.607 1.00 40.06 262 ASN B N 1
ATOM 2868 C CA . ASN B 1 213 ? -28.577 25.206 -13.280 1.00 40.01 262 ASN B CA 1
ATOM 2869 C C . ASN B 1 213 ? -29.775 25.606 -12.433 1.00 45.98 262 ASN B C 1
ATOM 2870 O O . ASN B 1 213 ? -29.629 26.246 -11.389 1.00 57.38 262 ASN B O 1
ATOM 2875 N N . SER B 1 214 ? -30.959 25.209 -12.882 1.00 59.28 263 SER B N 1
ATOM 2876 C CA . SER B 1 214 ? -32.189 25.399 -12.121 1.00 64.39 263 SER B CA 1
ATOM 2877 C C . SER B 1 214 ? -32.064 24.911 -10.674 1.00 55.84 263 SER B C 1
ATOM 2878 O O . SER B 1 214 ? -32.453 25.612 -9.734 1.00 52.02 263 SER B O 1
ATOM 2881 N N . GLY B 1 215 ? -31.512 23.710 -10.509 1.00 62.66 264 GLY B N 1
ATOM 2882 C CA . GLY B 1 215 ? -31.346 23.090 -9.204 1.00 73.19 264 GLY B CA 1
ATOM 2883 C C . GLY B 1 215 ? -30.624 23.916 -8.145 1.00 78.92 264 GLY B C 1
ATOM 2884 O O . GLY B 1 215 ? -30.675 23.567 -6.955 1.00 69.61 264 GLY B O 1
ATOM 2885 N N . ASN B 1 216 ? -29.949 24.995 -8.557 1.00 51.72 265 ASN B N 1
ATOM 2886 C CA . ASN B 1 216 ? -29.237 25.826 -7.590 1.00 43.29 265 ASN B CA 1
ATOM 2887 C C . ASN B 1 216 ? -29.227 27.334 -7.847 1.00 48.47 265 ASN B C 1
ATOM 2888 O O . ASN B 1 216 ? -28.538 28.084 -7.141 1.00 46.83 265 ASN B O 1
ATOM 2893 N N . ALA B 1 217 ? -30.008 27.779 -8.829 1.00 33.73 266 ALA B N 1
ATOM 2894 C CA . ALA B 1 217 ? -30.265 29.216 -8.990 1.00 39.42 266 ALA B CA 1
ATOM 2895 C C . ALA B 1 217 ? -30.834 29.827 -7.706 1.00 39.34 266 ALA B C 1
ATOM 2896 O O . ALA B 1 217 ? -31.627 29.204 -7.009 1.00 46.36 266 ALA B O 1
ATOM 2898 N N . GLY B 1 218 ? -30.423 31.052 -7.403 1.00 41.30 267 GLY B N 1
ATOM 2899 C CA . GLY B 1 218 ? -30.926 31.761 -6.243 1.00 34.70 267 GLY B CA 1
ATOM 2900 C C . GLY B 1 218 ? -30.160 31.413 -4.984 1.00 30.08 267 GLY B C 1
ATOM 2901 O O . GLY B 1 218 ? -30.237 32.120 -3.985 1.00 36.46 267 GLY B O 1
ATOM 2902 N N . GLY B 1 219 ? -29.425 30.313 -5.021 1.00 24.06 268 GLY B N 1
ATOM 2903 C CA . GLY B 1 219 ? -28.572 29.955 -3.904 1.00 18.36 268 GLY B CA 1
ATOM 2904 C C . GLY B 1 219 ? -27.245 30.689 -3.940 1.00 18.99 268 GLY B C 1
ATOM 2905 O O . GLY B 1 219 ? -26.932 31.395 -4.911 1.00 22.14 268 GLY B O 1
ATOM 2906 N N . PRO B 1 220 ? -26.441 30.520 -2.885 1.00 20.26 269 PRO B N 1
ATOM 2907 C CA . PRO B 1 220 ? -25.200 31.295 -2.757 1.00 26.73 269 PRO B CA 1
ATOM 2908 C C . PRO B 1 220 ? -24.001 30.730 -3.517 1.00 23.74 269 PRO B C 1
ATOM 2909 O O . PRO B 1 220 ? -23.823 29.520 -3.643 1.00 29.93 269 PRO B O 1
ATOM 2913 N N . LEU B 1 221 ? -23.178 31.631 -4.025 1.00 24.62 270 LEU B N 1
ATOM 2914 C CA . LEU B 1 221 ? -21.857 31.272 -4.519 1.00 17.35 270 LEU B CA 1
ATOM 2915 C C . LEU B 1 221 ? -20.866 31.601 -3.400 1.00 20.74 270 LEU B C 1
ATOM 2916 O O . LEU B 1 221 ? -20.871 32.710 -2.860 1.00 19.35 270 LEU B O 1
ATOM 2921 N N . LEU B 1 222 ? -20.027 30.645 -3.025 1.00 19.09 271 LEU B N 1
ATOM 2922 C CA . LEU B 1 222 ? -19.084 30.902 -1.943 1.00 22.98 271 LEU B CA 1
ATOM 2923 C C . LEU B 1 222 ? -17.627 30.893 -2.371 1.00 27.50 271 LEU B C 1
ATOM 2924 O O . LEU B 1 222 ? -17.256 30.310 -3.394 1.00 30.51 271 LEU B O 1
ATOM 2929 N N . ASP B 1 223 ? -16.799 31.559 -1.580 1.00 24.87 272 ASP B N 1
ATOM 2930 C CA . ASP B 1 223 ? -15.358 31.470 -1.763 1.00 16.01 272 ASP B CA 1
ATOM 2931 C C . ASP B 1 223 ? -14.791 30.459 -0.771 1.00 22.71 272 ASP B C 1
ATOM 2932 O O . ASP B 1 223 ? -15.536 29.852 0.009 1.00 22.86 272 ASP B O 1
ATOM 2937 N N . SER B 1 224 ? -13.477 30.287 -0.788 1.00 25.81 273 SER B N 1
ATOM 2938 C CA . SER B 1 224 ? -12.863 29.186 -0.056 1.00 29.96 273 SER B CA 1
ATOM 2939 C C . SER B 1 224 ? -12.919 29.340 1.473 1.00 20.14 273 SER B C 1
ATOM 2940 O O . SER B 1 224 ? -12.674 28.386 2.202 1.00 36.38 273 SER B O 1
ATOM 2943 N N . TYR B 1 225 ? -13.263 30.526 1.952 1.00 18.31 274 TYR B N 1
ATOM 2944 C CA . TYR B 1 225 ? -13.424 30.742 3.390 1.00 20.62 274 TYR B CA 1
ATOM 2945 C C . TYR B 1 225 ? -14.842 30.437 3.859 1.00 30.14 274 TYR B C 1
ATOM 2946 O O . TYR B 1 225 ? -15.135 30.508 5.052 1.00 34.73 274 TYR B O 1
ATOM 2955 N N . GLY B 1 226 ? -15.720 30.102 2.920 1.00 25.28 275 GLY B N 1
ATOM 2956 C CA . GLY B 1 226 ? -17.113 29.876 3.251 1.00 18.44 275 GLY B CA 1
ATOM 2957 C C . GLY B 1 226 ? -17.946 31.142 3.272 1.00 20.93 275 GLY B C 1
ATOM 2958 O O . GLY B 1 226 ? -19.077 31.128 3.746 1.00 34.70 275 GLY B O 1
ATOM 2959 N N . HIS B 1 227 ? -17.392 32.238 2.760 1.00 29.78 276 HIS B N 1
ATOM 2960 C CA . HIS B 1 227 ? -18.130 33.499 2.669 1.00 30.72 276 HIS B CA 1
ATOM 2961 C C . HIS B 1 227 ? -18.892 33.603 1.362 1.00 24.60 276 HIS B C 1
ATOM 2962 O O . HIS B 1 227 ? -18.420 33.163 0.315 1.00 34.38 276 HIS B O 1
ATOM 2969 N N . THR B 1 228 ? -20.075 34.194 1.430 1.00 21.79 277 THR B N 1
ATOM 2970 C CA . THR B 1 228 ? -20.898 34.390 0.247 1.00 25.94 277 THR B CA 1
ATOM 2971 C C . THR B 1 228 ? -20.426 35.594 -0.554 1.00 25.43 277 THR B C 1
ATOM 2972 O O . THR B 1 228 ? -20.336 36.699 -0.034 1.00 36.56 277 THR B O 1
ATOM 2976 N N . ILE B 1 229 ? -20.123 35.359 -1.823 1.00 18.88 278 ILE B N 1
ATOM 2977 C CA . ILE B 1 229 ? -19.560 36.375 -2.705 1.00 27.38 278 ILE B CA 1
ATOM 2978 C C . ILE B 1 229 ? -20.471 36.609 -3.886 1.00 20.66 278 ILE B C 1
ATOM 2979 O O . ILE B 1 229 ? -20.199 37.462 -4.709 1.00 35.92 278 ILE B O 1
ATOM 2984 N N . GLY B 1 230 ? -21.551 35.849 -3.975 1.00 20.97 279 GLY B N 1
ATOM 2985 C CA . GLY B 1 230 ? -22.504 36.079 -5.038 1.00 23.89 279 GLY B CA 1
ATOM 2986 C C . GLY B 1 230 ? -23.776 35.275 -4.916 1.00 25.78 279 GLY B C 1
ATOM 2987 O O . GLY B 1 230 ? -23.928 34.464 -4.006 1.00 23.42 279 GLY B O 1
ATOM 2988 N N . VAL B 1 231 ? -24.696 35.522 -5.839 1.00 17.50 280 VAL B N 1
ATOM 2989 C CA . VAL B 1 231 ? -25.943 34.782 -5.908 1.00 25.71 280 VAL B CA 1
ATOM 2990 C C . VAL B 1 231 ? -26.047 34.106 -7.279 1.00 22.62 280 VAL B C 1
ATOM 2991 O O . VAL B 1 231 ? -26.047 34.778 -8.302 1.00 25.65 280 VAL B O 1
ATOM 2995 N N . ASN B 1 232 ? -26.127 32.777 -7.294 1.00 19.72 281 ASN B N 1
ATOM 2996 C CA . ASN B 1 232 ? -26.301 32.039 -8.540 1.00 30.31 281 ASN B CA 1
ATOM 2997 C C . ASN B 1 232 ? -27.565 32.465 -9.294 1.00 31.92 281 ASN B C 1
ATOM 2998 O O . ASN B 1 232 ? -28.645 32.499 -8.728 1.00 39.18 281 ASN B O 1
ATOM 3003 N N . THR B 1 233 ? -27.433 32.782 -10.572 1.00 30.36 282 THR B N 1
ATOM 3004 C CA . THR B 1 233 ? -28.604 32.967 -11.424 1.00 39.46 282 THR B CA 1
ATOM 3005 C C . THR B 1 233 ? -28.583 31.956 -12.547 1.00 45.12 282 THR B C 1
ATOM 3006 O O . THR B 1 233 ? -27.550 31.349 -12.824 1.00 56.88 282 THR B O 1
ATOM 3010 N N . ALA B 1 234 ? -29.715 31.778 -13.210 1.00 54.65 283 ALA B N 1
ATOM 3011 C CA . ALA B 1 234 ? -29.748 30.877 -14.352 1.00 68.13 283 ALA B CA 1
ATOM 3012 C C . ALA B 1 234 ? -30.555 31.453 -15.506 1.00 79.61 283 ALA B C 1
ATOM 3013 O O . ALA B 1 234 ? -30.527 30.921 -16.616 1.00 95.75 283 ALA B O 1
ATOM 3015 N N . THR B 1 235 ? -31.259 32.550 -15.249 0.84 83.41 284 THR B N 1
ATOM 3016 C CA . THR B 1 235 ? -32.100 33.156 -16.274 0.84 91.92 284 THR B CA 1
ATOM 3017 C C . THR B 1 235 ? -31.283 33.502 -17.524 0.84 91.05 284 THR B C 1
ATOM 3018 O O . THR B 1 235 ? -31.802 33.469 -18.638 0.84 89.43 284 THR B O 1
ATOM 3022 N N . PHE B 1 236 ? -29.999 33.802 -17.339 0.89 88.33 285 PHE B N 1
ATOM 3023 C CA . PHE B 1 236 ? -29.105 34.066 -18.467 0.89 89.20 285 PHE B CA 1
ATOM 3024 C C . PHE B 1 236 ? -28.236 32.837 -18.774 0.89 84.93 285 PHE B C 1
ATOM 3025 O O . PHE B 1 236 ? -28.613 31.959 -19.560 0.89 71.59 285 PHE B O 1
ATOM 3033 N N . VAL B 1 247 ? -20.792 28.010 -19.263 1.00 53.07 296 VAL B N 1
ATOM 3034 C CA . VAL B 1 247 ? -20.808 29.445 -18.943 1.00 66.47 296 VAL B CA 1
ATOM 3035 C C . VAL B 1 247 ? -21.933 29.857 -17.988 1.00 63.71 296 VAL B C 1
ATOM 3036 O O . VAL B 1 247 ? -23.098 29.933 -18.376 1.00 62.79 296 VAL B O 1
ATOM 3040 N N . ASN B 1 248 ? -21.561 30.137 -16.742 1.00 45.24 297 ASN B N 1
ATOM 3041 C CA . ASN B 1 248 ? -22.519 30.430 -15.689 1.00 34.56 297 ASN B CA 1
ATOM 3042 C C . ASN B 1 248 ? -22.178 31.733 -14.992 1.00 24.89 297 ASN B C 1
ATOM 3043 O O . ASN B 1 248 ? -21.011 32.105 -14.902 1.00 36.03 297 ASN B O 1
ATOM 3048 N N . PHE B 1 249 ? -23.199 32.410 -14.470 1.00 40.25 298 PHE B N 1
ATOM 3049 C CA . PHE B 1 249 ? -23.031 33.729 -13.872 1.00 29.85 298 PHE B CA 1
ATOM 3050 C C . PHE B 1 249 ? -23.657 33.857 -12.493 1.00 33.79 298 PHE B C 1
ATOM 3051 O O . PHE B 1 249 ? -24.726 33.306 -12.241 1.00 35.65 298 PHE B O 1
ATOM 3059 N N . ALA B 1 250 ? -23.002 34.614 -11.613 1.00 30.03 299 ALA B N 1
ATOM 3060 C CA . ALA B 1 250 ? -23.597 34.998 -10.325 1.00 28.01 299 ALA B CA 1
ATOM 3061 C C . ALA B 1 250 ? -23.665 36.506 -10.179 1.00 31.59 299 ALA B C 1
ATOM 3062 O O . ALA B 1 250 ? -22.812 37.217 -10.701 1.00 36.52 299 ALA B O 1
ATOM 3064 N N . ILE B 1 251 ? -24.688 36.987 -9.476 1.00 31.01 300 ILE B N 1
ATOM 3065 C CA . ILE B 1 251 ? -24.779 38.395 -9.105 1.00 33.28 300 ILE B CA 1
ATOM 3066 C C . ILE B 1 251 ? -23.875 38.663 -7.910 1.00 25.59 300 ILE B C 1
ATOM 3067 O O . ILE B 1 251 ? -23.906 37.942 -6.917 1.00 26.43 300 ILE B O 1
ATOM 3072 N N . PRO B 1 252 ? -23.042 39.689 -8.013 1.00 20.88 301 PRO B N 1
ATOM 3073 C CA . PRO B 1 252 ? -21.990 39.899 -7.017 1.00 25.84 301 PRO B CA 1
ATOM 3074 C C . PRO B 1 252 ? -22.571 40.292 -5.676 1.00 21.45 301 PRO B C 1
ATOM 3075 O O . PRO B 1 252 ? -23.498 41.082 -5.640 1.00 32.38 301 PRO B O 1
ATOM 3079 N N . ILE B 1 253 ? -22.045 39.730 -4.592 1.00 26.53 302 ILE B N 1
ATOM 3080 C CA . ILE B 1 253 ? -22.616 39.978 -3.279 1.00 29.89 302 ILE B CA 1
ATOM 3081 C C . ILE B 1 253 ? -22.626 41.475 -2.928 1.00 34.10 302 ILE B C 1
ATOM 3082 O O . ILE B 1 253 ? -23.481 41.942 -2.176 1.00 42.26 302 ILE B O 1
ATOM 3087 N N . ASP B 1 254 ? -21.690 42.229 -3.489 1.00 26.70 303 ASP B N 1
ATOM 3088 C CA . ASP B 1 254 ? -21.656 43.668 -3.242 1.00 32.85 303 ASP B CA 1
ATOM 3089 C C . ASP B 1 254 ? -22.919 44.379 -3.709 1.00 31.08 303 ASP B C 1
ATOM 3090 O O . ASP B 1 254 ? -23.367 45.309 -3.066 1.00 33.43 303 ASP B O 1
ATOM 3095 N N . THR B 1 255 ? -23.499 43.932 -4.818 1.00 32.87 304 THR B N 1
ATOM 3096 C CA . THR B 1 255 ? -24.734 44.525 -5.315 1.00 25.30 304 THR B CA 1
ATOM 3097 C C . THR B 1 255 ? -25.869 44.197 -4.373 1.00 32.48 304 THR B C 1
ATOM 3098 O O . THR B 1 255 ? -26.765 45.006 -4.155 1.00 45.90 304 THR B O 1
ATOM 3102 N N . VAL B 1 256 ? -25.807 42.998 -3.812 1.00 26.93 305 VAL B N 1
ATOM 3103 C CA . VAL B 1 256 ? -26.799 42.505 -2.866 1.00 23.44 305 VAL B CA 1
ATOM 3104 C C . VAL B 1 256 ? -26.699 43.226 -1.513 1.00 33.32 305 VAL B C 1
ATOM 3105 O O . VAL B 1 256 ? -27.701 43.499 -0.858 1.00 35.59 305 VAL B O 1
ATOM 3109 N N . VAL B 1 257 ? -25.482 43.543 -1.103 1.00 35.63 306 VAL B N 1
ATOM 3110 C CA . VAL B 1 257 ? -25.270 44.191 0.176 1.00 25.52 306 VAL B CA 1
ATOM 3111 C C . VAL B 1 257 ? -25.806 45.623 0.174 1.00 35.44 306 VAL B C 1
ATOM 3112 O O . VAL B 1 257 ? -26.286 46.104 1.204 1.00 29.27 306 VAL B O 1
ATOM 3116 N N . ARG B 1 258 ? -25.741 46.287 -0.983 1.00 25.32 307 ARG B N 1
ATOM 3117 C CA . ARG B 1 258 ? -26.262 47.649 -1.129 1.00 28.46 307 ARG B CA 1
ATOM 3118 C C . ARG B 1 258 ? -27.777 47.660 -1.310 1.00 35.01 307 ARG B C 1
ATOM 3119 O O . ARG B 1 258 ? -28.426 48.636 -0.977 1.00 43.81 307 ARG B O 1
ATOM 3127 N N . THR B 1 259 ? -28.337 46.578 -1.841 1.00 29.79 308 THR B N 1
ATOM 3128 C CA . THR B 1 259 ? -29.731 46.582 -2.275 1.00 30.74 308 THR B CA 1
ATOM 3129 C C . THR B 1 259 ? -30.713 45.966 -1.291 1.00 42.53 308 THR B C 1
ATOM 3130 O O . THR B 1 259 ? -31.832 46.451 -1.156 1.00 39.49 308 THR B O 1
ATOM 3134 N N . VAL B 1 260 ? -30.306 44.891 -0.624 1.00 38.89 309 VAL B N 1
ATOM 3135 C CA . VAL B 1 260 ? -31.210 44.162 0.265 1.00 32.59 309 VAL B CA 1
ATOM 3136 C C . VAL B 1 260 ? -31.742 44.968 1.461 1.00 29.62 309 VAL B C 1
ATOM 3137 O O . VAL B 1 260 ? -32.920 44.868 1.794 1.00 31.25 309 VAL B O 1
ATOM 3141 N N . PRO B 1 261 ? -30.885 45.783 2.099 1.00 42.39 310 PRO B N 1
ATOM 3142 C CA . PRO B 1 261 ? -31.391 46.626 3.195 1.00 30.15 310 PRO B CA 1
ATOM 3143 C C . PRO B 1 261 ? -32.527 47.561 2.749 1.00 37.71 310 PRO B C 1
ATOM 3144 O O . PRO B 1 261 ? -33.399 47.893 3.557 1.00 38.70 310 PRO B O 1
ATOM 3148 N N . TYR B 1 262 ? -32.528 47.974 1.483 1.00 26.17 311 TYR B N 1
ATOM 3149 C CA . TYR B 1 262 ? -33.609 48.818 0.970 1.00 24.75 311 TYR B CA 1
ATOM 3150 C C . TYR B 1 262 ? -34.873 48.029 0.637 1.00 31.86 311 TYR B C 1
ATOM 3151 O O . TYR B 1 262 ? -35.980 48.536 0.775 1.00 35.51 311 TYR B O 1
ATOM 3160 N N . LEU B 1 263 ? -34.710 46.790 0.191 1.00 32.35 312 LEU B N 1
ATOM 3161 C CA . LEU B 1 263 ? -35.865 45.945 -0.092 1.00 34.83 312 LEU B CA 1
ATOM 3162 C C . LEU B 1 263 ? -36.615 45.616 1.195 1.00 37.28 312 LEU B C 1
ATOM 3163 O O . LEU B 1 263 ? -37.844 45.562 1.217 1.00 43.26 312 LEU B O 1
ATOM 3168 N N . ILE B 1 264 ? -35.866 45.402 2.269 1.00 31.20 313 ILE B N 1
ATOM 3169 C CA . ILE B 1 264 ? -36.462 45.084 3.554 1.00 39.99 313 ILE B CA 1
ATOM 3170 C C . ILE B 1 264 ? -37.190 46.285 4.139 1.00 49.60 313 ILE B C 1
ATOM 3171 O O . ILE B 1 264 ? -38.327 46.171 4.602 1.00 41.80 313 ILE B O 1
ATOM 3176 N N . VAL B 1 265 ? -36.529 47.438 4.110 1.00 42.94 314 VAL B N 1
ATOM 3177 C CA . VAL B 1 265 ? -37.031 48.610 4.813 1.00 39.63 314 VAL B CA 1
ATOM 3178 C C . VAL B 1 265 ? -38.061 49.412 4.001 1.00 40.85 314 VAL B C 1
ATOM 3179 O O . VAL B 1 265 ? -39.037 49.888 4.559 1.00 35.91 314 VAL B O 1
ATOM 3183 N N . TYR B 1 266 ? -37.858 49.539 2.692 1.00 39.58 315 TYR B N 1
ATOM 3184 C CA . TYR B 1 266 ? -38.765 50.322 1.840 1.00 29.56 315 TYR B CA 1
ATOM 3185 C C . TYR B 1 266 ? -39.606 49.468 0.896 1.00 39.20 315 TYR B C 1
ATOM 3186 O O . TYR B 1 266 ? -40.617 49.934 0.389 1.00 43.03 315 TYR B O 1
ATOM 3195 N N . GLY B 1 267 ? -39.169 48.245 0.609 1.00 46.21 316 GLY B N 1
ATOM 3196 C CA . GLY B 1 267 ? -39.898 47.393 -0.318 1.00 28.21 316 GLY B CA 1
ATOM 3197 C C . GLY B 1 267 ? -39.542 47.572 -1.792 1.00 49.88 316 GLY B C 1
ATOM 3198 O O . GLY B 1 267 ? -40.185 46.974 -2.657 1.00 65.60 316 GLY B O 1
ATOM 3199 N N . THR B 1 268 ? -38.534 48.397 -2.079 1.00 46.44 317 THR B N 1
ATOM 3200 C CA . THR B 1 268 ? -37.949 48.530 -3.426 1.00 53.70 317 THR B CA 1
ATOM 3201 C C . THR B 1 268 ? -36.520 49.074 -3.326 1.00 61.71 317 THR B C 1
ATOM 3202 O O . THR B 1 268 ? -36.152 49.684 -2.315 1.00 56.18 317 THR B O 1
ATOM 3206 N N . ALA B 1 269 ? -35.722 48.866 -4.375 1.00 54.87 318 ALA B N 1
ATOM 3207 C CA . ALA B 1 269 ? -34.363 49.402 -4.402 1.00 55.05 318 ALA B CA 1
ATOM 3208 C C . ALA B 1 269 ? -34.381 50.912 -4.206 1.00 61.30 318 ALA B C 1
ATOM 3209 O O . ALA B 1 269 ? -33.333 51.532 -4.037 1.00 72.72 318 ALA B O 1
ATOM 3211 N N . GLU C 1 33 ? -0.785 35.894 -0.870 1.00 52.81 82 GLU C N 1
ATOM 3212 C CA . GLU C 1 33 ? -2.216 36.047 -0.648 1.00 58.72 82 GLU C CA 1
ATOM 3213 C C . GLU C 1 33 ? -2.771 35.142 0.454 1.00 62.44 82 GLU C C 1
ATOM 3214 O O . GLU C 1 33 ? -2.138 34.162 0.865 1.00 33.20 82 GLU C O 1
ATOM 3220 N N . GLU C 1 34 ? -3.962 35.501 0.927 1.00 74.63 83 GLU C N 1
ATOM 3221 C CA . GLU C 1 34 ? -4.729 34.691 1.860 1.00 62.06 83 GLU C CA 1
ATOM 3222 C C . GLU C 1 34 ? -5.504 33.641 1.067 1.00 57.52 83 GLU C C 1
ATOM 3223 O O . GLU C 1 34 ? -6.397 32.979 1.595 1.00 65.82 83 GLU C O 1
ATOM 3229 N N . LEU C 1 35 ? -5.161 33.498 -0.210 1.00 38.00 84 LEU C N 1
ATOM 3230 C CA . LEU C 1 35 ? -5.724 32.437 -1.033 1.00 34.57 84 LEU C CA 1
ATOM 3231 C C . LEU C 1 35 ? -4.969 31.135 -0.793 1.00 24.79 84 LEU C C 1
ATOM 3232 O O . LEU C 1 35 ? -3.822 31.149 -0.383 1.00 28.39 84 LEU C O 1
ATOM 3237 N N . GLU C 1 36 ? -5.613 30.004 -1.040 1.00 25.56 85 GLU C N 1
ATOM 3238 C CA . GLU C 1 36 ? -4.921 28.719 -0.976 1.00 17.59 85 GLU C CA 1
ATOM 3239 C C . GLU C 1 36 ? -3.778 28.641 -2.011 1.00 28.56 85 GLU C C 1
ATOM 3240 O O . GLU C 1 36 ? -3.759 29.401 -2.981 1.00 32.87 85 GLU C O 1
ATOM 3246 N N . GLU C 1 37 ? -2.814 27.747 -1.794 1.00 29.95 86 GLU C N 1
ATOM 3247 C CA . GLU C 1 37 ? -1.712 27.586 -2.745 1.00 26.43 86 GLU C CA 1
ATOM 3248 C C . GLU C 1 37 ? -2.201 27.419 -4.169 1.00 33.94 86 GLU C C 1
ATOM 3249 O O . GLU C 1 37 ? -1.679 28.063 -5.079 1.00 36.00 86 GLU C O 1
ATOM 3255 N N . GLU C 1 38 ? -3.191 26.548 -4.353 1.00 21.97 87 GLU C N 1
ATOM 3256 C CA . GLU C 1 38 ? -3.725 26.257 -5.677 1.00 28.00 87 GLU C CA 1
ATOM 3257 C C . GLU C 1 38 ? -4.409 27.468 -6.300 1.00 31.86 87 GLU C C 1
ATOM 3258 O O . GLU C 1 38 ? -4.211 27.757 -7.481 1.00 24.71 87 GLU C O 1
ATOM 3264 N N . GLU C 1 39 ? -5.213 28.179 -5.511 1.00 26.08 88 GLU C N 1
ATOM 3265 C CA . GLU C 1 39 ? -5.781 29.439 -5.983 1.00 25.81 88 GLU C CA 1
ATOM 3266 C C . GLU C 1 39 ? -4.661 30.406 -6.407 1.00 20.84 88 GLU C C 1
ATOM 3267 O O . GLU C 1 39 ? -4.775 31.078 -7.431 1.00 27.55 88 GLU C O 1
ATOM 3273 N N . GLU C 1 40 ? -3.574 30.459 -5.637 1.00 22.12 89 GLU C N 1
ATOM 3274 C CA . GLU C 1 40 ? -2.466 31.372 -5.948 1.00 25.01 89 GLU C CA 1
ATOM 3275 C C . GLU C 1 40 ? -1.832 31.057 -7.274 1.00 21.48 89 GLU C C 1
ATOM 3276 O O . GLU C 1 40 ? -1.552 31.958 -8.059 1.00 30.51 89 GLU C O 1
ATOM 3282 N N . ARG C 1 41 ? -1.581 29.780 -7.529 1.00 24.18 90 ARG C N 1
ATOM 3283 C CA A ARG C 1 41 ? -1.005 29.399 -8.801 0.48 21.99 90 ARG C CA 1
ATOM 3284 C CA B ARG C 1 41 ? -1.006 29.398 -8.805 0.52 21.91 90 ARG C CA 1
ATOM 3285 C C . ARG C 1 41 ? -1.961 29.779 -9.929 1.00 22.66 90 ARG C C 1
ATOM 3286 O O . ARG C 1 41 ? -1.540 30.349 -10.933 1.00 32.12 90 ARG C O 1
ATOM 3301 N N . ASN C 1 42 ? -3.249 29.492 -9.749 1.00 12.66 91 ASN C N 1
ATOM 3302 C CA . ASN C 1 42 ? -4.241 29.813 -10.775 1.00 20.16 91 ASN C CA 1
ATOM 3303 C C . ASN C 1 42 ? -4.263 31.293 -11.097 1.00 20.25 91 ASN C C 1
ATOM 3304 O O . ASN C 1 42 ? -4.194 31.705 -12.250 1.00 33.98 91 ASN C O 1
ATOM 3309 N N . VAL C 1 43 ? -4.359 32.087 -10.047 1.00 21.55 92 VAL C N 1
ATOM 3310 C CA . VAL C 1 43 ? -4.408 33.527 -10.163 1.00 23.04 92 VAL C CA 1
ATOM 3311 C C . VAL C 1 43 ? -3.175 34.086 -10.877 1.00 27.98 92 VAL C C 1
ATOM 3312 O O . VAL C 1 43 ? -3.290 34.959 -11.747 1.00 27.16 92 VAL C O 1
ATOM 3316 N N . ASN C 1 44 ? -1.999 33.579 -10.519 1.00 19.10 93 ASN C N 1
ATOM 3317 C CA . ASN C 1 44 ? -0.767 34.067 -11.125 1.00 17.27 93 ASN C CA 1
ATOM 3318 C C . ASN C 1 44 ? -0.647 33.647 -12.582 1.00 29.38 93 ASN C C 1
ATOM 3319 O O . ASN C 1 44 ? -0.279 34.446 -13.444 1.00 29.68 93 ASN C O 1
ATOM 3324 N N . LEU C 1 45 ? -0.997 32.394 -12.845 1.00 17.84 94 LEU C N 1
ATOM 3325 C CA . LEU C 1 45 ? -0.933 31.839 -14.179 1.00 15.20 94 LEU C CA 1
ATOM 3326 C C . LEU C 1 45 ? -1.748 32.707 -15.129 1.00 20.90 94 LEU C C 1
ATOM 3327 O O . LEU C 1 45 ? -1.303 33.028 -16.228 1.00 28.35 94 LEU C O 1
ATOM 3332 N N . PHE C 1 46 ? -2.939 33.097 -14.687 1.00 16.16 95 PHE C N 1
ATOM 3333 C CA . PHE C 1 46 ? -3.822 33.939 -15.485 1.00 16.11 95 PHE C CA 1
ATOM 3334 C C . PHE C 1 46 ? -3.234 35.339 -15.694 1.00 31.55 95 PHE C C 1
ATOM 3335 O O . PHE C 1 46 ? -3.262 35.882 -16.806 1.00 24.34 95 PHE C O 1
ATOM 3343 N N . GLN C 1 47 ? -2.711 35.930 -14.626 1.00 22.79 96 GLN C N 1
ATOM 3344 C CA . GLN C 1 47 ? -2.146 37.264 -14.750 1.00 34.97 96 GLN C CA 1
ATOM 3345 C C . GLN C 1 47 ? -0.979 37.262 -15.729 1.00 27.35 96 GLN C C 1
ATOM 3346 O O . GLN C 1 47 ? -0.803 38.212 -16.484 1.00 40.35 96 GLN C O 1
ATOM 3352 N N . LYS C 1 48 ? -0.203 36.188 -15.757 1.00 18.38 97 LYS C N 1
ATOM 3353 C CA . LYS C 1 48 ? 0.960 36.196 -16.630 1.00 36.50 97 LYS C CA 1
ATOM 3354 C C . LYS C 1 48 ? 0.702 35.697 -18.052 1.00 39.45 97 LYS C C 1
ATOM 3355 O O . LYS C 1 48 ? 1.542 35.896 -18.926 1.00 45.85 97 LYS C O 1
ATOM 3361 N N . THR C 1 49 ? -0.448 35.071 -18.298 1.00 32.06 98 THR C N 1
ATOM 3362 C CA . THR C 1 49 ? -0.727 34.542 -19.641 1.00 23.22 98 THR C CA 1
ATOM 3363 C C . THR C 1 49 ? -1.855 35.221 -20.412 1.00 28.37 98 THR C C 1
ATOM 3364 O O . THR C 1 49 ? -1.861 35.179 -21.639 1.00 33.06 98 THR C O 1
ATOM 3368 N N . SER C 1 50 ? -2.821 35.818 -19.717 1.00 23.86 99 SER C N 1
ATOM 3369 C CA . SER C 1 50 ? -3.954 36.426 -20.421 1.00 39.00 99 SER C CA 1
ATOM 3370 C C . SER C 1 50 ? -3.582 37.611 -21.335 1.00 38.85 99 SER C C 1
ATOM 3371 O O . SER C 1 50 ? -4.288 37.874 -22.306 1.00 41.98 99 SER C O 1
ATOM 3374 N N . PRO C 1 51 ? -2.481 38.324 -21.031 1.00 29.02 100 PRO C N 1
ATOM 3375 C CA . PRO C 1 51 ? -2.008 39.373 -21.947 1.00 35.74 100 PRO C CA 1
ATOM 3376 C C . PRO C 1 51 ? -1.543 38.832 -23.296 1.00 37.54 100 PRO C C 1
ATOM 3377 O O . PRO C 1 51 ? -1.245 39.624 -24.182 1.00 44.46 100 PRO C O 1
ATOM 3381 N N . SER C 1 52 ? -1.470 37.516 -23.453 1.00 37.01 101 SER C N 1
ATOM 3382 C CA . SER C 1 52 ? -1.094 36.941 -24.741 1.00 21.10 101 SER C CA 1
ATOM 3383 C C . SER C 1 52 ? -2.325 36.564 -25.548 1.00 21.69 101 SER C C 1
ATOM 3384 O O . SER C 1 52 ? -2.230 36.114 -26.690 1.00 25.15 101 SER C O 1
ATOM 3387 N N . VAL C 1 53 ? -3.496 36.753 -24.961 1.00 23.73 102 VAL C N 1
ATOM 3388 C CA . VAL C 1 53 ? -4.706 36.292 -25.614 1.00 24.73 102 VAL C CA 1
ATOM 3389 C C . VAL C 1 53 ? -5.389 37.424 -26.339 1.00 30.24 102 VAL C C 1
ATOM 3390 O O . VAL C 1 53 ? -5.495 38.535 -25.821 1.00 47.82 102 VAL C O 1
ATOM 3394 N N . VAL C 1 54 ? -5.819 37.151 -27.564 1.00 29.01 103 VAL C N 1
ATOM 3395 C CA . VAL C 1 54 ? -6.420 38.195 -28.378 1.00 22.35 103 VAL C CA 1
ATOM 3396 C C . VAL C 1 54 ? -7.842 37.835 -28.741 1.00 32.27 103 VAL C C 1
ATOM 3397 O O . VAL C 1 54 ? -8.245 36.658 -28.684 1.00 28.07 103 VAL C O 1
ATOM 3401 N N . TYR C 1 55 ? -8.595 38.868 -29.106 1.00 32.37 104 TYR C N 1
ATOM 3402 C CA . TYR C 1 55 ? -9.992 38.729 -29.482 1.00 29.27 104 TYR C CA 1
ATOM 3403 C C . TYR C 1 55 ? -10.146 39.075 -30.957 1.00 38.12 104 TYR C C 1
ATOM 3404 O O . TYR C 1 55 ? -9.646 40.095 -31.421 1.00 41.66 104 TYR C O 1
ATOM 3413 N N . ILE C 1 56 ? -10.846 38.224 -31.688 1.00 38.19 105 ILE C N 1
ATOM 3414 C CA . ILE C 1 56 ? -10.901 38.330 -33.135 1.00 43.46 105 ILE C CA 1
ATOM 3415 C C . ILE C 1 56 ? -12.334 38.404 -33.622 1.00 49.01 105 ILE C C 1
ATOM 3416 O O . ILE C 1 56 ? -13.135 37.500 -33.373 1.00 48.27 105 ILE C O 1
ATOM 3421 N N . GLU C 1 57 ? -12.653 39.490 -34.314 1.00 54.23 106 GLU C N 1
ATOM 3422 C CA . GLU C 1 57 ? -13.996 39.698 -34.837 1.00 68.56 106 GLU C CA 1
ATOM 3423 C C . GLU C 1 57 ? -14.016 39.668 -36.353 1.00 67.42 106 GLU C C 1
ATOM 3424 O O . GLU C 1 57 ? -13.350 40.471 -37.013 1.00 61.23 106 GLU C O 1
ATOM 3430 N N . ALA C 1 58 ? -14.788 38.733 -36.892 1.00 74.20 107 ALA C N 1
ATOM 3431 C CA . ALA C 1 58 ? -15.025 38.659 -38.323 1.00 84.60 107 ALA C CA 1
ATOM 3432 C C . ALA C 1 58 ? -16.225 39.537 -38.689 1.00 78.01 107 ALA C C 1
ATOM 3433 O O . ALA C 1 58 ? -17.382 39.136 -38.542 1.00 72.82 107 ALA C O 1
ATOM 3435 N N . ILE C 1 59 ? -15.928 40.743 -39.154 1.00 71.20 108 ILE C N 1
ATOM 3436 C CA . ILE C 1 59 ? -16.945 41.712 -39.523 1.00 78.78 108 ILE C CA 1
ATOM 3437 C C . ILE C 1 59 ? -17.275 41.627 -41.006 1.00 93.72 108 ILE C C 1
ATOM 3438 O O . ILE C 1 59 ? -16.390 41.410 -41.836 1.00 91.38 108 ILE C O 1
ATOM 3443 N N . GLU C 1 60 ? -18.549 41.801 -41.342 1.00 108.15 109 GLU C N 1
ATOM 3444 C CA . GLU C 1 60 ? -18.935 41.993 -42.736 1.00 114.68 109 GLU C CA 1
ATOM 3445 C C . GLU C 1 60 ? -19.405 43.432 -42.967 1.00 103.20 109 GLU C C 1
ATOM 3446 O O . GLU C 1 60 ? -20.204 43.966 -42.196 1.00 92.65 109 GLU C O 1
ATOM 3452 N N . LEU C 1 61 ? -18.900 44.055 -44.027 1.00 101.89 110 LEU C N 1
ATOM 3453 C CA . LEU C 1 61 ? -19.237 45.441 -44.334 1.00 99.46 110 LEU C CA 1
ATOM 3454 C C . LEU C 1 61 ? -20.453 45.535 -45.258 1.00 96.17 110 LEU C C 1
ATOM 3455 O O . LEU C 1 61 ? -21.121 46.571 -45.327 1.00 94.35 110 LEU C O 1
ATOM 3460 N N . GLY C 1 80 ? -19.499 35.773 -36.455 1.00 81.99 129 GLY C N 1
ATOM 3461 C CA . GLY C 1 80 ? -18.282 35.001 -36.273 1.00 86.31 129 GLY C CA 1
ATOM 3462 C C . GLY C 1 80 ? -17.222 35.685 -35.422 1.00 84.53 129 GLY C C 1
ATOM 3463 O O . GLY C 1 80 ? -16.499 36.559 -35.896 1.00 79.94 129 GLY C O 1
ATOM 3464 N N . THR C 1 81 ? -17.129 35.293 -34.155 1.00 83.97 130 THR C N 1
ATOM 3465 C CA . THR C 1 81 ? -16.073 35.801 -33.281 1.00 74.62 130 THR C CA 1
ATOM 3466 C C . THR C 1 81 ? -15.270 34.660 -32.664 1.00 57.57 130 THR C C 1
ATOM 3467 O O . THR C 1 81 ? -15.758 33.537 -32.551 1.00 64.06 130 THR C O 1
ATOM 3471 N N . GLY C 1 82 ? -14.037 34.954 -32.266 1.00 32.33 131 GLY C N 1
ATOM 3472 C CA . GLY C 1 82 ? -13.167 33.935 -31.718 1.00 27.03 131 GLY C CA 1
ATOM 3473 C C . GLY C 1 82 ? -12.020 34.498 -30.916 1.00 28.87 131 GLY C C 1
ATOM 3474 O O . GLY C 1 82 ? -11.956 35.702 -30.688 1.00 41.03 131 GLY C O 1
ATOM 3475 N N . SER C 1 83 ? -11.119 33.620 -30.481 1.00 27.87 132 SER C N 1
ATOM 3476 C CA . SER C 1 83 ? -9.915 34.026 -29.764 1.00 25.66 132 SER C CA 1
ATOM 3477 C C . SER C 1 83 ? -8.679 33.640 -30.565 1.00 28.73 132 SER C C 1
ATOM 3478 O O . SER C 1 83 ? -8.758 32.938 -31.573 1.00 21.78 132 SER C O 1
ATOM 3481 N N . GLY C 1 84 ? -7.527 34.085 -30.093 1.00 27.07 133 GLY C N 1
ATOM 3482 C CA . GLY C 1 84 ? -6.264 33.677 -30.669 1.00 16.39 133 GLY C CA 1
ATOM 3483 C C . GLY C 1 84 ? -5.184 34.076 -29.697 1.00 31.00 133 GLY C C 1
ATOM 3484 O O . GLY C 1 84 ? -5.487 34.603 -28.624 1.00 36.78 133 GLY C O 1
ATOM 3485 N N . PHE C 1 85 ? -3.927 33.841 -30.052 1.00 21.11 134 PHE C N 1
ATOM 3486 C CA . PHE C 1 85 ? -2.851 34.278 -29.182 1.00 18.06 134 PHE C CA 1
ATOM 3487 C C . PHE C 1 85 ? -1.641 34.788 -29.945 1.00 30.35 134 PHE C C 1
ATOM 3488 O O . PHE C 1 85 ? -1.449 34.512 -31.125 1.00 33.27 134 PHE C O 1
ATOM 3496 N N . VAL C 1 86 ? -0.821 35.542 -29.237 1.00 23.35 135 VAL C N 1
ATOM 3497 C CA . VAL C 1 86 ? 0.345 36.144 -29.823 1.00 21.67 135 VAL C CA 1
ATOM 3498 C C . VAL C 1 86 ? 1.461 35.121 -29.951 1.00 21.77 135 VAL C C 1
ATOM 3499 O O . VAL C 1 86 ? 1.893 34.500 -28.979 1.00 28.67 135 VAL C O 1
ATOM 3503 N N . TRP C 1 87 ? 1.907 34.948 -31.184 1.00 25.72 136 TRP C N 1
ATOM 3504 C CA . TRP C 1 87 ? 2.949 34.002 -31.497 1.00 21.25 136 TRP C CA 1
ATOM 3505 C C . TRP C 1 87 ? 4.303 34.661 -31.306 1.00 30.63 136 TRP C C 1
ATOM 3506 O O . TRP C 1 87 ? 5.197 34.077 -30.706 1.00 32.92 136 TRP C O 1
ATOM 3517 N N . ASP C 1 88 ? 4.455 35.884 -31.807 1.00 32.82 137 ASP C N 1
ATOM 3518 C CA . ASP C 1 88 ? 5.732 36.582 -31.670 1.00 42.91 137 ASP C CA 1
ATOM 3519 C C . ASP C 1 88 ? 5.601 38.102 -31.608 1.00 47.72 137 ASP C C 1
ATOM 3520 O O . ASP C 1 88 ? 4.515 38.653 -31.790 1.00 48.73 137 ASP C O 1
ATOM 3525 N N . LYS C 1 89 ? 6.721 38.774 -31.360 1.00 48.25 138 LYS C N 1
ATOM 3526 C CA . LYS C 1 89 ? 6.741 40.236 -31.285 1.00 55.91 138 LYS C CA 1
ATOM 3527 C C . LYS C 1 89 ? 6.494 40.934 -32.633 1.00 48.07 138 LYS C C 1
ATOM 3528 O O . LYS C 1 89 ? 6.084 42.089 -32.671 1.00 50.87 138 LYS C O 1
ATOM 3534 N N . LEU C 1 90 ? 6.742 40.241 -33.738 1.00 37.25 139 LEU C N 1
ATOM 3535 C CA . LEU C 1 90 ? 6.495 40.832 -35.052 1.00 34.80 139 LEU C CA 1
ATOM 3536 C C . LEU C 1 90 ? 5.012 41.120 -35.301 1.00 42.80 139 LEU C C 1
ATOM 3537 O O . LEU C 1 90 ? 4.665 41.945 -36.140 1.00 44.91 139 LEU C O 1
ATOM 3542 N N . GLY C 1 91 ? 4.135 40.431 -34.582 1.00 41.32 140 GLY C N 1
ATOM 3543 C CA . GLY C 1 91 ? 2.714 40.642 -34.749 1.00 29.05 140 GLY C CA 1
ATOM 3544 C C . GLY C 1 91 ? 2.009 39.483 -35.417 1.00 40.55 140 GLY C C 1
ATOM 3545 O O . GLY C 1 91 ? 0.942 39.658 -35.997 1.00 43.38 140 GLY C O 1
ATOM 3546 N N . HIS C 1 92 ? 2.598 38.294 -35.343 1.00 33.97 141 HIS C N 1
ATOM 3547 C CA . HIS C 1 92 ? 1.897 37.096 -35.793 1.00 30.10 141 HIS C CA 1
ATOM 3548 C C . HIS C 1 92 ? 0.926 36.569 -34.732 1.00 32.93 141 HIS C C 1
ATOM 3549 O O . HIS C 1 92 ? 1.271 36.441 -33.554 1.00 34.92 141 HIS C O 1
ATOM 3556 N N . ILE C 1 93 ? -0.291 36.264 -35.166 1.00 25.53 142 ILE C N 1
ATOM 3557 C CA . ILE C 1 93 ? -1.324 35.742 -34.288 1.00 24.10 142 ILE C CA 1
ATOM 3558 C C . ILE C 1 93 ? -1.733 34.350 -34.766 1.00 36.01 142 ILE C C 1
ATOM 3559 O O . ILE C 1 93 ? -1.998 34.153 -35.947 1.00 35.91 142 ILE C O 1
ATOM 3564 N N . VAL C 1 94 ? -1.779 33.382 -33.855 1.00 34.38 143 VAL C N 1
ATOM 3565 C CA . VAL C 1 94 ? -2.335 32.071 -34.172 1.00 27.59 143 VAL C CA 1
ATOM 3566 C C . VAL C 1 94 ? -3.788 31.971 -33.709 1.00 33.09 143 VAL C C 1
ATOM 3567 O O . VAL C 1 94 ? -4.131 32.448 -32.631 1.00 40.27 143 VAL C O 1
ATOM 3571 N N . THR C 1 95 ? -4.631 31.336 -34.516 1.00 26.87 144 THR C N 1
ATOM 3572 C CA . THR C 1 95 ? -6.019 31.083 -34.149 1.00 29.11 144 THR C CA 1
ATOM 3573 C C . THR C 1 95 ? -6.509 29.816 -34.845 1.00 33.59 144 THR C C 1
ATOM 3574 O O . THR C 1 95 ? -5.715 29.079 -35.434 1.00 33.87 144 THR C O 1
ATOM 3578 N N . ASN C 1 96 ? -7.815 29.566 -34.779 1.00 27.50 145 ASN C N 1
ATOM 3579 C CA . ASN C 1 96 ? -8.419 28.483 -35.542 1.00 34.90 145 ASN C CA 1
ATOM 3580 C C . ASN C 1 96 ? -8.724 28.948 -36.952 1.00 46.18 145 ASN C C 1
ATOM 3581 O O . ASN C 1 96 ? -8.994 30.124 -37.167 1.00 46.44 145 ASN C O 1
ATOM 3586 N N . TYR C 1 97 ? -8.691 28.021 -37.904 1.00 36.13 146 TYR C N 1
ATOM 3587 C CA . TYR C 1 97 ? -9.188 28.289 -39.242 1.00 38.04 146 TYR C CA 1
ATOM 3588 C C . TYR C 1 97 ? -10.697 28.561 -39.252 1.00 42.65 146 TYR C C 1
ATOM 3589 O O . TYR C 1 97 ? -11.158 29.468 -39.937 1.00 57.38 146 TYR C O 1
ATOM 3598 N N A HIS C 1 98 ? -11.461 27.766 -38.510 0.54 48.04 147 HIS C N 1
ATOM 3599 N N B HIS C 1 98 ? -11.459 27.793 -38.479 0.46 48.07 147 HIS C N 1
ATOM 3600 C CA A HIS C 1 98 ? -12.904 27.962 -38.451 0.54 52.94 147 HIS C CA 1
ATOM 3601 C CA B HIS C 1 98 ? -12.910 27.961 -38.467 0.46 52.95 147 HIS C CA 1
ATOM 3602 C C A HIS C 1 98 ? -13.228 29.398 -38.041 0.54 54.56 147 HIS C C 1
ATOM 3603 C C B HIS C 1 98 ? -13.355 29.269 -37.800 0.46 54.61 147 HIS C C 1
ATOM 3604 O O A HIS C 1 98 ? -14.171 30.003 -38.550 0.54 55.71 147 HIS C O 1
ATOM 3605 O O B HIS C 1 98 ? -14.517 29.659 -37.894 0.46 58.98 147 HIS C O 1
ATOM 3618 N N . VAL C 1 99 ? -12.425 29.950 -37.139 1.00 54.66 148 VAL C N 1
ATOM 3619 C CA . VAL C 1 99 ? -12.682 31.291 -36.620 1.00 46.61 148 VAL C CA 1
ATOM 3620 C C . VAL C 1 99 ? -12.623 32.347 -37.728 1.00 53.78 148 VAL C C 1
ATOM 3621 O O . VAL C 1 99 ? -13.389 33.307 -37.713 1.00 58.70 148 VAL C O 1
ATOM 3625 N N . ILE C 1 100 ? -11.713 32.170 -38.686 1.00 62.27 149 ILE C N 1
ATOM 3626 C CA . ILE C 1 100 ? -11.581 33.106 -39.808 1.00 61.31 149 ILE C CA 1
ATOM 3627 C C . ILE C 1 100 ? -12.018 32.488 -41.134 1.00 57.94 149 ILE C C 1
ATOM 3628 O O . ILE C 1 100 ? -11.517 32.860 -42.190 1.00 54.37 149 ILE C O 1
ATOM 3633 N N . ALA C 1 101 ? -12.960 31.551 -41.075 1.00 64.74 150 ALA C N 1
ATOM 3634 C CA . ALA C 1 101 ? -13.336 30.768 -42.252 1.00 71.93 150 ALA C CA 1
ATOM 3635 C C . ALA C 1 101 ? -13.945 31.604 -43.374 1.00 82.66 150 ALA C C 1
ATOM 3636 O O . ALA C 1 101 ? -13.581 31.439 -44.539 1.00 91.73 150 ALA C O 1
ATOM 3638 N N . LYS C 1 102 ? -14.873 32.491 -43.026 1.00 85.73 151 LYS C N 1
ATOM 3639 C CA . LYS C 1 102 ? -15.518 33.355 -44.020 1.00 95.56 151 LYS C CA 1
ATOM 3640 C C . LYS C 1 102 ? -14.534 34.314 -44.699 1.00 91.40 151 LYS C C 1
ATOM 3641 O O . LYS C 1 102 ? -14.499 34.420 -45.925 1.00 99.35 151 LYS C O 1
ATOM 3647 N N . LEU C 1 103 ? -13.736 35.003 -43.893 1.00 74.85 152 LEU C N 1
ATOM 3648 C CA . LEU C 1 103 ? -12.730 35.934 -44.393 1.00 67.03 152 LEU C CA 1
ATOM 3649 C C . LEU C 1 103 ? -11.763 35.286 -45.381 1.00 72.94 152 LEU C C 1
ATOM 3650 O O . LEU C 1 103 ? -11.305 35.926 -46.330 1.00 84.94 152 LEU C O 1
ATOM 3655 N N . ALA C 1 104 ? -11.457 34.014 -45.152 1.00 76.02 153 ALA C N 1
ATOM 3656 C CA . ALA C 1 104 ? -10.466 33.298 -45.948 1.00 82.15 153 ALA C CA 1
ATOM 3657 C C . ALA C 1 104 ? -11.068 32.694 -47.215 1.00 90.80 153 ALA C C 1
ATOM 3658 O O . ALA C 1 104 ? -10.374 32.507 -48.218 1.00 76.85 153 ALA C O 1
ATOM 3660 N N . THR C 1 105 ? -12.358 32.383 -47.166 1.00 104.12 154 THR C N 1
ATOM 3661 C CA . THR C 1 105 ? -13.001 31.711 -48.288 1.00 115.11 154 THR C CA 1
ATOM 3662 C C . THR C 1 105 ? -13.937 32.648 -49.053 1.00 122.41 154 THR C C 1
ATOM 3663 O O . THR C 1 105 ? -13.704 32.942 -50.227 1.00 111.45 154 THR C O 1
ATOM 3667 N N . ASP C 1 106 ? -14.978 33.128 -48.380 1.00 134.15 155 ASP C N 1
ATOM 3668 C CA . ASP C 1 106 ? -15.939 34.032 -48.997 1.00 145.83 155 ASP C CA 1
ATOM 3669 C C . ASP C 1 106 ? -15.219 35.255 -49.553 1.00 143.78 155 ASP C C 1
ATOM 3670 O O . ASP C 1 106 ? -15.406 35.625 -50.715 1.00 141.51 155 ASP C O 1
ATOM 3675 N N . GLN C 1 107 ? -14.383 35.864 -48.716 1.00 139.08 156 GLN C N 1
ATOM 3676 C CA . GLN C 1 107 ? -13.697 37.099 -49.069 1.00 133.49 156 GLN C CA 1
ATOM 3677 C C . GLN C 1 107 ? -14.714 38.079 -49.647 1.00 135.50 156 GLN C C 1
ATOM 3678 O O . GLN C 1 107 ? -15.262 38.911 -48.924 1.00 122.77 156 GLN C O 1
ATOM 3684 N N . PHE C 1 108 ? -14.967 37.958 -50.950 1.00 145.91 157 PHE C N 1
ATOM 3685 C CA . PHE C 1 108 ? -15.967 38.768 -51.652 1.00 139.59 157 PHE C CA 1
ATOM 3686 C C . PHE C 1 108 ? -15.667 40.265 -51.578 1.00 122.80 157 PHE C C 1
ATOM 3687 O O . PHE C 1 108 ? -16.442 41.085 -52.068 1.00 116.17 157 PHE C O 1
ATOM 3695 N N . GLY C 1 109 ? -14.537 40.608 -50.965 1.00 114.96 158 GLY C N 1
ATOM 3696 C CA . GLY C 1 109 ? -14.116 41.991 -50.836 1.00 103.00 158 GLY C CA 1
ATOM 3697 C C . GLY C 1 109 ? -14.477 42.644 -49.511 1.00 94.49 158 GLY C C 1
ATOM 3698 O O . GLY C 1 109 ? -13.685 43.404 -48.953 1.00 76.29 158 GLY C O 1
ATOM 3699 N N . LEU C 1 110 ? -15.671 42.348 -49.001 1.00 107.60 159 LEU C N 1
ATOM 3700 C CA . LEU C 1 110 ? -16.191 43.027 -47.810 1.00 124.20 159 LEU C CA 1
ATOM 3701 C C . LEU C 1 110 ? -15.600 42.548 -46.476 1.00 128.41 159 LEU C C 1
ATOM 3702 O O . LEU C 1 110 ? -15.267 43.365 -45.616 1.00 128.84 159 LEU C O 1
ATOM 3707 N N . GLN C 1 111 ? -15.471 41.231 -46.315 1.00 126.53 160 GLN C N 1
ATOM 3708 C CA . GLN C 1 111 ? -14.953 40.630 -45.083 1.00 108.10 160 GLN C CA 1
ATOM 3709 C C . GLN C 1 111 ? -13.670 41.309 -44.588 1.00 104.57 160 GLN C C 1
ATOM 3710 O O . GLN C 1 111 ? -12.703 41.454 -45.338 1.00 105.05 160 GLN C O 1
ATOM 3716 N N . ARG C 1 112 ? -13.670 41.722 -43.324 1.00 98.57 161 ARG C N 1
ATOM 3717 C CA . ARG C 1 112 ? -12.487 42.312 -42.701 1.00 90.23 161 ARG C CA 1
ATOM 3718 C C . ARG C 1 112 ? -12.106 41.530 -41.443 1.00 88.27 161 ARG C C 1
ATOM 3719 O O . ARG C 1 112 ? -12.710 40.501 -41.132 1.00 77.44 161 ARG C O 1
ATOM 3721 N N . CYS C 1 113 ? -11.110 42.017 -40.712 1.00 80.73 162 CYS C N 1
ATOM 3722 C CA . CYS C 1 113 ? -10.653 41.296 -39.532 1.00 66.82 162 CYS C CA 1
ATOM 3723 C C . CYS C 1 113 ? -10.049 42.199 -38.455 1.00 69.34 162 CYS C C 1
ATOM 3724 O O . CYS C 1 113 ? -8.916 42.674 -38.594 1.00 64.56 162 CYS C O 1
ATOM 3727 N N . LYS C 1 114 ? -10.796 42.427 -37.376 1.00 53.96 163 LYS C N 1
ATOM 3728 C CA . LYS C 1 114 ? -10.287 43.264 -36.297 1.00 46.55 163 LYS C CA 1
ATOM 3729 C C . LYS C 1 114 ? -9.763 42.418 -35.144 1.00 55.70 163 LYS C C 1
ATOM 3730 O O . LYS C 1 114 ? -10.411 41.462 -34.703 1.00 39.35 163 LYS C O 1
ATOM 3736 N N . VAL C 1 115 ? -8.577 42.783 -34.672 1.00 42.31 164 VAL C N 1
ATOM 3737 C CA . VAL C 1 115 ? -7.918 42.072 -33.593 1.00 37.38 164 VAL C CA 1
ATOM 3738 C C . VAL C 1 115 ? -7.737 43.013 -32.410 1.00 40.37 164 VAL C C 1
ATOM 3739 O O . VAL C 1 115 ? -7.184 44.097 -32.556 1.00 45.48 164 VAL C O 1
ATOM 3743 N N . SER C 1 116 ? -8.202 42.606 -31.237 1.00 37.49 165 SER C N 1
ATOM 3744 C CA . SER C 1 116 ? -8.038 43.432 -30.051 1.00 37.41 165 SER C CA 1
ATOM 3745 C C . SER C 1 116 ? -7.128 42.723 -29.072 1.00 33.28 165 SER C C 1
ATOM 3746 O O . SER C 1 116 ? -7.215 41.509 -28.895 1.00 36.32 165 SER C O 1
ATOM 3749 N N . LEU C 1 117 ? -6.251 43.480 -28.434 1.00 30.05 166 LEU C N 1
ATOM 3750 C CA . LEU C 1 117 ? -5.313 42.892 -27.498 1.00 32.07 166 LEU C CA 1
ATOM 3751 C C . LEU C 1 117 ? -4.700 43.939 -26.597 1.00 37.50 166 LEU C C 1
ATOM 3752 O O . LEU C 1 117 ? -5.165 45.062 -26.525 1.00 45.88 166 LEU C O 1
ATOM 3757 N N . VAL C 1 118 ? -3.632 43.552 -25.920 1.00 41.82 167 VAL C N 1
ATOM 3758 C CA . VAL C 1 118 ? -3.013 44.373 -24.903 1.00 34.22 167 VAL C CA 1
ATOM 3759 C C . VAL C 1 118 ? -1.519 44.307 -25.145 1.00 48.72 167 VAL C C 1
ATOM 3760 O O . VAL C 1 118 ? -0.987 43.241 -25.466 1.00 60.35 167 VAL C O 1
ATOM 3764 N N . ASP C 1 119 ? -0.838 45.436 -25.005 1.00 40.86 168 ASP C N 1
ATOM 3765 C CA . ASP C 1 119 ? 0.608 45.452 -25.182 1.00 42.72 168 ASP C CA 1
ATOM 3766 C C . ASP C 1 119 ? 1.288 45.258 -23.838 1.00 47.37 168 ASP C C 1
ATOM 3767 O O . ASP C 1 119 ? 0.626 44.979 -22.836 1.00 41.17 168 ASP C O 1
ATOM 3772 N N . ALA C 1 120 ? 2.608 45.410 -23.817 1.00 44.96 169 ALA C N 1
ATOM 3773 C CA . ALA C 1 120 ? 3.384 45.133 -22.615 1.00 52.35 169 ALA C CA 1
ATOM 3774 C C . ALA C 1 120 ? 3.123 46.129 -21.484 1.00 66.62 169 ALA C C 1
ATOM 3775 O O . ALA C 1 120 ? 3.368 45.820 -20.318 1.00 70.80 169 ALA C O 1
ATOM 3777 N N . LYS C 1 121 ? 2.631 47.320 -21.825 1.00 75.63 170 LYS C N 1
ATOM 3778 C CA . LYS C 1 121 ? 2.330 48.345 -20.819 1.00 82.52 170 LYS C CA 1
ATOM 3779 C C . LYS C 1 121 ? 0.988 48.101 -20.121 1.00 76.82 170 LYS C C 1
ATOM 3780 O O . LYS C 1 121 ? 0.733 48.646 -19.047 1.00 79.54 170 LYS C O 1
ATOM 3786 N N . GLY C 1 122 ? 0.142 47.279 -20.734 1.00 58.39 171 GLY C N 1
ATOM 3787 C CA . GLY C 1 122 ? -1.170 46.979 -20.190 1.00 33.12 171 GLY C CA 1
ATOM 3788 C C . GLY C 1 122 ? -2.289 47.663 -20.953 1.00 48.95 171 GLY C C 1
ATOM 3789 O O . GLY C 1 122 ? -3.462 47.529 -20.605 1.00 51.65 171 GLY C O 1
ATOM 3790 N N . THR C 1 123 ? -1.929 48.386 -22.008 1.00 54.85 172 THR C N 1
ATOM 3791 C CA . THR C 1 123 ? -2.889 49.197 -22.754 1.00 54.16 172 THR C CA 1
ATOM 3792 C C . THR C 1 123 ? -3.660 48.407 -23.805 1.00 46.37 172 THR C C 1
ATOM 3793 O O . THR C 1 123 ? -3.080 47.908 -24.761 1.00 39.90 172 THR C O 1
ATOM 3797 N N . ARG C 1 124 ? -4.972 48.310 -23.628 1.00 49.35 173 ARG C N 1
ATOM 3798 C CA . ARG C 1 124 ? -5.841 47.712 -24.635 1.00 44.38 173 ARG C CA 1
ATOM 3799 C C . ARG C 1 124 ? -5.723 48.468 -25.951 1.00 46.29 173 ARG C C 1
ATOM 3800 O O . ARG C 1 124 ? -5.698 49.695 -25.967 1.00 70.72 173 ARG C O 1
ATOM 3808 N N . PHE C 1 125 ? -5.649 47.739 -27.055 1.00 48.80 174 PHE C N 1
ATOM 3809 C CA . PHE C 1 125 ? -5.675 48.371 -28.368 1.00 50.87 174 PHE C CA 1
ATOM 3810 C C . PHE C 1 125 ? -6.116 47.410 -29.459 1.00 45.49 174 PHE C C 1
ATOM 3811 O O . PHE C 1 125 ? -6.383 46.244 -29.202 1.00 64.62 174 PHE C O 1
ATOM 3819 N N . SER C 1 126 ? -6.197 47.907 -30.681 1.00 41.05 175 SER C N 1
ATOM 3820 C CA . SER C 1 126 ? -6.846 47.159 -31.739 1.00 44.80 175 SER C CA 1
ATOM 3821 C C . SER C 1 126 ? -6.191 47.429 -33.097 1.00 43.24 175 SER C C 1
ATOM 3822 O O . SER C 1 126 ? -5.691 48.515 -33.338 1.00 45.83 175 SER C O 1
ATOM 3825 N N . LYS C 1 127 ? -6.179 46.429 -33.973 1.00 44.50 176 LYS C N 1
ATOM 3826 C CA . LYS C 1 127 ? -5.526 46.545 -35.278 1.00 34.82 176 LYS C CA 1
ATOM 3827 C C . LYS C 1 127 ? -6.200 45.670 -36.319 1.00 39.99 176 LYS C C 1
ATOM 3828 O O . LYS C 1 127 ? -6.894 44.709 -35.986 1.00 49.20 176 LYS C O 1
ATOM 3834 N N . GLU C 1 128 ? -6.008 46.017 -37.587 1.00 61.70 177 GLU C N 1
ATOM 3835 C CA . GLU C 1 128 ? -6.518 45.201 -38.682 1.00 61.05 177 GLU C CA 1
ATOM 3836 C C . GLU C 1 128 ? -5.652 43.956 -38.787 1.00 53.81 177 GLU C C 1
ATOM 3837 O O . GLU C 1 128 ? -4.429 44.023 -38.656 1.00 54.98 177 GLU C O 1
ATOM 3843 N N . GLY C 1 129 ? -6.287 42.815 -39.004 1.00 47.38 178 GLY C N 1
ATOM 3844 C CA . GLY C 1 129 ? -5.559 41.566 -39.075 1.00 45.03 178 GLY C CA 1
ATOM 3845 C C . GLY C 1 129 ? -5.560 40.979 -40.466 1.00 53.88 178 GLY C C 1
ATOM 3846 O O . GLY C 1 129 ? -6.625 40.765 -41.054 1.00 61.22 178 GLY C O 1
ATOM 3847 N N . LYS C 1 130 ? -4.363 40.706 -40.983 1.00 44.84 179 LYS C N 1
ATOM 3848 C CA . LYS C 1 130 ? -4.202 40.168 -42.332 1.00 49.89 179 LYS C CA 1
ATOM 3849 C C . LYS C 1 130 ? -3.797 38.683 -42.306 1.00 51.14 179 LYS C C 1
ATOM 3850 O O . LYS C 1 130 ? -2.954 38.267 -41.503 1.00 44.82 179 LYS C O 1
ATOM 3856 N N . ILE C 1 131 ? -4.404 37.884 -43.181 1.00 56.39 180 ILE C N 1
ATOM 3857 C CA . ILE C 1 131 ? -4.076 36.457 -43.283 1.00 45.66 180 ILE C CA 1
ATOM 3858 C C . ILE C 1 131 ? -2.691 36.197 -43.892 1.00 51.25 180 ILE C C 1
ATOM 3859 O O . ILE C 1 131 ? -2.364 36.690 -44.970 1.00 61.13 180 ILE C O 1
ATOM 3864 N N . VAL C 1 132 ? -1.889 35.408 -43.189 1.00 51.17 181 VAL C N 1
ATOM 3865 C CA . VAL C 1 132 ? -0.537 35.076 -43.614 1.00 36.40 181 VAL C CA 1
ATOM 3866 C C . VAL C 1 132 ? -0.458 33.643 -44.154 1.00 49.75 181 VAL C C 1
ATOM 3867 O O . VAL C 1 132 ? 0.350 33.351 -45.029 1.00 58.60 181 VAL C O 1
ATOM 3871 N N . GLY C 1 133 ? -1.291 32.751 -43.626 1.00 43.61 182 GLY C N 1
ATOM 3872 C CA . GLY C 1 133 ? -1.254 31.350 -44.012 1.00 39.41 182 GLY C CA 1
ATOM 3873 C C . GLY C 1 133 ? -2.420 30.578 -43.428 1.00 40.96 182 GLY C C 1
ATOM 3874 O O . GLY C 1 133 ? -2.921 30.917 -42.360 1.00 47.90 182 GLY C O 1
ATOM 3875 N N . LEU C 1 134 ? -2.867 29.543 -44.130 1.00 48.99 183 LEU C N 1
ATOM 3876 C CA . LEU C 1 134 ? -3.975 28.725 -43.642 1.00 52.09 183 LEU C CA 1
ATOM 3877 C C . LEU C 1 134 ? -3.631 27.242 -43.650 1.00 52.51 183 LEU C C 1
ATOM 3878 O O . LEU C 1 134 ? -2.878 26.772 -44.501 1.00 68.91 183 LEU C O 1
ATOM 3883 N N . ASP C 1 135 ? -4.177 26.509 -42.686 1.00 52.57 184 ASP C N 1
ATOM 3884 C CA . ASP C 1 135 ? -4.075 25.055 -42.681 1.00 43.72 184 ASP C CA 1
ATOM 3885 C C . ASP C 1 135 ? -5.361 24.451 -42.142 1.00 48.27 184 ASP C C 1
ATOM 3886 O O . ASP C 1 135 ? -5.450 24.108 -40.965 1.00 60.21 184 ASP C O 1
ATOM 3891 N N . PRO C 1 136 ? -6.370 24.325 -43.009 1.00 57.47 185 PRO C N 1
ATOM 3892 C CA . PRO C 1 136 ? -7.688 23.801 -42.634 1.00 59.09 185 PRO C CA 1
ATOM 3893 C C . PRO C 1 136 ? -7.659 22.316 -42.219 1.00 59.55 185 PRO C C 1
ATOM 3894 O O . PRO C 1 136 ? -8.547 21.868 -41.481 1.00 60.67 185 PRO C O 1
ATOM 3898 N N . ASP C 1 137 ? -6.653 21.574 -42.677 1.00 52.40 186 ASP C N 1
ATOM 3899 C CA . ASP C 1 137 ? -6.469 20.179 -42.267 1.00 53.89 186 ASP C CA 1
ATOM 3900 C C . ASP C 1 137 ? -6.251 20.026 -40.762 1.00 64.16 186 ASP C C 1
ATOM 3901 O O . ASP C 1 137 ? -6.783 19.101 -40.137 1.00 71.93 186 ASP C O 1
ATOM 3906 N N . ASN C 1 138 ? -5.455 20.925 -40.189 1.00 51.30 187 ASN C N 1
ATOM 3907 C CA . ASN C 1 138 ? -5.246 20.939 -38.746 1.00 42.86 187 ASN C CA 1
ATOM 3908 C C . ASN C 1 138 ? -6.041 22.036 -38.026 1.00 51.59 187 ASN C C 1
ATOM 3909 O O . ASN C 1 138 ? -5.822 22.294 -36.839 1.00 55.77 187 ASN C O 1
ATOM 3914 N N . ASP C 1 139 ? -6.958 22.682 -38.746 1.00 38.53 188 ASP C N 1
ATOM 3915 C CA . ASP C 1 139 ? -7.723 23.808 -38.198 1.00 43.09 188 ASP C CA 1
ATOM 3916 C C . ASP C 1 139 ? -6.834 24.952 -37.678 1.00 45.73 188 ASP C C 1
ATOM 3917 O O . ASP C 1 139 ? -7.134 25.569 -36.656 1.00 45.46 188 ASP C O 1
ATOM 3922 N N . LEU C 1 140 ? -5.750 25.251 -38.385 1.00 41.23 189 LEU C N 1
ATOM 3923 C CA . LEU C 1 140 ? -4.874 26.341 -37.964 1.00 35.74 189 LEU C CA 1
ATOM 3924 C C . LEU C 1 140 ? -4.895 27.509 -38.934 1.00 32.71 189 LEU C C 1
ATOM 3925 O O . LEU C 1 140 ? -5.133 27.331 -40.120 1.00 35.00 189 LEU C O 1
ATOM 3930 N N . ALA C 1 141 ? -4.667 28.710 -38.412 1.00 27.92 190 ALA C N 1
ATOM 3931 C CA . ALA C 1 141 ? -4.512 29.901 -39.244 1.00 27.13 190 ALA C CA 1
ATOM 3932 C C . ALA C 1 141 ? -3.552 30.864 -38.572 1.00 37.19 190 ALA C C 1
ATOM 3933 O O . ALA C 1 141 ? -3.477 30.917 -37.343 1.00 39.63 190 ALA C O 1
ATOM 3935 N N . VAL C 1 142 ? -2.812 31.621 -39.375 1.00 33.51 191 VAL C N 1
ATOM 3936 C CA . VAL C 1 142 ? -1.936 32.652 -38.838 1.00 21.64 191 VAL C CA 1
ATOM 3937 C C . VAL C 1 142 ? -2.328 34.010 -39.383 1.00 26.88 191 VAL C C 1
ATOM 3938 O O . VAL C 1 142 ? -2.580 34.156 -40.570 1.00 36.92 191 VAL C O 1
ATOM 3942 N N . LEU C 1 143 ? -2.394 34.997 -38.500 1.00 25.07 192 LEU C N 1
ATOM 3943 C CA . LEU C 1 143 ? -2.691 36.364 -38.886 1.00 28.18 192 LEU C CA 1
ATOM 3944 C C . LEU C 1 143 ? -1.508 37.219 -38.519 1.00 33.32 192 LEU C C 1
ATOM 3945 O O . LEU C 1 143 ? -0.677 36.832 -37.702 1.00 37.55 192 LEU C O 1
ATOM 3950 N N . LYS C 1 144 ? -1.440 38.386 -39.136 1.00 29.06 193 LYS C N 1
ATOM 3951 C CA . LYS C 1 144 ? -0.368 39.322 -38.888 1.00 26.40 193 LYS C CA 1
ATOM 3952 C C . LYS C 1 144 ? -1.025 40.656 -38.654 1.00 30.57 193 LYS C C 1
ATOM 3953 O O . LYS C 1 144 ? -1.927 41.049 -39.397 1.00 37.82 193 LYS C O 1
ATOM 3959 N N . ILE C 1 145 ? -0.611 41.322 -37.586 1.00 31.58 194 ILE C N 1
ATOM 3960 C CA . ILE C 1 145 ? -0.996 42.700 -37.361 1.00 48.89 194 ILE C CA 1
ATOM 3961 C C . ILE C 1 145 ? 0.278 43.524 -37.403 1.00 59.17 194 ILE C C 1
ATOM 3962 O O . ILE C 1 145 ? 1.378 42.983 -37.246 1.00 57.49 194 ILE C O 1
ATOM 3967 N N . GLU C 1 146 ? 0.121 44.825 -37.625 1.00 58.46 195 GLU C N 1
ATOM 3968 C CA . GLU C 1 146 ? 1.230 45.767 -37.579 1.00 52.06 195 GLU C CA 1
ATOM 3969 C C . GLU C 1 146 ? 1.382 46.331 -36.169 1.00 60.41 195 GLU C C 1
ATOM 3970 O O . GLU C 1 146 ? 0.525 47.078 -35.693 1.00 57.30 195 GLU C O 1
ATOM 3976 N N . THR C 1 147 ? 2.471 45.971 -35.499 1.00 62.45 196 THR C N 1
ATOM 3977 C CA . THR C 1 147 ? 2.657 46.357 -34.107 1.00 63.68 196 THR C CA 1
ATOM 3978 C C . THR C 1 147 ? 2.847 47.853 -33.987 1.00 70.78 196 THR C C 1
ATOM 3979 O O . THR C 1 147 ? 2.317 48.480 -33.068 1.00 68.64 196 THR C O 1
ATOM 3983 N N . GLU C 1 148 ? 3.619 48.415 -34.915 1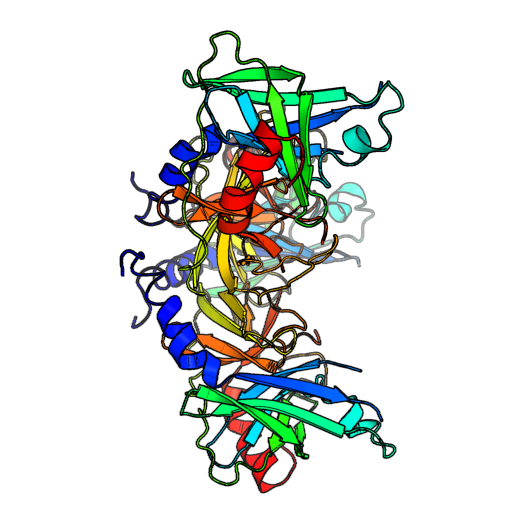.00 78.06 197 GLU C N 1
ATOM 3984 C CA . GLU C 1 148 ? 3.878 49.852 -34.953 1.00 68.95 197 GLU C CA 1
ATOM 3985 C C . GLU C 1 148 ? 4.414 50.350 -33.598 1.00 70.10 197 GLU C C 1
ATOM 3986 O O . GLU C 1 148 ? 3.875 51.268 -32.971 1.00 53.40 197 GLU C O 1
ATOM 3992 N N . GLY C 1 149 ? 5.488 49.708 -33.144 1.00 69.63 198 GLY C N 1
ATOM 3993 C CA . GLY C 1 149 ? 6.168 50.136 -31.936 1.00 74.06 198 GLY C CA 1
ATOM 3994 C C . GLY C 1 149 ? 5.538 49.664 -30.638 1.00 70.27 198 GLY C C 1
ATOM 3995 O O . GLY C 1 149 ? 6.124 49.815 -29.564 1.00 62.44 198 GLY C O 1
ATOM 3996 N N . ARG C 1 150 ? 4.334 49.110 -30.726 1.00 69.04 199 ARG C N 1
ATOM 3997 C CA . ARG C 1 150 ? 3.716 48.476 -29.573 1.00 62.40 199 ARG C CA 1
ATOM 3998 C C . ARG C 1 150 ? 4.501 47.208 -29.273 1.00 53.59 199 ARG C C 1
ATOM 3999 O O . ARG C 1 150 ? 4.863 46.484 -30.190 1.00 56.40 199 ARG C O 1
ATOM 4007 N N . GLU C 1 151 ? 4.774 46.940 -28.000 1.00 56.77 200 GLU C N 1
ATOM 4008 C CA . GLU C 1 151 ? 5.427 45.688 -27.629 1.00 59.33 200 GLU C CA 1
ATOM 4009 C C . GLU C 1 151 ? 4.413 44.630 -27.154 1.00 54.25 200 GLU C C 1
ATOM 4010 O O . GLU C 1 151 ? 3.639 44.855 -26.221 1.00 47.64 200 GLU C O 1
ATOM 4016 N N . LEU C 1 152 ? 4.433 43.475 -27.813 1.00 53.43 201 LEU C N 1
ATOM 4017 C CA . LEU C 1 152 ? 3.483 42.399 -27.546 1.00 39.63 201 LEU C CA 1
ATOM 4018 C C . LEU C 1 152 ? 3.960 41.397 -26.495 1.00 46.62 201 LEU C C 1
ATOM 4019 O O . LEU C 1 152 ? 5.115 41.427 -26.057 1.00 44.75 201 LEU C O 1
ATOM 4024 N N . ASN C 1 153 ? 3.050 40.502 -26.111 1.00 47.10 202 ASN C N 1
ATOM 4025 C CA . ASN C 1 153 ? 3.321 39.457 -25.128 1.00 41.01 202 ASN C CA 1
ATOM 4026 C C . ASN C 1 153 ? 3.079 38.076 -25.713 1.00 40.88 202 ASN C C 1
ATOM 4027 O O . ASN C 1 153 ? 1.956 37.562 -25.674 1.00 41.42 202 ASN C O 1
ATOM 4032 N N . PRO C 1 154 ? 4.134 37.483 -26.288 1.00 37.80 203 PRO C N 1
ATOM 4033 C CA . PRO C 1 154 ? 4.061 36.173 -26.944 1.00 36.99 203 PRO C CA 1
ATOM 4034 C C . PRO C 1 154 ? 3.870 35.066 -25.916 1.00 37.39 203 PRO C C 1
ATOM 4035 O O . PRO C 1 154 ? 4.332 35.200 -24.779 1.00 38.90 203 PRO C O 1
ATOM 4039 N N . VAL C 1 155 ? 3.179 33.997 -26.307 1.00 25.31 204 VAL C N 1
ATOM 4040 C CA . VAL C 1 155 ? 3.037 32.835 -25.440 1.00 18.25 204 VAL C CA 1
ATOM 4041 C C . VAL C 1 155 ? 4.401 32.203 -25.235 1.00 26.80 204 VAL C C 1
ATOM 4042 O O . VAL C 1 155 ? 5.340 32.446 -26.004 1.00 32.87 204 VAL C O 1
ATOM 4046 N N . VAL C 1 156 ? 4.507 31.398 -24.189 1.00 28.03 205 VAL C N 1
ATOM 4047 C CA . VAL C 1 156 ? 5.665 30.550 -23.989 1.00 31.67 205 VAL C CA 1
ATOM 4048 C C . VAL C 1 156 ? 5.275 29.156 -24.466 1.00 28.89 205 VAL C C 1
ATOM 4049 O O . VAL C 1 156 ? 4.413 28.512 -23.870 1.00 34.25 205 VAL C O 1
ATOM 4053 N N . LEU C 1 157 ? 5.895 28.692 -25.544 1.00 30.71 206 LEU C N 1
ATOM 4054 C CA . LEU C 1 157 ? 5.579 27.370 -26.083 1.00 27.57 206 LEU C CA 1
ATOM 4055 C C . LEU C 1 157 ? 6.069 26.237 -25.201 1.00 25.01 206 LEU C C 1
ATOM 4056 O O . LEU C 1 157 ? 7.182 26.269 -24.680 1.00 31.29 206 LEU C O 1
ATOM 4061 N N . GLY C 1 158 ? 5.203 25.247 -25.027 1.00 21.72 207 GLY C N 1
ATOM 4062 C CA . GLY C 1 158 ? 5.559 24.002 -24.387 1.00 13.97 207 GLY C CA 1
ATOM 4063 C C . GLY C 1 158 ? 5.519 22.829 -25.364 1.00 26.02 207 GLY C C 1
ATOM 4064 O O . GLY C 1 158 ? 5.661 22.988 -26.577 1.00 35.30 207 GLY C O 1
ATOM 4065 N N . THR C 1 159 ? 5.317 21.635 -24.834 1.00 24.72 208 THR C N 1
ATOM 4066 C CA . THR C 1 159 ? 5.350 20.435 -25.653 1.00 40.03 208 THR C CA 1
ATOM 4067 C C . THR C 1 159 ? 4.128 19.572 -25.355 1.00 26.94 208 THR C C 1
ATOM 4068 O O . THR C 1 159 ? 3.599 19.602 -24.249 1.00 37.59 208 THR C O 1
ATOM 4072 N N . SER C 1 160 ? 3.677 18.802 -26.334 1.00 27.62 209 SER C N 1
ATOM 4073 C CA . SER C 1 160 ? 2.464 18.017 -26.147 1.00 35.67 209 SER C CA 1
ATOM 4074 C C . SER C 1 160 ? 2.673 16.500 -26.230 1.00 39.59 209 SER C C 1
ATOM 4075 O O . SER C 1 160 ? 1.744 15.723 -25.987 1.00 50.51 209 SER C O 1
ATOM 4078 N N . ASN C 1 161 ? 3.887 16.069 -26.548 1.00 34.30 210 ASN C N 1
ATOM 4079 C CA . ASN C 1 161 ? 4.160 14.627 -26.660 1.00 47.50 210 ASN C CA 1
ATOM 4080 C C . ASN C 1 161 ? 4.468 13.938 -25.312 1.00 44.19 210 ASN C C 1
ATOM 4081 O O . ASN C 1 161 ? 4.476 12.713 -25.220 1.00 47.88 210 ASN C O 1
ATOM 4086 N N . ASP C 1 162 ? 4.713 14.729 -24.273 1.00 34.34 211 ASP C N 1
ATOM 4087 C CA . ASP C 1 162 ? 4.990 14.190 -22.948 1.00 44.97 211 ASP C CA 1
ATOM 4088 C C . ASP C 1 162 ? 3.889 14.534 -21.939 1.00 43.90 211 ASP C C 1
ATOM 4089 O O . ASP C 1 162 ? 4.107 14.503 -20.724 1.00 38.12 211 ASP C O 1
ATOM 4094 N N . LEU C 1 163 ? 2.715 14.887 -22.447 1.00 24.88 212 LEU C N 1
ATOM 4095 C CA . LEU C 1 163 ? 1.558 15.093 -21.589 1.00 32.71 212 LEU C CA 1
ATOM 4096 C C . LEU C 1 163 ? 1.144 13.771 -20.939 1.00 31.27 212 LEU C C 1
ATOM 4097 O O . LEU C 1 163 ? 1.402 12.696 -21.476 1.00 42.09 212 LEU C O 1
ATOM 4102 N N . ARG C 1 164 ? 0.502 13.858 -19.785 1.00 21.04 213 ARG C N 1
ATOM 4103 C CA A ARG C 1 164 ? -0.010 12.680 -19.092 0.44 28.72 213 ARG C CA 1
ATOM 4104 C CA B ARG C 1 164 ? -0.004 12.676 -19.098 0.56 28.94 213 ARG C CA 1
ATOM 4105 C C . ARG C 1 164 ? -1.456 12.922 -18.693 1.00 24.54 213 ARG C C 1
ATOM 4106 O O . ARG C 1 164 ? -1.788 13.978 -18.135 1.00 33.92 213 ARG C O 1
ATOM 4121 N N . VAL C 1 165 ? -2.322 11.961 -18.988 1.00 23.07 214 VAL C N 1
ATOM 4122 C CA . VAL C 1 165 ? -3.730 12.084 -18.628 1.00 18.58 214 VAL C CA 1
ATOM 4123 C C . VAL C 1 165 ? -3.808 12.284 -17.126 1.00 24.23 214 VAL C C 1
ATOM 4124 O O . VAL C 1 165 ? -3.255 11.483 -16.365 1.00 20.60 214 VAL C O 1
ATOM 4128 N N . GLY C 1 166 ? -4.451 13.370 -16.702 1.00 23.76 215 GLY C N 1
ATOM 4129 C CA . GLY C 1 166 ? -4.567 13.678 -15.285 1.00 19.52 215 GLY C CA 1
ATOM 4130 C C . GLY C 1 166 ? -3.912 14.983 -14.853 1.00 28.46 215 GLY C C 1
ATOM 4131 O O . GLY C 1 166 ? -4.160 15.496 -13.758 1.00 26.44 215 GLY C O 1
ATOM 4132 N N . GLN C 1 167 ? -3.052 15.537 -15.689 1.00 16.71 216 GLN C N 1
ATOM 4133 C CA . GLN C 1 167 ? -2.452 16.808 -15.307 1.00 23.22 216 GLN C CA 1
ATOM 4134 C C . GLN C 1 167 ? -3.397 17.963 -15.595 1.00 20.51 216 GLN C C 1
ATOM 4135 O O . GLN C 1 167 ? -4.330 17.840 -16.401 1.00 26.37 216 GLN C O 1
ATOM 4141 N N . SER C 1 168 ? -3.161 19.077 -14.913 1.00 26.35 217 SER C N 1
ATOM 4142 C CA . SER C 1 168 ? -4.023 20.245 -15.016 1.00 25.22 217 SER C CA 1
ATOM 4143 C C . SER C 1 168 ? -3.869 20.895 -16.362 1.00 25.90 217 SER C C 1
ATOM 4144 O O . SER C 1 168 ? -2.782 20.909 -16.937 1.00 20.90 217 SER C O 1
ATOM 4147 N N . CYS C 1 169 ? -4.970 21.427 -16.867 1.00 13.46 218 CYS C N 1
ATOM 4148 C CA . CYS C 1 169 ? -4.913 22.269 -18.045 1.00 16.68 218 CYS C CA 1
ATOM 4149 C C . CYS C 1 169 ? -5.816 23.498 -17.857 1.00 19.49 218 CYS C C 1
ATOM 4150 O O . CYS C 1 169 ? -6.773 23.483 -17.070 1.00 21.70 218 CYS C O 1
ATOM 4153 N N . PHE C 1 170 ? -5.470 24.565 -18.562 1.00 17.26 219 PHE C N 1
ATOM 4154 C CA . PHE C 1 170 ? -6.080 25.876 -18.368 1.00 19.31 219 PHE C CA 1
ATOM 4155 C C . PHE C 1 170 ? -6.407 26.453 -19.734 1.00 29.95 219 PHE C C 1
ATOM 4156 O O . PHE C 1 170 ? -5.519 26.633 -20.571 1.00 30.30 219 PHE C O 1
ATOM 4164 N N . ALA C 1 171 ? -7.685 26.703 -19.981 1.00 18.67 220 ALA C N 1
ATOM 4165 C CA . ALA C 1 171 ? -8.086 27.278 -21.252 1.00 18.02 220 ALA C CA 1
ATOM 4166 C C . ALA C 1 171 ? -8.484 28.746 -21.098 1.00 20.70 220 ALA C C 1
ATOM 4167 O O . ALA C 1 171 ? -9.343 29.087 -20.292 1.00 30.82 220 ALA C O 1
ATOM 4169 N N . ILE C 1 172 ? -7.842 29.609 -21.873 1.00 29.40 221 ILE C N 1
ATOM 4170 C CA . ILE C 1 172 ? -8.096 31.048 -21.843 1.00 23.66 221 ILE C CA 1
ATOM 4171 C C . ILE C 1 172 ? -8.657 31.537 -23.188 1.00 28.34 221 ILE C C 1
ATOM 4172 O O . ILE C 1 172 ? -8.153 31.181 -24.254 1.00 34.16 221 ILE C O 1
ATOM 4177 N N . GLY C 1 173 ? -9.715 32.333 -23.125 1.00 31.63 222 GLY C N 1
ATOM 4178 C CA . GLY C 1 173 ? -10.296 32.957 -24.298 1.00 44.05 222 GLY C CA 1
ATOM 4179 C C . GLY C 1 173 ? -10.717 34.391 -24.015 1.00 57.16 222 GLY C C 1
ATOM 4180 O O . GLY C 1 173 ? -10.561 34.881 -22.898 1.00 53.65 222 GLY C O 1
ATOM 4181 N N . ASN C 1 174 ? -11.224 35.071 -25.040 1.00 72.69 223 ASN C N 1
ATOM 4182 C CA . ASN C 1 174 ? -11.786 36.418 -24.906 1.00 54.87 223 ASN C CA 1
ATOM 4183 C C . ASN C 1 174 ? -13.161 36.358 -25.531 1.00 49.81 223 ASN C C 1
ATOM 4184 O O . ASN C 1 174 ? -13.288 36.447 -26.752 1.00 46.51 223 ASN C O 1
ATOM 4189 N N . PRO C 1 175 ? -14.193 36.175 -24.690 1.00 60.78 224 PRO C N 1
ATOM 4190 C CA . PRO C 1 175 ? -15.547 35.762 -25.084 1.00 60.76 224 PRO C CA 1
ATOM 4191 C C . PRO C 1 175 ? -16.443 36.858 -25.689 1.00 68.28 224 PRO C C 1
ATOM 4192 O O . PRO C 1 175 ? -17.245 36.560 -26.579 1.00 59.46 224 PRO C O 1
ATOM 4196 N N . TYR C 1 176 ? -16.324 38.096 -25.220 1.00 75.53 225 TYR C N 1
ATOM 4197 C CA . TYR C 1 176 ? -17.221 39.146 -25.689 1.00 75.06 225 TYR C CA 1
ATOM 4198 C C . TYR C 1 176 ? -16.510 40.447 -26.031 1.00 77.41 225 TYR C C 1
ATOM 4199 O O . TYR C 1 176 ? -17.156 41.484 -26.163 1.00 77.92 225 TYR C O 1
ATOM 4208 N N . GLY C 1 177 ? -15.187 40.393 -26.169 1.00 77.08 226 GLY C N 1
ATOM 4209 C CA . GLY C 1 177 ? -14.406 41.567 -26.530 1.00 74.46 226 GLY C CA 1
ATOM 4210 C C . GLY C 1 177 ? -13.904 42.389 -25.351 1.00 76.60 226 GLY C C 1
ATOM 4211 O O . GLY C 1 177 ? -13.093 43.308 -25.519 1.00 64.00 226 GLY C O 1
ATOM 4212 N N . TYR C 1 178 ? -14.372 42.045 -24.153 1.00 81.85 227 TYR C N 1
ATOM 4213 C CA . TYR C 1 178 ? -14.022 42.791 -22.946 1.00 77.14 227 TYR C CA 1
ATOM 4214 C C . TYR C 1 178 ? -12.903 42.143 -22.132 1.00 74.91 227 TYR C C 1
ATOM 4215 O O . TYR C 1 178 ? -11.726 42.401 -22.385 1.00 76.07 227 TYR C O 1
ATOM 4224 N N . GLU C 1 179 ? -13.256 41.307 -21.161 1.00 67.45 228 GLU C N 1
ATOM 4225 C CA . GLU C 1 179 ? -12.240 40.643 -20.346 1.00 62.49 228 GLU C CA 1
ATOM 4226 C C . GLU C 1 179 ? -11.906 39.237 -20.873 1.00 60.21 228 GLU C C 1
ATOM 4227 O O . GLU C 1 179 ? -12.687 38.632 -21.614 1.00 43.48 228 GLU C O 1
ATOM 4233 N N . ASN C 1 180 ? -10.736 38.725 -20.504 1.00 58.84 229 ASN C N 1
ATOM 4234 C CA . ASN C 1 180 ? -10.398 37.337 -20.810 1.00 52.48 229 ASN C CA 1
ATOM 4235 C C . ASN C 1 180 ? -11.054 36.404 -19.798 1.00 46.28 229 ASN C C 1
ATOM 4236 O O . ASN C 1 180 ? -11.371 36.811 -18.677 1.00 48.89 229 ASN C O 1
ATOM 4241 N N . THR C 1 181 ? -11.258 35.151 -20.187 1.00 29.19 230 THR C N 1
ATOM 4242 C CA . THR C 1 181 ? -11.889 34.202 -19.296 1.00 31.25 230 THR C CA 1
ATOM 4243 C C . THR C 1 181 ? -11.048 32.953 -19.119 1.00 37.83 230 THR C C 1
ATOM 4244 O O . THR C 1 181 ? -10.393 32.495 -20.048 1.00 50.64 230 THR C O 1
ATOM 4248 N N . LEU C 1 182 ? -11.085 32.412 -17.906 1.00 35.09 231 LEU C N 1
ATOM 4249 C CA . LEU C 1 182 ? -10.294 31.254 -17.529 1.00 24.22 231 LEU C CA 1
ATOM 4250 C C . LEU C 1 182 ? -11.198 30.060 -17.243 1.00 25.61 231 LEU C C 1
ATOM 4251 O O . LEU C 1 182 ? -12.161 30.183 -16.502 1.00 32.66 231 LEU C O 1
ATOM 4256 N N . THR C 1 183 ? -10.898 28.907 -17.833 1.00 28.02 232 THR C N 1
ATOM 4257 C CA . THR C 1 183 ? -11.510 27.650 -17.378 1.00 24.07 232 THR C CA 1
ATOM 4258 C C . THR C 1 183 ? -10.471 26.574 -17.073 1.00 28.34 232 THR C C 1
ATOM 4259 O O . THR C 1 183 ? -9.433 26.461 -17.740 1.00 19.35 232 THR C O 1
ATOM 4263 N N . ILE C 1 184 ? -10.761 25.777 -16.052 1.00 26.56 233 ILE C N 1
ATOM 4264 C CA . ILE C 1 184 ? -9.776 24.836 -15.560 1.00 14.18 233 ILE C CA 1
ATOM 4265 C C . ILE C 1 184 ? -10.282 23.412 -15.558 1.00 26.66 233 ILE C C 1
ATOM 4266 O O . ILE C 1 184 ? -11.408 23.131 -15.134 1.00 46.61 233 ILE C O 1
ATOM 4271 N N . GLY C 1 185 ? -9.441 22.503 -16.025 1.00 28.10 234 GLY C N 1
ATOM 4272 C CA . GLY C 1 185 ? -9.790 21.097 -15.984 1.00 26.08 234 GLY C CA 1
ATOM 4273 C C . GLY C 1 185 ? -8.562 20.221 -15.989 1.00 31.18 234 GLY C C 1
ATOM 4274 O O . GLY C 1 185 ? -7.468 20.664 -15.634 1.00 34.10 234 GLY C O 1
ATOM 4275 N N . VAL C 1 186 ? -8.737 18.969 -16.396 1.00 22.32 235 VAL C N 1
ATOM 4276 C CA . VAL C 1 186 ? -7.581 18.105 -16.600 1.00 17.19 235 VAL C CA 1
ATOM 4277 C C . VAL C 1 186 ? -7.469 17.593 -18.031 1.00 21.59 235 VAL C C 1
ATOM 4278 O O . VAL C 1 186 ? -8.421 17.664 -18.824 1.00 20.85 235 VAL C O 1
ATOM 4282 N N . VAL C 1 187 ? -6.289 17.089 -18.364 1.00 13.96 236 VAL C N 1
ATOM 4283 C CA . VAL C 1 187 ? -6.147 16.353 -19.602 1.00 12.22 236 VAL C CA 1
ATOM 4284 C C . VAL C 1 187 ? -6.891 15.031 -19.427 1.00 19.89 236 VAL C C 1
ATOM 4285 O O . VAL C 1 187 ? -6.519 14.206 -18.591 1.00 28.06 236 VAL C O 1
ATOM 4289 N N . SER C 1 188 ? -7.951 14.859 -20.213 1.00 19.81 237 SER C N 1
ATOM 4290 C CA . SER C 1 188 ? -8.833 13.703 -20.130 1.00 24.71 237 SER C CA 1
ATOM 4291 C C . SER C 1 188 ? -8.355 12.570 -21.020 1.00 34.39 237 SER C C 1
ATOM 4292 O O . SER C 1 188 ? -8.615 11.405 -20.737 1.00 26.23 237 SER C O 1
ATOM 4295 N N . GLY C 1 189 ? -7.690 12.923 -22.113 1.00 30.12 238 GLY C N 1
ATOM 4296 C CA . GLY C 1 189 ? -7.291 11.941 -23.102 1.00 28.46 238 GLY C CA 1
ATOM 4297 C C . GLY C 1 189 ? -6.247 12.468 -24.070 1.00 32.52 238 GLY C C 1
ATOM 4298 O O . GLY C 1 189 ? -6.164 13.658 -24.342 1.00 26.65 238 GLY C O 1
ATOM 4299 N N . LEU C 1 190 ? -5.434 11.564 -24.586 1.00 26.10 239 LEU C N 1
ATOM 4300 C CA . LEU C 1 190 ? -4.446 11.911 -25.585 1.00 33.26 239 LEU C CA 1
ATOM 4301 C C . LEU C 1 190 ? -4.754 11.077 -26.818 1.00 44.70 239 LEU C C 1
ATOM 4302 O O . LEU C 1 190 ? -4.625 9.854 -26.791 1.00 41.50 239 LEU C O 1
ATOM 4307 N N . GLY C 1 191 ? -5.207 11.746 -27.876 1.00 51.94 240 GLY C N 1
ATOM 4308 C CA . GLY C 1 191 ? -5.754 11.074 -29.046 1.00 41.12 240 GLY C CA 1
ATOM 4309 C C . GLY C 1 191 ? -4.720 10.216 -29.734 1.00 32.33 240 GLY C C 1
ATOM 4310 O O . GLY C 1 191 ? -3.546 10.235 -29.361 1.00 51.57 240 GLY C O 1
ATOM 4311 N N . ARG C 1 192 ? -5.149 9.455 -30.734 1.00 44.10 241 ARG C N 1
ATOM 4312 C CA . ARG C 1 192 ? -4.220 8.629 -31.499 1.00 68.00 241 ARG C CA 1
ATOM 4313 C C . ARG C 1 192 ? -3.745 9.395 -32.738 1.00 72.30 241 ARG C C 1
ATOM 4314 O O . ARG C 1 192 ? -4.349 10.399 -33.121 1.00 57.45 241 ARG C O 1
ATOM 4322 N N . GLU C 1 193 ? -2.669 8.918 -33.360 1.00 81.06 242 GLU C N 1
ATOM 4323 C CA . GLU C 1 193 ? -2.119 9.564 -34.551 1.00 88.12 242 GLU C CA 1
ATOM 4324 C C . GLU C 1 193 ? -3.034 9.373 -35.767 1.00 89.70 242 GLU C C 1
ATOM 4325 O O . GLU C 1 193 ? -3.371 8.243 -36.130 1.00 96.78 242 GLU C O 1
ATOM 4331 N N . ILE C 1 194 ? -3.443 10.483 -36.380 1.00 89.64 243 ILE C N 1
ATOM 4332 C CA . ILE C 1 194 ? -4.251 10.455 -37.601 1.00 90.79 243 ILE C CA 1
ATOM 4333 C C . ILE C 1 194 ? -3.455 11.046 -38.771 1.00 91.65 243 ILE C C 1
ATOM 4334 O O . ILE C 1 194 ? -3.271 12.265 -38.845 1.00 60.74 243 ILE C O 1
ATOM 4339 N N . PRO C 1 195 ? -2.980 10.181 -39.689 1.00 112.11 244 PRO C N 1
ATOM 4340 C CA . PRO C 1 195 ? -2.140 10.575 -40.832 1.00 112.26 244 PRO C CA 1
ATOM 4341 C C . PRO C 1 195 ? -2.711 11.734 -41.660 1.00 113.64 244 PRO C C 1
ATOM 4342 O O . PRO C 1 195 ? -2.032 12.747 -41.840 1.00 119.22 244 PRO C O 1
ATOM 4346 N N . SER C 1 196 ? -3.934 11.586 -42.161 1.00 103.07 245 SER C N 1
ATOM 4347 C CA . SER C 1 196 ? -4.568 12.648 -42.936 1.00 99.12 245 SER C CA 1
ATOM 4348 C C . SER C 1 196 ? -5.823 13.159 -42.218 1.00 103.85 245 SER C C 1
ATOM 4349 O O . SER C 1 196 ? -6.943 12.735 -42.531 1.00 81.17 245 SER C O 1
ATOM 4352 N N . PRO C 1 197 ? -5.631 14.077 -41.250 1.00 118.18 246 PRO C N 1
ATOM 4353 C CA . PRO C 1 197 ? -6.682 14.609 -40.367 1.00 114.04 246 PRO C CA 1
ATOM 4354 C C . PRO C 1 197 ? -7.949 15.008 -41.122 1.00 103.65 246 PRO C C 1
ATOM 4355 O O . PRO C 1 197 ? -9.052 14.645 -40.710 1.00 82.77 246 PRO C O 1
ATOM 4359 N N . ASN C 1 198 ? -7.775 15.749 -42.214 1.00 107.95 247 ASN C N 1
ATOM 4360 C CA . ASN C 1 198 ? -8.884 16.215 -43.043 1.00 108.66 247 ASN C CA 1
ATOM 4361 C C . ASN C 1 198 ? -10.043 16.842 -42.276 1.00 114.04 247 ASN C C 1
ATOM 4362 O O . ASN C 1 198 ? -11.031 16.175 -41.954 1.00 116.90 247 ASN C O 1
ATOM 4367 N N . GLY C 1 199 ? -9.899 18.130 -41.980 1.00 104.48 248 GLY C N 1
ATOM 4368 C CA . GLY C 1 199 ? -10.995 18.940 -41.488 1.00 99.03 248 GLY C CA 1
ATOM 4369 C C . GLY C 1 199 ? -11.515 18.615 -40.105 1.00 100.14 248 GLY C C 1
ATOM 4370 O O . GLY C 1 199 ? -11.231 19.342 -39.156 1.00 106.46 248 GLY C O 1
ATOM 4371 N N . LYS C 1 200 ? -12.280 17.533 -39.986 1.00 102.42 249 LYS C N 1
ATOM 4372 C CA . LYS C 1 200 ? -13.021 17.269 -38.752 1.00 114.16 249 LYS C CA 1
ATOM 4373 C C . LYS C 1 200 ? -12.403 16.171 -37.885 1.00 97.56 249 LYS C C 1
ATOM 4374 O O . LYS C 1 200 ? -13.108 15.373 -37.263 1.00 86.18 249 LYS C O 1
ATOM 4380 N N . SER C 1 201 ? -11.080 16.150 -37.829 1.00 89.59 250 SER C N 1
ATOM 4381 C CA . SER C 1 201 ? -10.375 15.135 -37.068 1.00 90.31 250 SER C CA 1
ATOM 4382 C C . SER C 1 201 ? -8.976 15.607 -36.700 1.00 79.14 250 SER C C 1
ATOM 4383 O O . SER C 1 201 ? -8.148 15.902 -37.569 1.00 66.86 250 SER C O 1
ATOM 4386 N N . ILE C 1 202 ? -8.714 15.673 -35.403 1.00 77.65 251 ILE C N 1
ATOM 4387 C CA . ILE C 1 202 ? -7.413 16.099 -34.922 1.00 76.17 251 ILE C CA 1
ATOM 4388 C C . ILE C 1 202 ? -6.513 14.905 -34.661 1.00 57.94 251 ILE C C 1
ATOM 4389 O O . ILE C 1 202 ? -6.856 14.018 -33.881 1.00 58.62 251 ILE C O 1
ATOM 4394 N N . SER C 1 203 ? -5.359 14.878 -35.310 1.00 42.63 252 SER C N 1
ATOM 4395 C CA . SER C 1 203 ? -4.356 13.888 -34.958 1.00 41.19 252 SER C CA 1
ATOM 4396 C C . SER C 1 203 ? -3.732 14.255 -33.615 1.00 36.78 252 SER C C 1
ATOM 4397 O O . SER C 1 203 ? -3.366 15.413 -33.387 1.00 36.19 252 SER C O 1
ATOM 4400 N N . GLU C 1 204 ? -3.614 13.273 -32.728 1.00 33.19 253 GLU C N 1
ATOM 4401 C CA . GLU C 1 204 ? -3.015 13.504 -31.416 1.00 33.84 253 GLU C CA 1
ATOM 4402 C C . GLU C 1 204 ? -3.791 14.536 -30.585 1.00 38.34 253 GLU C C 1
ATOM 4403 O O . GLU C 1 204 ? -3.200 15.246 -29.771 1.00 41.99 253 GLU C O 1
ATOM 4409 N N . ALA C 1 205 ? -5.105 14.615 -30.788 1.00 35.19 254 ALA C N 1
ATOM 4410 C CA . ALA C 1 205 ? -5.928 15.604 -30.091 1.00 27.95 254 ALA C CA 1
ATOM 4411 C C . ALA C 1 205 ? -5.818 15.485 -28.587 1.00 22.87 254 ALA C C 1
ATOM 4412 O O . ALA C 1 205 ? -5.834 14.392 -28.031 1.00 25.77 254 ALA C O 1
ATOM 4414 N N . ILE C 1 206 ? -5.718 16.629 -27.930 1.00 24.67 255 ILE C N 1
ATOM 4415 C CA . ILE C 1 206 ? -5.800 16.669 -26.485 1.00 25.61 255 ILE C CA 1
ATOM 4416 C C . ILE C 1 206 ? -7.255 16.814 -26.076 1.00 15.74 255 ILE C C 1
ATOM 4417 O O . ILE C 1 206 ? -7.933 17.752 -26.474 1.00 26.48 255 ILE C O 1
ATOM 4422 N N . GLN C 1 207 ? -7.746 15.857 -25.309 1.00 28.45 256 GLN C N 1
ATOM 4423 C CA . GLN C 1 207 ? -9.093 15.940 -24.771 1.00 29.70 256 GLN C CA 1
ATOM 4424 C C . GLN C 1 207 ? -9.019 16.481 -23.345 1.00 31.70 256 GLN C C 1
ATOM 4425 O O . GLN C 1 207 ? -8.128 16.121 -22.576 1.00 28.64 256 GLN C O 1
ATOM 4431 N N . THR C 1 208 ? -9.951 17.352 -22.993 1.00 16.95 257 THR C N 1
ATOM 4432 C CA . THR C 1 208 ? -9.916 17.997 -21.690 1.00 33.83 257 THR C CA 1
ATOM 4433 C C . THR C 1 208 ? -11.323 18.137 -21.165 1.00 31.51 257 THR C C 1
ATOM 4434 O O . THR C 1 208 ? -12.279 18.132 -21.942 1.00 23.52 257 THR C O 1
ATOM 4438 N N . ASP C 1 209 ? -11.461 18.258 -19.850 1.00 24.48 258 ASP C N 1
ATOM 4439 C CA . ASP C 1 209 ? -12.773 18.601 -19.309 1.00 41.75 258 ASP C CA 1
ATOM 4440 C C . ASP C 1 209 ? -12.910 20.060 -18.827 1.00 46.04 258 ASP C C 1
ATOM 4441 O O . ASP C 1 209 ? -13.907 20.413 -18.195 1.00 63.13 258 ASP C O 1
ATOM 4446 N N . ALA C 1 210 ? -11.918 20.896 -19.140 1.00 22.05 259 ALA C N 1
ATOM 4447 C CA . ALA C 1 210 ? -12.063 22.352 -19.024 1.00 29.22 259 ALA C CA 1
ATOM 4448 C C . ALA C 1 210 ? -13.103 22.803 -20.035 1.00 34.55 259 ALA C C 1
ATOM 4449 O O . ALA C 1 210 ? -12.978 22.490 -21.212 1.00 39.77 259 ALA C O 1
ATOM 4451 N N . ASP C 1 211 ? -14.119 23.537 -19.588 1.00 30.66 260 ASP C N 1
ATOM 4452 C CA . ASP C 1 211 ? -15.206 23.954 -20.478 1.00 39.73 260 ASP C CA 1
ATOM 4453 C C . ASP C 1 211 ? -14.685 24.756 -21.669 1.00 42.80 260 ASP C C 1
ATOM 4454 O O . ASP C 1 211 ? -14.042 25.785 -21.492 1.00 51.81 260 ASP C O 1
ATOM 4459 N N . ILE C 1 212 ? -14.942 24.263 -22.878 1.00 48.49 261 ILE C N 1
ATOM 4460 C CA . ILE C 1 212 ? -14.477 24.916 -24.102 1.00 31.99 261 ILE C CA 1
ATOM 4461 C C . ILE C 1 212 ? -15.611 25.173 -25.090 1.00 34.70 261 ILE C C 1
ATOM 4462 O O . ILE C 1 212 ? -16.253 24.248 -25.592 1.00 55.96 261 ILE C O 1
ATOM 4467 N N . ASN C 1 213 ? -15.832 26.446 -25.373 1.00 39.72 262 ASN C N 1
ATOM 4468 C CA . ASN C 1 213 ? -16.935 26.883 -26.204 1.00 39.72 262 ASN C CA 1
ATOM 4469 C C . ASN C 1 213 ? -16.458 27.903 -27.236 1.00 47.07 262 ASN C C 1
ATOM 4470 O O . ASN C 1 213 ? -15.255 28.121 -27.394 1.00 57.46 262 ASN C O 1
ATOM 4475 N N . SER C 1 214 ? -17.401 28.535 -27.928 1.00 61.58 263 SER C N 1
ATOM 4476 C CA . SER C 1 214 ? -17.086 29.595 -28.888 1.00 70.19 263 SER C CA 1
ATOM 4477 C C . SER C 1 214 ? -16.278 30.738 -28.264 1.00 65.35 263 SER C C 1
ATOM 4478 O O . SER C 1 214 ? -15.386 31.306 -28.909 1.00 54.97 263 SER C O 1
ATOM 4481 N N . GLY C 1 215 ? -16.592 31.054 -27.007 1.00 57.67 264 GLY C N 1
ATOM 4482 C CA . GLY C 1 215 ? -15.929 32.111 -26.257 1.00 64.83 264 GLY C CA 1
ATOM 4483 C C . GLY C 1 215 ? -14.419 31.989 -26.090 1.00 73.94 264 GLY C C 1
ATOM 4484 O O . GLY C 1 215 ? -13.756 32.970 -25.726 1.00 66.60 264 GLY C O 1
ATOM 4485 N N . ASN C 1 216 ? -13.862 30.803 -26.342 1.00 53.80 265 ASN C N 1
ATOM 4486 C CA . ASN C 1 216 ? -12.419 30.629 -26.198 1.00 48.92 265 ASN C CA 1
ATOM 4487 C C . ASN C 1 216 ? -11.750 29.685 -27.204 1.00 44.83 265 ASN C C 1
ATOM 4488 O O . ASN C 1 216 ? -10.541 29.419 -27.110 1.00 38.99 265 ASN C O 1
ATOM 4493 N N . ALA C 1 217 ? -12.523 29.203 -28.174 1.00 26.81 266 ALA C N 1
ATOM 4494 C CA . ALA C 1 217 ? -11.929 28.555 -29.349 1.00 37.34 266 ALA C CA 1
ATOM 4495 C C . ALA C 1 217 ? -10.861 29.454 -29.973 1.00 35.62 266 ALA C C 1
ATOM 4496 O O . ALA C 1 217 ? -11.064 30.656 -30.112 1.00 50.07 266 ALA C O 1
ATOM 4498 N N . GLY C 1 218 ? -9.728 28.866 -30.348 1.00 35.10 267 GLY C N 1
ATOM 4499 C CA . GLY C 1 218 ? -8.643 29.606 -30.965 1.00 31.00 267 GLY C CA 1
ATOM 4500 C C . GLY C 1 218 ? -7.629 30.083 -29.944 1.00 32.18 267 GLY C C 1
ATOM 4501 O O . GLY C 1 218 ? -6.493 30.391 -30.281 1.00 29.13 267 GLY C O 1
ATOM 4502 N N . GLY C 1 219 ? -8.036 30.149 -28.685 1.00 26.49 268 GLY C N 1
ATOM 4503 C CA . GLY C 1 219 ? -7.121 30.553 -27.635 1.00 12.72 268 GLY C CA 1
ATOM 4504 C C . GLY C 1 219 ? -6.272 29.401 -27.138 1.00 19.31 268 GLY C C 1
ATOM 4505 O O . GLY C 1 219 ? -6.516 28.232 -27.479 1.00 22.48 268 GLY C O 1
ATOM 4506 N N . PRO C 1 220 ? -5.276 29.713 -26.304 1.00 18.88 269 PRO C N 1
ATOM 4507 C CA . PRO C 1 220 ? -4.315 28.706 -25.843 1.00 19.70 269 PRO C CA 1
ATOM 4508 C C . PRO C 1 220 ? -4.850 27.777 -24.753 1.00 20.16 269 PRO C C 1
ATOM 4509 O O . PRO C 1 220 ? -5.645 28.164 -23.908 1.00 27.03 269 PRO C O 1
ATOM 4513 N N . LEU C 1 221 ? -4.397 26.534 -24.796 1.00 27.69 270 LEU C N 1
ATOM 4514 C CA . LEU C 1 221 ? -4.575 25.606 -23.700 1.00 15.38 270 LEU C CA 1
ATOM 4515 C C . LEU C 1 221 ? -3.235 25.586 -22.979 1.00 23.06 270 LEU C C 1
ATOM 4516 O O . LEU C 1 221 ? -2.201 25.349 -23.604 1.00 29.16 270 LEU C O 1
ATOM 4521 N N . LEU C 1 222 ? -3.230 25.872 -21.682 1.00 20.66 271 LEU C N 1
ATOM 4522 C CA . LEU C 1 222 ? -1.961 25.917 -20.958 1.00 21.29 271 LEU C CA 1
ATOM 4523 C C . LEU C 1 222 ? -1.809 24.833 -19.908 1.00 24.57 271 LEU C C 1
ATOM 4524 O O . LEU C 1 222 ? -2.795 24.270 -19.426 1.00 26.36 271 LEU C O 1
ATOM 4529 N N . ASP C 1 223 ? -0.563 24.537 -19.556 1.00 18.66 272 ASP C N 1
ATOM 4530 C CA . ASP C 1 223 ? -0.300 23.633 -18.440 1.00 16.49 272 ASP C CA 1
ATOM 4531 C C . ASP C 1 223 ? 0.029 24.420 -17.173 1.00 22.45 272 ASP C C 1
ATOM 4532 O O . ASP C 1 223 ? 0.011 25.659 -17.165 1.00 21.67 272 ASP C O 1
ATOM 4537 N N . SER C 1 224 ? 0.333 23.706 -16.101 1.00 22.73 273 SER C N 1
ATOM 4538 C CA . SER C 1 224 ? 0.443 24.352 -14.799 1.00 33.77 273 SER C CA 1
ATOM 4539 C C . SER C 1 224 ? 1.672 25.248 -14.676 1.00 21.40 273 SER C C 1
ATOM 4540 O O . SER C 1 224 ? 1.781 25.998 -13.723 1.00 31.66 273 SER C O 1
ATOM 4543 N N . TYR C 1 225 ? 2.591 25.169 -15.633 1.00 22.35 274 TYR C N 1
ATOM 4544 C CA . TYR C 1 225 ? 3.730 26.092 -15.665 1.00 23.70 274 TYR C CA 1
ATOM 4545 C C . TYR C 1 225 ? 3.456 27.369 -16.466 1.00 29.99 274 TYR C C 1
ATOM 4546 O O . TYR C 1 225 ? 4.326 28.233 -16.584 1.00 33.24 274 TYR C O 1
ATOM 4555 N N . GLY C 1 226 ? 2.258 27.486 -17.025 1.00 28.94 275 GLY C N 1
ATOM 4556 C CA . GLY C 1 226 ? 1.935 28.632 -17.855 1.00 22.22 275 GLY C CA 1
ATOM 4557 C C . GLY C 1 226 ? 2.387 28.481 -19.295 1.00 22.79 275 GLY C C 1
ATOM 4558 O O . GLY C 1 226 ? 2.367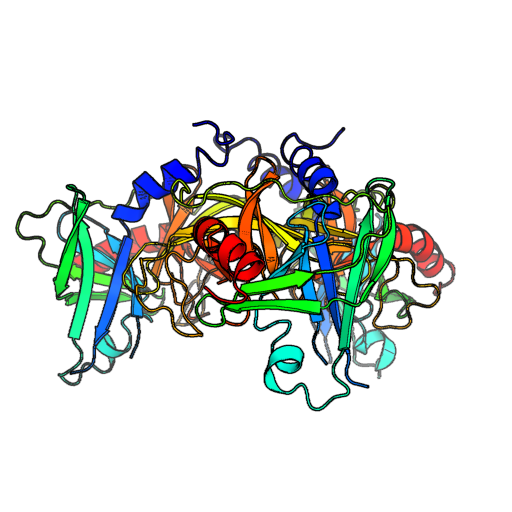 29.442 -20.056 1.00 31.07 275 GLY C O 1
ATOM 4559 N N . HIS C 1 227 ? 2.802 27.274 -19.669 1.00 29.59 276 HIS C N 1
ATOM 4560 C CA . HIS C 1 227 ? 3.223 27.000 -21.044 1.00 33.81 276 HIS C CA 1
ATOM 4561 C C . HIS C 1 227 ? 2.058 26.579 -21.912 1.00 25.34 276 HIS C C 1
ATOM 4562 O O . HIS C 1 227 ? 1.134 25.911 -21.451 1.00 27.89 276 HIS C O 1
ATOM 4569 N N . THR C 1 228 ? 2.114 26.980 -23.174 1.00 21.32 277 THR C N 1
ATOM 4570 C CA . THR C 1 228 ? 1.077 26.637 -24.125 1.00 19.49 277 THR C CA 1
ATOM 4571 C C . THR C 1 228 ? 1.366 25.256 -24.693 1.00 24.92 277 THR C C 1
ATOM 4572 O O . THR C 1 228 ? 2.417 25.028 -25.272 1.00 25.94 277 THR C O 1
ATOM 4576 N N . ILE C 1 229 ? 0.431 24.340 -24.474 1.00 21.57 278 ILE C N 1
ATOM 4577 C CA . ILE C 1 229 ? 0.549 22.955 -24.902 1.00 24.99 278 ILE C CA 1
ATOM 4578 C C . ILE C 1 229 ? -0.542 22.646 -25.907 1.00 23.96 278 ILE C C 1
ATOM 4579 O O . ILE C 1 229 ? -0.635 21.527 -26.375 1.00 22.33 278 ILE C O 1
ATOM 4584 N N . GLY C 1 230 ? -1.387 23.621 -26.227 1.00 17.48 279 GLY C N 1
ATOM 4585 C CA . GLY C 1 230 ? -2.413 23.369 -27.219 1.00 12.09 279 GLY C CA 1
ATOM 4586 C C . GLY C 1 230 ? -3.215 24.558 -27.691 1.00 27.17 279 GLY C C 1
ATOM 4587 O O . GLY C 1 230 ? -3.098 25.662 -27.159 1.00 21.03 279 GLY C O 1
ATOM 4588 N N . VAL C 1 231 ? -4.025 24.324 -28.716 1.00 16.44 280 VAL C N 1
ATOM 4589 C CA . VAL C 1 231 ? -4.928 25.347 -29.211 1.00 22.73 280 VAL C CA 1
ATOM 4590 C C . VAL C 1 231 ? -6.371 24.885 -29.086 1.00 17.57 280 VAL C C 1
ATOM 4591 O O . VAL C 1 231 ? -6.751 23.876 -29.675 1.00 33.48 280 VAL C O 1
ATOM 4595 N N . ASN C 1 232 ? -7.173 25.607 -28.307 1.00 20.13 281 ASN C N 1
ATOM 4596 C CA . ASN C 1 232 ? -8.589 25.262 -28.171 1.00 30.72 281 ASN C CA 1
ATOM 4597 C C . ASN C 1 232 ? -9.315 25.256 -29.522 1.00 28.20 281 ASN C C 1
ATOM 4598 O O . ASN C 1 232 ? -9.220 26.205 -30.284 1.00 34.73 281 ASN C O 1
ATOM 4603 N N . THR C 1 233 ? -10.027 24.183 -29.830 1.00 27.65 282 THR C N 1
ATOM 4604 C CA . THR C 1 233 ? -10.953 24.203 -30.961 1.00 43.65 282 THR C CA 1
ATOM 4605 C C . THR C 1 233 ? -12.377 24.022 -30.468 1.00 47.05 282 THR C C 1
ATOM 4606 O O . THR C 1 233 ? -12.605 23.692 -29.308 1.00 57.32 282 THR C O 1
ATOM 4610 N N . ALA C 1 234 ? -13.341 24.225 -31.353 1.00 53.04 283 ALA C N 1
ATOM 4611 C CA . ALA C 1 234 ? -14.729 24.008 -30.986 1.00 61.98 283 ALA C CA 1
ATOM 4612 C C . ALA C 1 234 ? -15.560 23.633 -32.204 1.00 70.93 283 ALA C C 1
ATOM 4613 O O . ALA C 1 234 ? -16.739 23.299 -32.082 1.00 85.10 283 ALA C O 1
ATOM 4615 N N . THR C 1 235 ? -14.932 23.672 -33.376 0.79 73.04 284 THR C N 1
ATOM 4616 C CA . THR C 1 235 ? -15.626 23.346 -34.616 0.79 82.91 284 THR C CA 1
ATOM 4617 C C . THR C 1 235 ? -16.181 21.920 -34.576 0.79 81.58 284 THR C C 1
ATOM 4618 O O . THR C 1 235 ? -17.084 21.577 -35.337 0.79 81.34 284 THR C O 1
ATOM 4622 N N . PHE C 1 236 ? -15.646 21.102 -33.672 0.96 75.83 285 PHE C N 1
ATOM 4623 C CA . PHE C 1 236 ? -16.136 19.741 -33.489 0.96 85.59 285 PHE C CA 1
ATOM 4624 C C . PHE C 1 236 ? -17.032 19.673 -32.249 0.96 91.75 285 PHE C C 1
ATOM 4625 O O . PHE C 1 236 ? -16.988 18.713 -31.477 0.96 92.41 285 PHE C O 1
ATOM 4633 N N . VAL C 1 247 ? -17.311 17.270 -23.446 1.00 49.17 296 VAL C N 1
ATOM 4634 C CA . VAL C 1 247 ? -16.187 16.705 -24.207 1.00 72.91 296 VAL C CA 1
ATOM 4635 C C . VAL C 1 247 ? -15.499 17.710 -25.144 1.00 70.22 296 VAL C C 1
ATOM 4636 O O . VAL C 1 247 ? -16.046 18.084 -26.179 1.00 71.26 296 VAL C O 1
ATOM 4640 N N . ASN C 1 248 ? -14.285 18.118 -24.780 1.00 46.07 297 ASN C N 1
ATOM 4641 C CA . ASN C 1 248 ? -13.613 19.230 -25.440 1.00 33.64 297 ASN C CA 1
ATOM 4642 C C . ASN C 1 248 ? -12.225 18.857 -25.936 1.00 24.54 297 ASN C C 1
ATOM 4643 O O . ASN C 1 248 ? -11.551 18.026 -25.336 1.00 37.34 297 ASN C O 1
ATOM 4648 N N . PHE C 1 249 ? -11.792 19.497 -27.022 1.00 38.46 298 PHE C N 1
ATOM 4649 C CA . PHE C 1 249 ? -10.549 19.128 -27.697 1.00 31.35 298 PHE C CA 1
ATOM 4650 C C . PHE C 1 249 ? -9.637 20.300 -28.006 1.00 29.40 298 PHE C C 1
ATOM 4651 O O . PHE C 1 249 ? -10.106 21.375 -28.365 1.00 32.86 298 PHE C O 1
ATOM 4659 N N . ALA C 1 250 ? -8.328 20.068 -27.890 1.00 28.74 299 ALA C N 1
ATOM 4660 C CA . ALA C 1 250 ? -7.320 21.029 -28.340 1.00 27.51 299 ALA C CA 1
ATOM 4661 C C . ALA C 1 250 ? -6.390 20.404 -29.361 1.00 25.28 299 ALA C C 1
ATOM 4662 O O . ALA C 1 250 ? -6.135 19.207 -29.324 1.00 36.22 299 ALA C O 1
ATOM 4664 N N . ILE C 1 251 ? -5.895 21.225 -30.275 1.00 22.44 300 ILE C N 1
ATOM 4665 C CA . ILE C 1 251 ? -4.872 20.808 -31.214 1.00 28.98 300 ILE C CA 1
ATOM 4666 C C . ILE C 1 251 ? -3.534 20.910 -30.511 1.00 21.42 300 ILE C C 1
ATOM 4667 O O . ILE C 1 251 ? -3.195 21.951 -29.955 1.00 24.44 300 ILE C O 1
ATOM 4672 N N . PRO C 1 252 ? -2.775 19.821 -30.512 1.00 20.49 301 PRO C N 1
ATOM 4673 C CA . PRO C 1 252 ? -1.543 19.751 -29.725 1.00 26.05 301 PRO C CA 1
ATOM 4674 C C . PRO C 1 252 ? -0.529 20.779 -30.189 1.00 22.27 301 PRO C C 1
ATOM 4675 O O . PRO C 1 252 ? -0.442 21.044 -31.380 1.00 28.89 301 PRO C O 1
ATOM 4679 N N . ILE C 1 253 ? 0.215 21.360 -29.253 1.00 34.56 302 ILE C N 1
ATOM 4680 C CA . ILE C 1 253 ? 1.146 22.424 -29.586 1.00 31.33 302 ILE C CA 1
ATOM 4681 C C . ILE C 1 253 ? 2.288 21.938 -30.480 1.00 32.11 302 ILE C C 1
ATOM 4682 O O . ILE C 1 253 ? 2.908 22.729 -31.185 1.00 46.86 302 ILE C O 1
ATOM 4687 N N . ASP C 1 254 ? 2.558 20.638 -30.461 1.00 29.63 303 ASP C N 1
ATOM 4688 C CA . ASP C 1 254 ? 3.604 20.078 -31.315 1.00 27.22 303 ASP C CA 1
ATOM 4689 C C . ASP C 1 254 ? 3.260 20.150 -32.796 1.00 32.77 303 ASP C C 1
ATOM 4690 O O . ASP C 1 254 ? 4.136 20.350 -33.629 1.00 31.87 303 ASP C O 1
ATOM 4695 N N . THR C 1 255 ? 1.985 19.990 -33.122 1.00 29.62 304 THR C N 1
ATOM 4696 C CA . THR C 1 255 ? 1.536 20.126 -34.497 1.00 25.24 304 THR C CA 1
ATOM 4697 C C . THR C 1 255 ? 1.670 21.571 -34.957 1.00 37.33 304 THR C C 1
ATOM 4698 O O . THR C 1 255 ? 1.966 21.835 -36.119 1.00 50.76 304 THR C O 1
ATOM 4702 N N . VAL C 1 256 ? 1.467 22.501 -34.031 1.00 31.03 305 VAL C N 1
ATOM 4703 C CA . VAL C 1 256 ? 1.522 23.936 -34.330 1.00 30.29 305 VAL C CA 1
ATOM 4704 C C . VAL C 1 256 ? 2.967 24.414 -34.498 1.00 31.48 305 VAL C C 1
ATOM 4705 O O . VAL C 1 256 ? 3.268 25.262 -35.322 1.00 31.68 305 VAL C O 1
ATOM 4709 N N . VAL C 1 257 ? 3.861 23.837 -33.713 1.00 34.51 306 VAL C N 1
ATOM 4710 C CA . VAL C 1 257 ? 5.263 24.191 -33.757 1.00 23.86 306 VAL C CA 1
ATOM 4711 C C . VAL C 1 257 ? 5.901 23.740 -35.074 1.00 30.51 306 VAL C C 1
ATOM 4712 O O . VAL C 1 257 ? 6.768 24.425 -35.600 1.00 32.30 306 VAL C O 1
ATOM 4716 N N . ARG C 1 258 ? 5.459 22.601 -35.608 1.00 28.95 307 ARG C N 1
ATOM 4717 C CA . ARG C 1 258 ? 5.950 22.098 -36.895 1.00 25.95 307 ARG C CA 1
ATOM 4718 C C . ARG C 1 258 ? 5.368 22.879 -38.063 1.00 31.08 307 ARG C C 1
ATOM 4719 O O . ARG C 1 258 ? 6.001 22.992 -39.100 1.00 37.21 307 ARG C O 1
ATOM 4727 N N . THR C 1 259 ? 4.153 23.390 -37.898 1.00 32.83 308 THR C N 1
ATOM 4728 C CA . THR C 1 259 ? 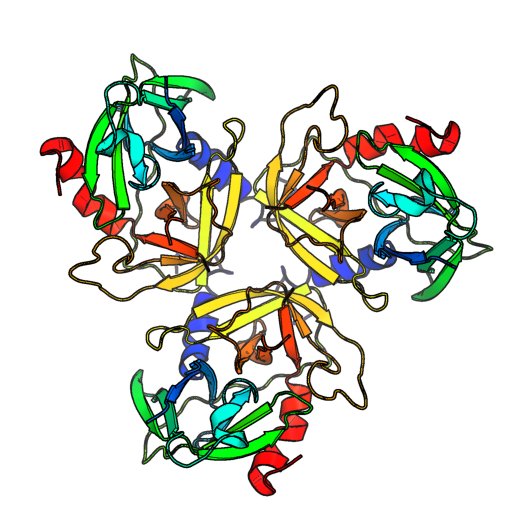3.389 23.933 -39.017 1.00 25.76 308 THR C CA 1
ATOM 4729 C C . THR C 1 259 ? 3.447 25.450 -39.168 1.00 34.05 308 THR C C 1
ATOM 4730 O O . THR C 1 259 ? 3.483 25.963 -40.283 1.00 46.60 308 THR C O 1
ATOM 4734 N N . VAL C 1 260 ? 3.449 26.171 -38.057 1.00 32.68 309 VAL C N 1
ATOM 4735 C CA . VAL C 1 260 ? 3.353 27.625 -38.126 1.00 37.14 309 VAL C CA 1
ATOM 4736 C C . VAL C 1 260 ? 4.511 28.314 -38.854 1.00 26.61 309 VAL C C 1
ATOM 4737 O O . VAL C 1 260 ? 4.282 29.252 -39.603 1.00 30.66 309 VAL C O 1
ATOM 4741 N N . PRO C 1 261 ? 5.752 27.835 -38.662 1.00 37.50 310 PRO C N 1
ATOM 4742 C CA . PRO C 1 261 ? 6.883 28.410 -39.409 1.00 27.29 310 PRO C CA 1
ATOM 4743 C C . PRO C 1 261 ? 6.717 28.301 -40.940 1.00 35.57 310 PRO C C 1
ATOM 4744 O O . PRO C 1 261 ? 7.154 29.191 -41.669 1.00 41.16 310 PRO C O 1
ATOM 4748 N N . TYR C 1 262 ? 6.087 27.236 -41.424 1.00 26.70 311 TYR C N 1
ATOM 4749 C CA . TYR C 1 262 ? 5.797 27.130 -42.853 1.00 24.53 311 TYR C CA 1
ATOM 4750 C C . TYR C 1 262 ? 4.669 28.048 -43.328 1.00 34.36 311 TYR C C 1
ATOM 4751 O O . TYR C 1 262 ? 4.693 28.515 -44.467 1.00 40.01 311 TYR C O 1
ATOM 4760 N N . LEU C 1 263 ? 3.678 28.300 -42.478 1.00 26.89 312 LEU C N 1
ATOM 4761 C CA . LEU C 1 263 ? 2.603 29.215 -42.865 1.00 32.34 312 LEU C CA 1
ATOM 4762 C C . LEU C 1 263 ? 3.142 30.630 -42.939 1.00 32.36 312 LEU C C 1
ATOM 4763 O O . LEU C 1 263 ? 2.716 31.428 -43.767 1.00 42.58 312 LEU C O 1
ATOM 4768 N N . ILE C 1 264 ? 4.091 30.939 -42.067 1.00 31.35 313 ILE C N 1
ATOM 4769 C CA . ILE C 1 264 ? 4.662 32.268 -42.052 1.00 35.41 313 ILE C CA 1
ATOM 4770 C C . ILE C 1 264 ? 5.554 32.482 -43.268 1.00 40.23 313 ILE C C 1
ATOM 4771 O O . ILE C 1 264 ? 5.483 33.510 -43.929 1.00 40.29 313 ILE C O 1
ATOM 4776 N N . VAL C 1 265 ? 6.389 31.501 -43.570 1.00 39.22 314 VAL C N 1
ATOM 4777 C CA . VAL C 1 265 ? 7.402 31.700 -44.589 1.00 33.63 314 VAL C CA 1
ATOM 4778 C C . VAL C 1 265 ? 6.904 31.354 -46.000 1.00 39.20 314 VAL C C 1
ATOM 4779 O O . VAL C 1 265 ? 7.189 32.079 -46.939 1.00 43.50 314 VAL C O 1
ATOM 4783 N N . TYR C 1 266 ? 6.141 30.275 -46.147 1.00 40.96 315 TYR C N 1
ATOM 4784 C CA . TYR C 1 266 ? 5.675 29.842 -47.470 1.00 32.00 315 TYR C CA 1
ATOM 4785 C C . TYR C 1 266 ? 4.209 30.172 -47.716 1.00 40.16 315 TYR C C 1
ATOM 4786 O O . TYR C 1 266 ? 3.755 30.169 -48.857 1.00 49.94 315 TYR C O 1
ATOM 4795 N N . GLY C 1 267 ? 3.456 30.414 -46.648 1.00 44.92 316 GLY C N 1
ATOM 4796 C CA . GLY C 1 267 ? 2.033 30.669 -46.780 1.00 20.78 316 GLY C CA 1
ATOM 4797 C C . GLY C 1 267 ? 1.160 29.423 -46.882 1.00 44.46 316 GLY C C 1
ATOM 4798 O O . GLY C 1 267 ? -0.047 29.543 -47.090 1.00 61.26 316 GLY C O 1
ATOM 4799 N N . THR C 1 268 ? 1.760 28.236 -46.758 1.00 54.93 317 THR C N 1
ATOM 4800 C CA . THR C 1 268 ? 1.017 26.963 -46.627 1.00 67.76 317 THR C CA 1
ATOM 4801 C C . THR C 1 268 ? 1.859 25.910 -45.895 1.00 69.47 317 THR C C 1
ATOM 4802 O O . THR C 1 268 ? 3.087 26.022 -45.824 1.00 65.72 317 THR C O 1
ATOM 4806 N N . ALA C 1 269 ? 1.198 24.876 -45.374 1.00 65.69 318 ALA C N 1
ATOM 4807 C CA . ALA C 1 269 ? 1.899 23.805 -44.670 1.00 56.62 318 ALA C CA 1
ATOM 4808 C C . ALA C 1 269 ? 2.839 23.062 -45.608 1.00 63.39 318 ALA C C 1
ATOM 4809 O O . ALA C 1 269 ? 3.607 22.205 -45.172 1.00 73.48 318 ALA C O 1
#

Sequence (629 aa):
EELEEEEERRNVNLFQKTSPSVVYIEAIELEGTGSGFVWDKLGHIVTNYHHVIAKLATDQFGLQRCKVSLVDAKGTRFSKEGKIVGLDPDNDLAVLKIETEGRELNPVVLGTSNDLRRVGQSCFAIGNPYGYENTLTIGVVSGLGREIPSPNGKSISEAIQTDADINSGNAGGPLLDSYGHTIGVNTATFVNFAIPIDTVVRTVPYLIVYGTAEELEEEEERRNVNLFQKTSPSVVYIEAIELEGTGSGFVWDKLGHIVTNYHHVIAKLATDQFGLQRCKVSLVDAKGTRFSKEGKIVGLDPDNDLAVLKIETEGRELNPVVLGTSNDLRVGQSCFAIGNPYGYENTLTIGVVSGLGREIPSPNGKSISEAIQTDADINSGNAGGPLLDSYGHTIGVNTATFVNFAIPIDTVVRTVPYLIVYGTAEELEEEEERRNVNLFQKTSPSVVYIEAIELGTGSGFVWDKLGHIVTNYHHVIAKLATDQFGLQRCKVSLVDAKGTRFSKEGKIVGLDPDNDLAVLKIETEGRELNPVVLGTSNDLRRVGQSCFAIGNPYGYENTLTIGVVSGLGREIPSPNGKSISEAIQTDADINSGNAGGPLLDSYGHTIGVNTATFVNFAIPIDTVVRTVPYLIVYGTA

Foldseek 3Di:
DPDDPVVVLVVVLCVQQVQQKKKKAWDFCHAIEMWGAADFQFKIKFFCVRCVCCVPVVVPRTWMKMWGAFPVGDIDMFTWAWQADDLQQRMTMIGTHCVPTGGRHAAADFAPPDDFPFKKWFWFAQPRDGIDIWIWTFHDFADADPRSGRAGAGRKTQTPTDADRRGHGTFMDGSVSHGQFGWHDPYNGITHGVVVVVVWVVCCNPPRYD/DVDDPVVVLVVVLCVQQVLQKKKKQWDFCHAIEIWGAADFQFKTKFFCVRCVCCPPVVVPRTWMKMWGAFPVRDIDMFTWAWQADDQQQRMTMIGTHCPPTGGRHAAADEAPPDDFPFKKWFWFAQPRPDIDIWIWTQHDQDDADPRSGHAGAGRKTQIPTDADSRGAGTFMGGSVSHGQFGWHDPYPGITHGVVVVVVWVVCCNPPRYD/DVDDPVVVLVVVLCVQQVQQKKKKDWDFCAIEIWGAADFQFKIKFFCVRCVCCVPVVVPGIWMKMWGAFPVGDIDIFTWAWQADDLQQRMTMIGTHCPPGGGRHAAADEAPPDDWPFKKWFWFAQPRDGIDIWIWTFHDFADADPRSGRAGAGRKTQIPTDADRRGHGTFMDGSVSHGQFGWHHPYNGITHGSVVVVVWVVCCNPVRYD

CATH classification: 2.40.10.10 (+1 more: 2.40.10.10)

Radius of gyration: 26.11 Å; Cα contacts (8 Å, |Δi|>4): 1779; chains: 3; bounding box: 63×70×70 Å

InterPro domains:
  IPR001940 Peptidase S1C [PR00834] (140-152)
  IPR001940 Peptidase S1C [PR00834] (214-238)
  IPR001940 Peptidase S1C [PR00834] (251-268)
  IPR001940 Peptidase S1C [PR00834] (273-290)
  IPR009003 Peptidase S1, PA clan [SSF50494] (93-309)
  IPR051201 Chloroplastic and Bacterial Serine Proteases [PTHR43343] (31-320)

GO terms:
  GO:0009543 chloroplast thylakoid lumen (C, IDA)
  GO:0031977 thylakoid lumen (C, HDA)
  GO:0005829 cytosol (C, HDA)
  GO:0009507 chloroplast (C, HDA)
  GO:0009579 thylakoid (C, HDA)
  GO:0010206 photosystem II repair (P, IMP)
  GO:0009543 chloroplast thylakoid lumen (C, HDA)

Secondary structure (DSSP, 8-state):
--S-HHHHHHHHHHHHHGGGEEEEEE----EEEEEEE--TT-EEEE-TGGGHHHHHT-TTT---EEEEE-SS--EEEEE-EEEEEEGGGTEEEEE---TT-------B--STT--TT-EEEEEE-SSSSS-EEEEEEEEEEPPP-SS--SS--TTPEEE-S---GGGTTSEEE-TTS-EEEEE-----EEEEEHHHHHHHHHHHHHHS--/--S-HHHHHHHHHHHHHGGGEEEEE------EEEEEE--TT-EEEE-TGGGHHHHHT-TTT---EEEEE-TTS-EEEEE-EEEEEEGGGTEEEEE---TTPPP----B--STT--TT-EEEEEE-SSSSS-EEEEEEEEEEPPP-SS--SS--TTPEEE-S---GGGTTSEEE-TTS-EEEEE-----EEEEEHHHHHHHHHHHHHTSB-/--S-HHHHHHHHHHHHHGGGEEEEE-----EEEEEE--TT-EEEEETGGGHHHHHT-TTT---EEEEE-TTS-EEEEE-EEEEEETTTTEEEEE---TTPPP----B--STT--TT-EEEEEE-SSSSS-EEEEEEEEEEPPP-SS--SS--TTPEEE-S---TTTTTSEEE-TTS-EEEEE-----EEEEEHHHHHHHHHHHHHTSB-